Protein AF-A0A354PH97-F1 (afdb_monomer_lite)

Radius of gyration: 28.87 Å; chains: 1; bounding box: 68×59×77 Å

Structure (mmCIF, N/CA/C/O backbone):
data_AF-A0A354PH97-F1
#
_entry.id   AF-A0A354PH97-F1
#
loop_
_atom_site.group_PDB
_atom_site.id
_atom_site.type_symbol
_atom_site.label_atom_id
_atom_site.label_alt_id
_atom_site.label_comp_id
_atom_site.label_asym_id
_atom_site.label_entity_id
_atom_site.label_seq_id
_atom_site.pdbx_PDB_ins_code
_atom_site.Cartn_x
_atom_site.Cartn_y
_atom_site.Cartn_z
_atom_site.occupancy
_atom_site.B_iso_or_equiv
_atom_site.auth_seq_id
_atom_site.auth_comp_id
_atom_site.auth_asym_id
_atom_site.auth_atom_id
_atom_site.pdbx_PDB_model_num
ATOM 1 N N . MET A 1 1 ? 23.334 31.371 -3.937 1.00 40.00 1 MET A N 1
ATOM 2 C CA . MET A 1 1 ? 24.743 31.131 -4.333 1.00 40.00 1 MET A CA 1
ATOM 3 C C . MET A 1 1 ? 25.051 29.667 -4.700 1.00 40.00 1 MET A C 1
ATOM 5 O O . MET A 1 1 ? 26.193 29.397 -5.033 1.00 40.00 1 MET A O 1
ATOM 9 N N . ALA A 1 2 ? 24.076 28.739 -4.723 1.00 43.94 2 ALA A N 1
ATOM 10 C CA . ALA A 1 2 ? 24.310 27.326 -5.072 1.00 43.94 2 ALA A CA 1
ATOM 11 C C . ALA A 1 2 ? 24.195 26.987 -6.583 1.00 43.94 2 ALA A C 1
ATOM 13 O O . ALA A 1 2 ? 24.674 25.937 -6.992 1.00 43.94 2 ALA A O 1
ATOM 14 N N . ASP A 1 3 ? 23.640 27.875 -7.421 1.00 51.91 3 ASP A N 1
ATOM 15 C CA . ASP A 1 3 ? 23.367 27.592 -8.850 1.00 51.91 3 ASP A CA 1
ATOM 16 C C . ASP A 1 3 ? 24.599 27.570 -9.773 1.00 51.91 3 ASP A C 1
ATOM 18 O O . ASP A 1 3 ? 24.575 26.954 -10.838 1.00 51.91 3 ASP A O 1
ATOM 22 N N . GLY A 1 4 ? 25.700 28.234 -9.398 1.00 56.56 4 GLY A N 1
ATOM 23 C CA . GLY A 1 4 ? 26.853 28.400 -10.298 1.00 56.56 4 GLY A CA 1
ATOM 24 C C . GLY A 1 4 ? 27.605 27.097 -10.601 1.00 56.56 4 GLY A C 1
ATOM 25 O O . GLY A 1 4 ? 28.130 26.923 -11.701 1.00 56.56 4 GLY A O 1
ATOM 26 N N . GLY A 1 5 ? 27.636 26.165 -9.642 1.00 69.19 5 GLY A N 1
ATOM 27 C CA . GLY A 1 5 ? 28.298 24.868 -9.808 1.00 69.19 5 GLY A CA 1
ATOM 28 C C . GLY A 1 5 ? 27.518 23.913 -10.711 1.00 69.19 5 GLY A C 1
ATOM 29 O O . GLY A 1 5 ? 28.118 23.211 -11.522 1.00 69.19 5 GLY A O 1
ATOM 30 N N . GLU A 1 6 ? 26.187 23.925 -10.618 1.00 74.00 6 GLU A N 1
ATOM 31 C CA . GLU A 1 6 ? 25.323 23.039 -11.405 1.00 74.00 6 GLU A CA 1
ATOM 32 C C . GLU A 1 6 ? 25.297 23.446 -12.884 1.00 74.00 6 GLU A C 1
ATOM 34 O O . GLU A 1 6 ? 25.471 22.600 -13.762 1.00 74.00 6 GLU A O 1
ATOM 39 N N . ALA A 1 7 ? 25.178 24.747 -13.172 1.00 76.69 7 ALA A N 1
ATOM 40 C CA . ALA A 1 7 ? 25.239 25.257 -14.541 1.00 76.69 7 ALA A CA 1
ATOM 41 C C . ALA A 1 7 ? 26.593 24.949 -15.208 1.00 76.69 7 ALA A C 1
ATOM 43 O O . ALA A 1 7 ? 26.640 24.511 -16.357 1.00 76.69 7 ALA A O 1
ATOM 44 N N . SER A 1 8 ? 27.700 25.103 -14.472 1.00 80.94 8 SER A N 1
ATOM 45 C CA . SER A 1 8 ? 29.038 24.763 -14.972 1.00 80.94 8 SER A CA 1
ATOM 46 C C . SER A 1 8 ? 29.207 23.260 -15.226 1.00 80.94 8 SER A C 1
ATOM 48 O O . SER A 1 8 ? 29.823 22.871 -16.219 1.00 80.94 8 SER A O 1
ATOM 50 N N . ALA A 1 9 ? 28.635 22.405 -14.373 1.00 85.00 9 ALA A N 1
ATOM 51 C CA . ALA A 1 9 ? 28.674 20.957 -14.558 1.00 85.00 9 ALA A CA 1
ATOM 52 C C . ALA A 1 9 ? 27.910 20.516 -15.816 1.00 85.00 9 ALA A C 1
ATOM 54 O O . ALA A 1 9 ? 28.424 19.716 -16.593 1.00 85.00 9 ALA A O 1
ATOM 55 N N . ARG A 1 10 ? 26.722 21.078 -16.061 1.00 89.25 10 ARG A N 1
ATOM 56 C CA . ARG A 1 10 ? 25.916 20.786 -17.258 1.00 89.25 10 ARG A CA 1
ATOM 57 C C . ARG A 1 10 ? 26.630 21.144 -18.555 1.00 89.25 10 ARG A C 1
ATOM 59 O O . ARG A 1 10 ? 26.642 20.339 -19.482 1.00 89.25 10 ARG A O 1
ATOM 66 N N . ILE A 1 11 ? 27.292 22.303 -18.593 1.00 88.19 11 ILE A N 1
ATOM 67 C CA . ILE A 1 11 ? 28.107 22.720 -19.743 1.00 88.19 11 ILE A CA 1
ATOM 68 C C . ILE A 1 11 ? 29.213 21.692 -20.014 1.00 88.19 11 ILE A C 1
ATOM 70 O O . ILE A 1 11 ? 29.354 21.233 -21.145 1.00 88.19 11 ILE A O 1
ATOM 74 N N . LYS A 1 12 ? 29.931 21.247 -18.973 1.00 91.25 12 LYS A N 1
ATOM 75 C CA . LYS A 1 12 ? 30.970 20.212 -19.112 1.00 91.25 12 LYS A CA 1
ATOM 76 C C . LYS A 1 12 ? 30.424 18.874 -19.609 1.00 91.25 12 LYS A C 1
ATOM 78 O O . LYS A 1 12 ? 31.085 18.209 -20.397 1.00 91.25 12 LYS A O 1
ATOM 83 N N . LEU A 1 13 ? 29.228 18.470 -19.176 1.00 91.50 13 LEU A N 1
ATOM 84 C CA . LEU A 1 13 ? 28.596 17.246 -19.680 1.00 91.50 13 LEU A CA 1
ATOM 85 C C . LEU A 1 13 ? 28.285 17.359 -21.178 1.00 91.50 13 LEU A C 1
ATOM 87 O O . LEU A 1 13 ? 28.539 16.419 -21.927 1.00 91.50 13 LEU A O 1
ATOM 91 N N . VAL A 1 14 ? 27.803 18.516 -21.636 1.00 91.75 14 VAL A N 1
ATOM 92 C CA . VAL A 1 14 ? 27.587 18.772 -23.069 1.00 91.75 14 VAL A CA 1
ATOM 93 C C . VAL A 1 14 ? 28.905 18.767 -23.851 1.00 91.75 14 VAL A C 1
ATOM 95 O O . VAL A 1 14 ? 28.948 18.249 -24.965 1.00 91.75 14 VAL A O 1
ATOM 98 N N . GLU A 1 15 ? 29.995 19.283 -23.280 1.00 92.00 15 GLU A N 1
ATOM 99 C CA . GLU A 1 15 ? 31.332 19.188 -23.883 1.00 92.00 15 GLU A CA 1
ATOM 100 C C . GLU A 1 15 ? 31.814 17.734 -23.979 1.00 92.00 15 GLU A C 1
ATOM 102 O O . GLU A 1 15 ? 32.326 17.321 -25.017 1.00 92.00 15 GLU A O 1
ATOM 107 N N . TRP A 1 16 ? 31.600 16.924 -22.939 1.00 92.38 16 TRP A N 1
ATOM 108 C CA . TRP A 1 16 ? 31.986 15.510 -22.930 1.00 92.38 16 TRP A CA 1
ATOM 109 C C . TRP A 1 16 ? 31.212 14.649 -23.925 1.00 92.38 16 TRP A C 1
ATOM 111 O O . TRP A 1 16 ? 31.763 13.659 -24.397 1.00 92.38 16 TRP A O 1
ATOM 121 N N . LEU A 1 17 ? 29.995 15.038 -24.319 1.00 91.69 17 LEU A N 1
ATOM 122 C CA . LEU A 1 17 ? 29.286 14.402 -25.439 1.00 91.69 17 LEU A CA 1
ATOM 123 C C . LEU A 1 17 ? 30.018 14.561 -26.783 1.00 91.69 17 LEU A C 1
ATOM 125 O O . LEU A 1 17 ? 29.730 13.817 -27.716 1.00 91.69 17 LEU A O 1
ATOM 129 N N . ARG A 1 18 ? 30.959 15.508 -26.885 1.00 91.50 18 ARG A N 1
ATOM 130 C CA . ARG A 1 18 ? 31.780 15.775 -28.076 1.00 91.50 18 ARG A CA 1
ATOM 131 C C . ARG A 1 18 ? 33.241 15.351 -27.911 1.00 91.50 18 ARG A C 1
ATOM 133 O O . ARG A 1 18 ? 34.040 15.619 -28.801 1.00 91.50 18 ARG A O 1
ATOM 140 N N . ALA A 1 19 ? 33.605 14.747 -26.779 1.00 90.94 19 ALA A N 1
ATOM 141 C CA . ALA A 1 19 ? 34.960 14.251 -26.552 1.00 90.94 19 ALA A CA 1
ATOM 142 C C . ALA A 1 19 ? 35.274 13.087 -27.499 1.00 90.94 19 ALA A C 1
ATOM 144 O O . ALA A 1 19 ? 34.353 12.386 -27.902 1.00 90.94 19 ALA A O 1
ATOM 145 N N . ASP A 1 20 ? 36.552 12.834 -27.792 1.00 89.94 20 ASP A N 1
ATOM 146 C CA . ASP A 1 20 ? 36.976 11.725 -28.664 1.00 89.94 20 ASP A CA 1
ATOM 147 C C . ASP A 1 20 ? 36.755 10.340 -28.028 1.00 89.94 20 ASP A C 1
ATOM 149 O O . ASP A 1 20 ? 36.531 9.360 -28.740 1.00 89.94 20 ASP A O 1
ATOM 153 N N . ASP A 1 21 ? 36.740 10.258 -26.694 1.00 92.25 21 ASP A N 1
ATOM 154 C CA . ASP A 1 21 ? 36.532 9.019 -25.936 1.00 92.25 21 ASP A CA 1
ATOM 155 C C . ASP A 1 21 ? 35.044 8.589 -25.905 1.00 92.25 21 ASP A C 1
ATOM 157 O O . ASP A 1 21 ? 34.215 9.293 -25.312 1.00 92.25 21 ASP A O 1
ATOM 161 N N . PRO A 1 22 ? 34.683 7.412 -26.460 1.00 90.38 22 PRO A N 1
ATOM 162 C CA . PRO A 1 22 ? 33.319 6.881 -26.401 1.00 90.38 22 PRO A CA 1
ATOM 163 C C . PRO A 1 22 ? 32.786 6.709 -24.973 1.00 90.38 22 PRO A C 1
ATOM 165 O O . PRO A 1 22 ? 31.599 6.925 -24.715 1.00 90.38 22 PRO A O 1
ATOM 168 N N . ILE A 1 23 ? 33.648 6.348 -24.016 1.00 90.69 23 ILE A N 1
ATOM 169 C CA . ILE A 1 23 ? 33.231 6.131 -22.624 1.00 90.69 23 ILE A CA 1
ATOM 170 C C . ILE A 1 23 ? 32.852 7.464 -21.972 1.00 90.69 23 ILE A C 1
ATOM 172 O O . ILE A 1 23 ? 31.864 7.528 -21.233 1.00 90.69 23 ILE A O 1
ATOM 176 N N . ALA A 1 24 ? 33.592 8.537 -22.264 1.00 91.75 24 ALA A N 1
ATOM 177 C CA . ALA A 1 24 ? 33.247 9.886 -21.827 1.00 91.75 24 ALA A CA 1
ATOM 178 C C . ALA A 1 24 ? 31.872 10.318 -22.363 1.00 91.75 24 ALA A C 1
ATOM 180 O O . ALA A 1 24 ? 31.041 10.785 -21.578 1.00 91.75 24 ALA A O 1
ATOM 181 N N . ARG A 1 25 ? 31.589 10.076 -23.653 1.00 93.62 25 ARG A N 1
ATOM 182 C CA . ARG A 1 25 ? 30.284 10.385 -24.268 1.00 93.62 25 ARG A CA 1
ATOM 183 C C . ARG A 1 25 ? 29.142 9.608 -23.609 1.00 93.62 25 ARG A C 1
ATOM 185 O O . ARG A 1 25 ? 28.140 10.203 -23.212 1.00 93.62 25 ARG A O 1
ATOM 192 N N . LEU A 1 26 ? 29.318 8.300 -23.405 1.00 90.88 26 LEU A N 1
ATOM 193 C CA . LEU A 1 26 ? 28.352 7.444 -22.704 1.00 90.88 26 LEU A CA 1
ATOM 194 C C . LEU A 1 26 ? 28.050 7.966 -21.296 1.00 90.88 26 LEU A C 1
ATOM 196 O O . LEU A 1 26 ? 26.885 8.110 -20.919 1.00 90.88 26 LEU A O 1
ATOM 200 N N . ARG A 1 27 ? 29.091 8.256 -20.506 1.00 90.81 27 ARG A N 1
ATOM 201 C CA . ARG A 1 27 ? 28.936 8.732 -19.123 1.00 90.81 27 ARG A CA 1
ATOM 202 C C . ARG A 1 27 ? 28.261 10.093 -19.072 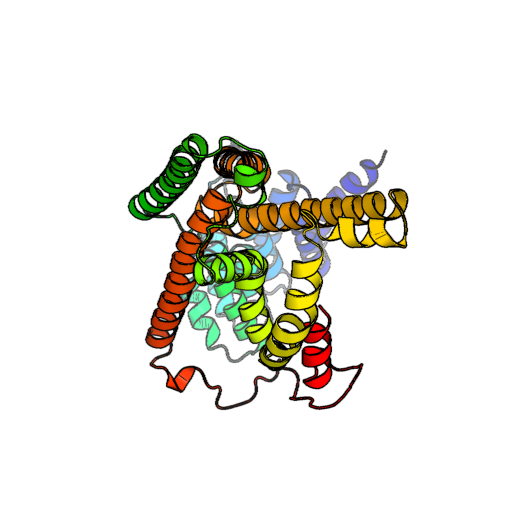1.00 90.81 27 ARG A C 1
ATOM 204 O O . ARG A 1 27 ? 27.441 10.321 -18.186 1.00 90.81 27 ARG A O 1
ATOM 211 N N . ALA A 1 28 ? 28.570 10.971 -20.021 1.00 91.69 28 ALA A N 1
ATOM 212 C CA . ALA A 1 28 ? 27.941 12.276 -20.125 1.00 91.69 28 ALA A CA 1
ATOM 213 C C . ALA A 1 28 ? 26.441 12.166 -20.421 1.00 91.69 28 ALA A C 1
ATOM 215 O O . ALA A 1 28 ? 25.634 12.778 -19.721 1.00 91.69 28 ALA A O 1
ATOM 216 N N . ALA A 1 29 ? 26.054 11.327 -21.384 1.00 89.75 29 ALA A N 1
ATOM 217 C CA . ALA A 1 29 ? 24.648 11.070 -21.686 1.00 89.75 29 ALA A CA 1
ATOM 218 C C . ALA A 1 29 ? 23.911 10.457 -20.488 1.00 89.75 29 ALA A C 1
ATOM 220 O O . ALA A 1 29 ? 22.835 10.924 -20.112 1.00 89.75 29 ALA A O 1
ATOM 221 N N . PHE A 1 30 ? 24.523 9.466 -19.832 1.00 88.69 30 PHE A N 1
ATOM 222 C CA . PHE A 1 30 ? 23.967 8.865 -18.623 1.00 88.69 30 PHE A CA 1
ATOM 223 C C . PHE A 1 30 ? 23.801 9.885 -17.486 1.00 88.69 30 PHE A C 1
ATOM 225 O O . PHE A 1 30 ? 22.788 9.874 -16.793 1.00 88.69 30 PHE A O 1
ATOM 232 N N . ALA A 1 31 ? 24.763 10.784 -17.279 1.00 88.94 31 ALA A N 1
ATOM 233 C CA . ALA A 1 31 ? 24.647 11.817 -16.255 1.00 88.94 31 ALA A CA 1
ATOM 234 C C . ALA A 1 31 ? 23.518 12.807 -16.579 1.00 88.94 31 ALA A C 1
ATOM 236 O O . ALA A 1 31 ? 22.702 13.098 -15.709 1.00 88.94 31 ALA A O 1
ATOM 237 N N . LEU A 1 32 ? 23.431 13.270 -17.832 1.00 88.50 32 LEU A N 1
ATOM 238 C CA . LEU A 1 32 ? 22.405 14.218 -18.273 1.00 88.50 32 LEU A CA 1
ATOM 239 C C . LEU A 1 32 ? 20.989 13.653 -18.117 1.00 88.50 32 LEU A C 1
ATOM 241 O O . LEU A 1 32 ? 20.117 14.339 -17.588 1.00 88.50 32 LEU A O 1
ATOM 245 N N . ARG A 1 33 ? 20.745 12.394 -18.504 1.00 85.62 33 ARG A N 1
ATOM 246 C CA . ARG A 1 33 ? 19.396 11.801 -18.397 1.00 85.62 33 ARG A CA 1
ATOM 247 C C . ARG A 1 33 ? 18.908 11.612 -16.958 1.00 85.62 33 ARG A C 1
ATOM 249 O O . ARG A 1 33 ? 17.709 11.495 -16.744 1.00 85.62 33 ARG A O 1
ATOM 256 N N . ASN A 1 34 ? 19.827 11.556 -15.994 1.00 86.50 34 ASN A N 1
ATOM 257 C CA . ASN A 1 34 ? 19.531 11.317 -14.580 1.00 86.50 34 ASN A CA 1
ATOM 258 C C . ASN A 1 34 ? 19.563 12.605 -13.736 1.00 86.50 34 ASN A C 1
ATOM 260 O O . ASN A 1 34 ? 19.606 12.537 -12.506 1.00 86.50 34 ASN A O 1
ATOM 264 N N . LEU A 1 35 ? 19.561 13.784 -14.366 1.00 85.44 35 LEU A N 1
ATOM 265 C CA . LEU A 1 35 ? 19.449 15.050 -13.645 1.00 85.44 35 LEU A CA 1
ATOM 266 C C . LEU A 1 35 ? 18.048 15.213 -13.038 1.00 85.44 35 LEU A C 1
ATOM 268 O O . LEU A 1 35 ? 17.036 14.899 -13.657 1.00 85.44 35 LEU A O 1
ATOM 272 N N . ASN A 1 36 ? 17.988 15.769 -11.826 1.00 75.62 36 ASN A N 1
ATOM 273 C CA . ASN A 1 36 ? 16.724 16.008 -11.117 1.00 75.62 36 ASN A CA 1
ATOM 274 C C . ASN A 1 36 ? 15.867 17.122 -11.739 1.00 75.62 36 ASN A C 1
ATOM 276 O O . ASN A 1 36 ? 14.689 17.239 -11.404 1.00 75.62 36 ASN A O 1
ATOM 280 N N . GLN A 1 37 ? 16.445 17.965 -12.598 1.00 81.38 37 GLN A N 1
ATOM 281 C CA . GLN A 1 37 ? 15.709 19.022 -13.286 1.00 81.38 37 GLN A CA 1
ATOM 282 C C . GLN A 1 37 ? 15.543 18.686 -14.774 1.00 81.38 37 GLN A C 1
ATOM 284 O O . GLN A 1 37 ? 16.373 17.963 -15.331 1.00 81.38 37 GLN A O 1
ATOM 289 N N . PRO A 1 38 ? 14.529 19.260 -15.445 1.00 83.00 38 PRO A N 1
ATOM 290 C CA . PRO A 1 38 ? 14.336 19.077 -16.875 1.00 83.00 38 PRO A CA 1
ATOM 291 C C . PRO A 1 38 ? 15.576 19.477 -17.677 1.00 83.00 38 PRO A C 1
ATOM 293 O O . PRO A 1 38 ? 16.242 20.472 -17.372 1.00 83.00 38 PRO A O 1
ATOM 296 N N . LEU A 1 39 ? 15.851 18.715 -18.733 1.00 84.62 39 LEU A N 1
ATOM 297 C CA . LEU A 1 39 ? 16.908 19.049 -19.680 1.00 84.62 39 LEU A CA 1
ATOM 298 C C . LEU A 1 39 ? 16.574 20.338 -20.439 1.00 84.62 39 LEU A C 1
ATOM 300 O O . LEU A 1 39 ? 15.420 20.599 -20.792 1.00 84.62 39 LEU A O 1
ATOM 304 N N . GLN A 1 40 ? 17.600 21.121 -20.738 1.00 87.06 40 GLN A N 1
ATOM 305 C CA . GLN A 1 40 ? 17.526 22.260 -21.642 1.00 87.06 40 GLN A CA 1
ATOM 306 C C . GLN A 1 40 ? 17.554 21.786 -23.103 1.00 87.06 40 GLN A C 1
ATOM 308 O O . GLN A 1 40 ? 18.036 20.696 -23.421 1.00 87.06 40 GLN A O 1
ATOM 313 N N . VAL A 1 41 ? 17.074 22.625 -24.022 1.00 82.25 41 VAL A N 1
ATOM 314 C CA . VAL A 1 41 ? 17.041 22.316 -25.467 1.00 82.25 41 VAL A CA 1
ATOM 315 C C . VAL A 1 41 ? 18.441 22.024 -26.018 1.00 82.25 41 VAL A C 1
ATOM 317 O O . VAL A 1 41 ? 18.620 21.093 -26.805 1.00 82.25 41 VAL A O 1
ATOM 320 N N . ALA A 1 42 ? 19.450 22.773 -25.562 1.00 84.31 42 ALA A N 1
ATOM 321 C CA . ALA A 1 42 ? 20.841 22.570 -25.961 1.00 84.31 42 ALA A CA 1
ATOM 322 C C . ALA A 1 42 ? 21.379 21.198 -25.516 1.00 84.31 42 ALA A C 1
ATOM 324 O O . ALA A 1 42 ? 22.057 20.524 -26.289 1.00 84.31 42 ALA A O 1
ATOM 325 N N . GLU A 1 43 ? 21.030 20.760 -24.302 1.00 89.06 43 GLU A N 1
ATOM 326 C CA . GLU A 1 43 ? 21.437 19.462 -23.753 1.00 89.06 43 GLU A CA 1
ATOM 327 C C . GLU A 1 43 ? 20.774 18.312 -24.529 1.00 89.06 43 GLU A C 1
ATOM 329 O O . GLU A 1 43 ? 21.458 17.381 -24.951 1.00 89.06 43 GLU A O 1
ATOM 334 N N . ARG A 1 44 ? 19.461 18.406 -24.801 1.00 87.62 44 ARG A N 1
ATOM 335 C CA . ARG A 1 44 ? 18.735 17.413 -25.618 1.00 87.62 44 ARG A CA 1
ATOM 336 C C . ARG A 1 44 ? 19.310 17.299 -27.028 1.00 87.62 44 ARG A C 1
ATOM 338 O O . ARG A 1 44 ? 19.576 16.195 -27.495 1.00 87.62 44 ARG A O 1
ATOM 345 N N . THR A 1 45 ? 19.541 18.434 -27.686 1.00 86.31 45 THR A N 1
ATOM 346 C CA . THR A 1 45 ? 20.111 18.471 -29.041 1.00 86.31 45 THR A CA 1
ATOM 347 C C . THR A 1 45 ? 21.506 17.845 -29.075 1.00 86.31 45 THR A C 1
ATOM 349 O O . THR A 1 45 ? 21.810 17.083 -29.990 1.00 86.31 45 THR A O 1
ATOM 352 N N . ALA A 1 46 ? 22.345 18.107 -28.067 1.00 89.81 46 ALA A N 1
ATOM 353 C CA . ALA A 1 46 ? 23.680 17.521 -27.982 1.00 89.81 46 ALA A CA 1
ATOM 354 C C . ALA A 1 46 ? 23.644 15.991 -27.828 1.00 89.81 46 ALA A C 1
ATOM 356 O O . ALA A 1 46 ? 24.422 15.299 -28.483 1.00 89.81 46 ALA A O 1
ATOM 357 N N . ILE A 1 47 ? 22.726 15.458 -27.012 1.00 91.00 47 ILE A N 1
ATOM 358 C CA . ILE A 1 47 ? 22.529 14.007 -26.858 1.00 91.00 47 ILE A CA 1
ATOM 359 C C . ILE A 1 47 ? 22.114 13.378 -28.192 1.00 91.00 47 ILE A C 1
ATOM 361 O O . ILE A 1 47 ? 22.671 12.357 -28.591 1.00 91.00 47 ILE A O 1
ATOM 365 N N . LEU A 1 48 ? 21.152 13.992 -28.887 1.00 88.50 48 LEU A N 1
ATOM 366 C CA . LEU A 1 48 ? 20.643 13.492 -30.165 1.00 88.50 48 LEU A CA 1
ATOM 367 C C . LEU A 1 48 ? 21.728 13.480 -31.244 1.00 88.50 48 LEU A C 1
ATOM 369 O O . LEU A 1 48 ? 21.906 12.470 -31.925 1.00 88.50 48 LEU A O 1
ATOM 373 N N . GLN A 1 49 ? 22.500 14.565 -31.346 1.00 89.12 49 GLN A N 1
ATOM 374 C CA . GLN A 1 49 ? 23.640 14.647 -32.257 1.00 89.12 49 GLN A CA 1
ATOM 375 C C . GLN A 1 49 ? 24.666 13.555 -31.956 1.00 89.12 49 GLN A C 1
ATOM 377 O O . GLN A 1 49 ? 24.997 12.794 -32.864 1.00 89.12 49 GLN A O 1
ATOM 382 N N . ALA A 1 50 ? 25.084 13.421 -30.691 1.00 91.06 50 ALA A N 1
ATOM 383 C CA . ALA A 1 50 ? 26.039 12.400 -30.270 1.00 91.06 50 ALA A CA 1
ATOM 384 C C . ALA A 1 50 ? 25.550 10.984 -30.611 1.00 91.06 50 ALA A C 1
ATOM 386 O O . ALA A 1 50 ? 26.305 10.195 -31.167 1.00 91.06 50 ALA A O 1
ATOM 387 N N . ALA A 1 51 ? 24.272 10.673 -30.368 1.00 90.88 51 ALA A N 1
ATOM 388 C CA . ALA A 1 51 ? 23.697 9.370 -30.704 1.00 90.88 51 ALA A CA 1
ATOM 389 C C . ALA A 1 51 ? 23.722 9.070 -32.211 1.00 90.88 51 ALA A C 1
ATOM 391 O O . ALA A 1 51 ? 23.973 7.930 -32.610 1.00 90.88 51 ALA A O 1
ATOM 392 N N . THR A 1 52 ? 23.485 10.073 -33.061 1.00 87.38 52 THR A N 1
ATOM 393 C CA . THR A 1 52 ? 23.529 9.887 -34.521 1.00 87.38 52 THR A CA 1
ATOM 394 C C . THR A 1 52 ? 24.932 9.847 -35.104 1.00 87.38 52 THR A C 1
ATOM 396 O O . THR A 1 52 ? 25.156 9.083 -36.037 1.00 87.38 52 THR A O 1
ATOM 399 N N . SER A 1 53 ? 25.873 10.624 -34.562 1.00 89.88 53 SER A N 1
ATOM 400 C CA . SER A 1 53 ? 27.254 10.668 -35.052 1.00 89.88 53 SER A CA 1
ATOM 401 C C . SER A 1 53 ? 28.112 9.511 -34.549 1.00 89.88 53 SER A C 1
ATOM 403 O O . SER A 1 53 ? 29.169 9.254 -35.118 1.00 89.88 53 SER A O 1
ATOM 405 N N . GLU A 1 54 ? 27.697 8.843 -33.470 1.00 93.00 54 GLU A N 1
ATOM 406 C CA . GLU A 1 54 ? 28.438 7.717 -32.911 1.00 93.00 54 GLU A CA 1
ATOM 407 C C . GLU A 1 54 ? 28.523 6.557 -33.925 1.00 93.00 54 GLU A C 1
ATOM 409 O O . GLU A 1 54 ? 27.487 6.185 -34.486 1.00 93.00 54 GLU A O 1
ATOM 414 N N . PRO A 1 55 ? 29.706 5.958 -34.146 1.00 91.44 55 PRO A N 1
ATOM 415 C CA . PRO A 1 55 ? 29.852 4.763 -34.979 1.00 91.44 55 PRO A CA 1
ATOM 416 C C . PRO A 1 55 ? 29.018 3.577 -34.471 1.00 91.44 55 PRO A C 1
ATOM 418 O O . PRO A 1 55 ? 28.853 3.407 -33.263 1.00 91.44 55 PRO A O 1
ATOM 421 N N . ASP A 1 56 ? 28.501 2.743 -35.377 1.00 85.81 56 ASP A N 1
ATOM 422 C CA . ASP A 1 56 ? 27.642 1.600 -35.017 1.00 85.81 56 ASP A CA 1
ATOM 423 C C . ASP A 1 56 ? 28.384 0.482 -34.266 1.00 85.81 56 ASP A C 1
ATOM 425 O O . ASP A 1 56 ? 27.761 -0.277 -33.530 1.00 85.81 56 ASP A O 1
ATOM 429 N N . ASP A 1 57 ? 29.704 0.392 -34.432 1.00 86.50 57 ASP A N 1
ATOM 430 C CA . ASP A 1 57 ? 30.600 -0.539 -33.738 1.00 86.50 57 ASP A CA 1
ATOM 431 C C . ASP A 1 57 ? 31.076 -0.013 -32.373 1.00 86.50 57 ASP A C 1
ATOM 433 O O . ASP A 1 57 ? 31.769 -0.713 -31.631 1.00 86.50 57 ASP A O 1
ATOM 437 N N . SER A 1 58 ? 30.709 1.220 -32.016 1.00 89.62 58 SER A N 1
ATOM 438 C CA . SER A 1 58 ? 31.103 1.814 -30.747 1.00 89.62 58 SER A CA 1
ATOM 439 C C . SER A 1 58 ? 30.299 1.240 -29.577 1.00 89.62 58 SER A C 1
ATOM 441 O O . SER A 1 58 ? 29.063 1.257 -29.605 1.00 89.62 58 SER A O 1
ATOM 443 N N . PRO A 1 59 ? 30.952 0.884 -28.453 1.00 84.94 59 PRO A N 1
ATOM 444 C CA . PRO A 1 59 ? 30.253 0.443 -27.247 1.00 84.94 59 PRO A CA 1
ATOM 445 C C . PRO A 1 59 ? 29.352 1.533 -26.643 1.00 84.94 59 PRO A C 1
ATOM 447 O O . PRO A 1 59 ? 28.478 1.229 -25.833 1.00 84.94 59 PRO A O 1
ATOM 450 N N . ALA A 1 60 ? 29.542 2.805 -27.015 1.00 90.50 60 ALA A N 1
ATOM 451 C CA . ALA A 1 60 ? 28.717 3.915 -26.548 1.00 90.50 60 ALA A CA 1
ATOM 452 C C . ALA A 1 60 ? 27.396 4.063 -27.318 1.00 90.50 60 ALA A C 1
ATOM 454 O O . ALA A 1 60 ? 26.464 4.686 -26.802 1.00 90.50 60 ALA A O 1
ATOM 455 N N . LYS A 1 61 ? 27.292 3.482 -28.522 1.00 93.31 61 LYS A N 1
ATOM 456 C CA . LYS A 1 61 ? 26.186 3.712 -29.457 1.00 93.31 61 LYS A CA 1
ATOM 457 C C . LYS A 1 61 ? 24.827 3.403 -28.844 1.00 93.31 61 LYS A C 1
ATOM 459 O O . LYS A 1 61 ? 23.977 4.289 -28.790 1.00 93.31 61 LYS A O 1
ATOM 464 N N . ILE A 1 62 ? 24.636 2.194 -28.313 1.00 92.00 62 ILE A N 1
ATOM 465 C CA . ILE A 1 62 ? 23.351 1.793 -27.721 1.00 92.00 62 ILE A CA 1
ATOM 466 C C . ILE A 1 62 ? 22.953 2.673 -26.539 1.00 92.00 62 ILE A C 1
ATOM 468 O O . ILE A 1 62 ? 21.796 3.062 -26.414 1.00 92.00 62 ILE A O 1
ATOM 472 N N . TYR A 1 63 ? 23.905 3.049 -25.687 1.00 90.50 63 TYR A N 1
ATOM 473 C CA . TYR A 1 63 ? 23.625 3.875 -24.514 1.00 90.50 63 TYR A CA 1
ATOM 474 C C . TYR A 1 63 ? 23.253 5.305 -24.903 1.00 90.50 63 TYR A C 1
ATOM 476 O O . TYR A 1 63 ? 22.355 5.895 -24.293 1.00 90.50 63 TYR A O 1
ATOM 484 N N . LEU A 1 64 ? 23.906 5.852 -25.931 1.00 92.31 64 LEU A N 1
ATOM 485 C CA . LEU A 1 64 ? 23.564 7.149 -26.502 1.00 92.31 64 LEU A CA 1
ATOM 486 C C . LEU A 1 64 ? 22.196 7.106 -27.185 1.00 92.31 64 LEU A C 1
ATOM 488 O O . LEU A 1 64 ? 21.380 7.986 -26.932 1.00 92.31 64 LEU A O 1
ATOM 492 N N . MET A 1 65 ? 21.901 6.063 -27.965 1.00 91.88 65 MET A N 1
ATOM 493 C CA . MET A 1 65 ? 20.595 5.874 -28.608 1.00 91.88 65 MET A CA 1
ATOM 494 C C . MET A 1 65 ? 19.463 5.693 -27.594 1.00 91.88 65 MET A C 1
ATOM 496 O O . MET A 1 65 ? 18.426 6.342 -27.716 1.00 91.88 65 MET A O 1
ATOM 500 N N . ALA A 1 66 ? 19.667 4.873 -26.561 1.00 91.12 66 ALA A N 1
ATOM 501 C CA . ALA A 1 66 ? 18.714 4.686 -25.470 1.00 91.12 66 ALA A CA 1
ATOM 502 C C . ALA A 1 66 ? 18.434 6.009 -24.751 1.00 91.12 66 ALA A C 1
ATOM 504 O O . ALA A 1 66 ? 17.284 6.367 -24.508 1.00 91.12 66 ALA A O 1
ATOM 505 N N . THR A 1 67 ? 19.489 6.770 -24.459 1.00 91.06 67 THR A N 1
ATOM 506 C CA . THR A 1 67 ? 19.363 8.073 -23.805 1.00 91.06 67 THR A CA 1
ATOM 507 C C . THR A 1 67 ? 18.650 9.082 -24.703 1.00 91.06 67 THR A C 1
ATOM 509 O O . THR A 1 67 ? 17.722 9.740 -24.246 1.00 91.06 67 THR A O 1
ATOM 512 N N . ALA A 1 68 ? 19.015 9.156 -25.984 1.00 90.94 68 ALA A N 1
ATOM 513 C CA . ALA A 1 68 ? 18.361 9.991 -26.987 1.00 90.94 68 ALA A CA 1
ATOM 514 C C . ALA A 1 68 ? 16.862 9.683 -27.098 1.00 90.94 68 ALA A C 1
ATOM 516 O O . ALA A 1 68 ? 16.040 10.598 -27.082 1.00 90.94 68 ALA A O 1
ATOM 517 N N . TRP A 1 69 ? 16.493 8.404 -27.144 1.00 90.88 69 TRP A N 1
ATOM 518 C CA . TRP A 1 69 ? 15.098 7.983 -27.172 1.00 90.88 69 TRP A CA 1
ATOM 519 C C . TRP A 1 69 ? 14.335 8.440 -25.926 1.00 90.88 69 TRP A C 1
ATOM 521 O O . TRP A 1 69 ? 13.273 9.046 -26.051 1.00 90.88 69 TRP A O 1
ATOM 531 N N . LEU A 1 70 ? 14.900 8.229 -24.732 1.00 88.75 70 LEU A N 1
ATOM 532 C CA . LEU A 1 70 ? 14.262 8.589 -23.463 1.00 88.75 70 LEU A CA 1
ATOM 533 C C . LEU A 1 70 ? 14.000 10.093 -23.335 1.00 88.75 70 LEU A C 1
ATOM 535 O O . LEU A 1 70 ? 12.929 10.478 -22.865 1.00 88.75 70 LEU A O 1
ATOM 539 N N . VAL A 1 71 ? 14.946 10.931 -23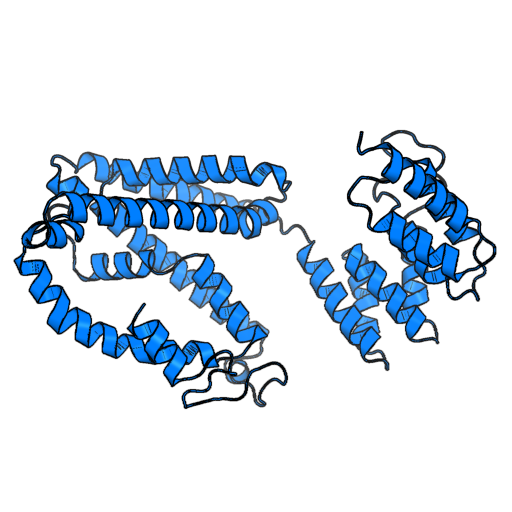.771 1.00 87.38 71 VAL A N 1
ATOM 540 C CA . VAL A 1 71 ? 14.859 12.397 -23.635 1.00 87.38 71 VAL A CA 1
ATOM 541 C C . VAL A 1 71 ? 14.060 13.081 -24.749 1.00 87.38 71 VAL A C 1
ATOM 543 O O . VAL A 1 71 ? 13.748 14.266 -24.624 1.00 87.38 71 VAL A O 1
ATOM 546 N N . THR A 1 72 ? 13.731 12.368 -25.832 1.00 85.88 72 THR A N 1
ATOM 547 C CA . THR A 1 72 ? 12.912 12.896 -26.936 1.00 85.88 72 THR A CA 1
ATOM 548 C C . THR A 1 72 ? 11.429 12.837 -26.555 1.00 85.88 72 THR A C 1
ATOM 550 O O . THR A 1 72 ? 10.973 11.755 -26.215 1.00 85.88 72 THR A O 1
ATOM 553 N N . PRO A 1 73 ? 10.639 13.921 -26.599 1.00 75.00 73 PRO A N 1
ATOM 554 C CA . PRO A 1 73 ? 9.212 13.885 -26.242 1.00 75.00 73 PRO A CA 1
ATOM 555 C C . PRO A 1 73 ? 8.376 12.916 -27.107 1.00 75.00 73 PRO A C 1
ATOM 557 O O . PRO A 1 73 ? 8.689 12.707 -28.275 1.00 75.00 73 PRO A O 1
ATOM 560 N N . GLU A 1 74 ? 7.300 12.336 -26.555 1.00 66.38 74 GLU A N 1
ATOM 561 C CA . GLU A 1 74 ? 6.375 11.450 -27.301 1.00 66.38 74 GLU A CA 1
ATOM 562 C C . GLU A 1 74 ? 5.513 12.204 -28.319 1.00 66.38 74 GLU A C 1
ATOM 564 O O . GLU A 1 74 ? 5.379 11.779 -29.463 1.00 66.38 74 GLU A O 1
ATOM 569 N N . ASN A 1 75 ? 4.966 13.351 -27.919 1.00 59.56 75 ASN A N 1
ATOM 570 C CA . ASN A 1 75 ? 4.284 14.271 -28.817 1.00 59.56 75 ASN A CA 1
ATOM 571 C C . ASN A 1 75 ? 5.324 15.304 -29.2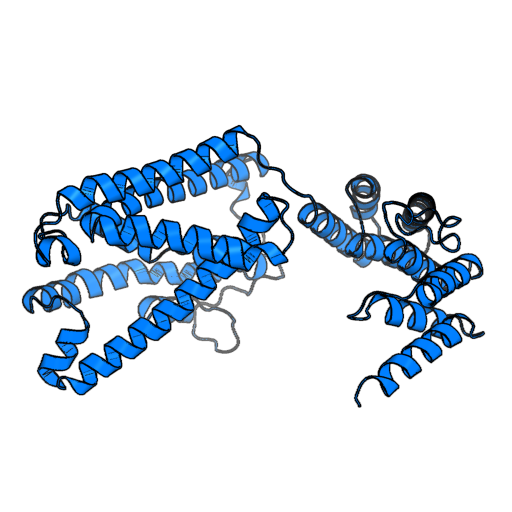37 1.00 59.56 75 ASN A C 1
ATOM 573 O O . ASN A 1 75 ? 5.720 16.109 -28.392 1.00 59.56 75 ASN A O 1
ATOM 577 N N . GLY A 1 76 ? 5.801 15.238 -30.485 1.00 55.03 76 GLY A N 1
ATOM 578 C CA . GLY A 1 76 ? 6.790 16.176 -31.031 1.00 55.03 76 GLY A CA 1
ATOM 579 C C . GLY A 1 76 ? 6.535 17.612 -30.562 1.00 55.03 76 GLY A C 1
ATOM 580 O O . GLY A 1 76 ? 5.379 18.024 -30.460 1.00 55.03 76 GLY A O 1
ATOM 581 N N . ASP A 1 77 ? 7.610 18.316 -30.199 1.00 50.88 77 ASP A N 1
ATOM 582 C CA . ASP A 1 77 ? 7.604 19.550 -29.402 1.00 50.88 77 ASP A CA 1
ATOM 583 C C . ASP A 1 77 ? 6.395 20.468 -29.676 1.00 50.88 77 ASP A C 1
ATOM 585 O O . ASP A 1 77 ? 6.364 21.220 -30.651 1.00 50.88 77 ASP A O 1
ATOM 589 N N . GLN A 1 78 ? 5.406 20.467 -28.769 1.00 46.38 78 GLN A N 1
ATOM 590 C CA . GLN A 1 78 ? 4.282 21.420 -28.814 1.00 46.38 78 GLN A CA 1
ATOM 591 C C . GLN A 1 78 ? 4.748 22.877 -28.622 1.00 46.38 78 GLN A C 1
ATOM 593 O O . GLN A 1 78 ? 3.986 23.807 -28.875 1.00 46.38 78 GLN A O 1
ATOM 598 N N . ASN A 1 79 ? 6.006 23.075 -28.216 1.00 50.78 79 ASN A N 1
ATOM 599 C CA . ASN A 1 79 ? 6.620 24.376 -27.968 1.00 50.78 79 ASN A CA 1
ATOM 600 C C . ASN A 1 79 ? 7.351 24.977 -29.185 1.00 50.78 79 ASN A C 1
ATOM 602 O O . ASN A 1 79 ? 7.924 26.055 -29.062 1.00 50.78 79 ASN A O 1
ATOM 606 N N . GLY A 1 80 ? 7.315 24.335 -30.361 1.00 46.44 80 GLY A N 1
ATOM 607 C CA . GLY A 1 80 ? 7.868 24.917 -31.593 1.00 46.44 80 GLY A CA 1
ATOM 608 C C . GLY A 1 80 ? 9.395 24.840 -31.732 1.00 46.44 80 GLY A C 1
ATOM 609 O O . GLY A 1 80 ? 9.968 25.566 -32.545 1.00 46.44 80 GLY A O 1
ATOM 610 N N . ASP A 1 81 ? 10.060 23.955 -30.986 1.00 55.06 81 ASP A N 1
ATOM 611 C CA . ASP A 1 81 ? 11.506 23.738 -31.089 1.00 55.06 81 ASP A CA 1
ATOM 612 C C . ASP A 1 81 ? 11.859 22.950 -32.369 1.00 55.06 81 ASP A C 1
ATOM 614 O O . ASP A 1 81 ? 11.750 21.728 -32.454 1.00 55.06 81 ASP A O 1
ATOM 618 N N . GLN A 1 82 ? 12.321 23.662 -33.401 1.00 51.91 82 GLN A N 1
ATOM 619 C CA . GLN A 1 82 ? 12.714 23.072 -34.692 1.00 51.91 82 GLN A CA 1
ATOM 620 C C . GLN A 1 82 ? 13.963 22.167 -34.613 1.00 51.91 82 GLN A C 1
ATOM 622 O O . GLN A 1 82 ? 14.194 21.366 -35.516 1.00 51.91 82 GLN A O 1
ATOM 627 N N . ALA A 1 83 ? 14.772 22.265 -33.550 1.00 52.28 83 ALA A N 1
ATOM 628 C CA . ALA A 1 83 ? 16.027 21.513 -33.409 1.00 52.28 83 ALA A CA 1
ATOM 629 C C . ALA A 1 83 ? 15.816 20.014 -33.112 1.00 52.28 83 ALA A C 1
ATOM 631 O O . ALA A 1 83 ? 16.614 19.176 -33.533 1.00 52.28 83 ALA A O 1
ATOM 632 N N . THR A 1 84 ? 14.730 19.671 -32.419 1.00 54.94 84 THR A N 1
ATOM 633 C CA . THR A 1 84 ? 14.302 18.300 -32.090 1.00 54.94 84 THR A CA 1
ATOM 634 C C . THR A 1 84 ? 13.336 17.726 -33.130 1.00 54.94 84 THR A C 1
ATOM 636 O O . THR A 1 84 ? 13.162 16.512 -33.185 1.00 54.94 84 THR A O 1
ATOM 639 N N . ALA A 1 85 ? 12.768 18.562 -34.009 1.00 53.31 85 ALA A N 1
ATOM 640 C CA . ALA A 1 85 ? 11.764 18.175 -35.007 1.00 53.31 85 ALA A CA 1
ATOM 641 C C . ALA A 1 85 ? 12.240 17.115 -36.022 1.00 53.31 85 ALA A C 1
ATOM 643 O O . ALA A 1 85 ? 11.425 16.362 -36.550 1.00 53.31 85 ALA A O 1
ATOM 644 N N . ASN A 1 86 ? 13.550 17.023 -36.271 1.00 58.69 86 ASN A N 1
ATOM 645 C CA . ASN A 1 86 ? 14.129 16.010 -37.161 1.00 58.69 86 ASN A CA 1
ATOM 646 C C . ASN A 1 86 ? 14.314 14.637 -36.491 1.00 58.69 86 ASN A C 1
ATOM 648 O O . ASN A 1 86 ? 14.622 13.662 -37.175 1.00 58.69 86 ASN A O 1
ATOM 652 N N . PHE A 1 87 ? 14.152 14.545 -35.169 1.00 67.00 87 PHE A N 1
ATOM 653 C CA . PHE A 1 87 ? 14.370 13.318 -34.414 1.00 67.00 87 PHE A CA 1
ATOM 654 C C . PHE A 1 87 ? 13.033 12.721 -33.986 1.00 67.00 87 PHE A C 1
ATOM 656 O O . PHE A 1 87 ? 12.376 13.191 -33.060 1.00 67.00 87 PHE A O 1
ATOM 663 N N . ASN A 1 88 ? 12.630 11.656 -34.676 1.00 77.31 88 ASN A N 1
ATOM 664 C CA . ASN A 1 88 ? 11.398 10.946 -34.373 1.00 77.31 88 ASN A CA 1
ATOM 665 C C . ASN A 1 88 ? 11.641 9.919 -33.249 1.00 77.31 88 ASN A C 1
ATOM 667 O O . ASN A 1 88 ? 12.400 8.961 -33.417 1.00 77.31 88 ASN A O 1
ATOM 671 N N . ARG A 1 89 ? 10.966 10.080 -32.099 1.00 83.38 89 ARG A N 1
ATOM 672 C CA . ARG A 1 89 ? 11.023 9.105 -30.990 1.00 83.38 89 ARG A CA 1
ATOM 673 C C . ARG A 1 89 ? 10.633 7.699 -31.461 1.00 83.38 89 ARG A C 1
ATOM 675 O O . ARG A 1 89 ? 11.209 6.722 -30.988 1.00 83.38 89 ARG A O 1
ATOM 682 N N . GLN A 1 90 ? 9.714 7.584 -32.420 1.00 84.31 90 GLN A N 1
ATOM 683 C CA . GLN A 1 90 ? 9.295 6.300 -32.977 1.00 84.31 90 GLN A CA 1
ATOM 684 C C . GLN A 1 90 ? 10.437 5.594 -33.721 1.00 84.31 90 GLN A C 1
ATOM 686 O O . GLN A 1 90 ? 10.672 4.416 -33.469 1.00 84.31 90 GLN A O 1
ATOM 691 N N . SER A 1 91 ? 11.204 6.301 -34.561 1.00 85.69 91 SER A N 1
ATOM 692 C CA . SER A 1 91 ? 12.316 5.692 -35.309 1.00 85.69 91 SER A CA 1
ATOM 693 C C . SER A 1 91 ? 13.474 5.285 -34.395 1.00 85.69 91 SER A C 1
ATOM 695 O O . SER A 1 91 ? 14.106 4.248 -34.596 1.00 85.69 91 SER A O 1
ATOM 697 N N . LEU A 1 92 ? 13.737 6.079 -33.351 1.00 88.38 92 LEU A N 1
ATOM 698 C CA . LEU A 1 92 ? 14.688 5.713 -32.300 1.00 88.38 92 LEU A CA 1
ATOM 699 C C . LEU A 1 92 ? 14.218 4.461 -31.540 1.00 88.38 92 LEU A C 1
ATOM 701 O O . LEU A 1 92 ? 15.022 3.568 -31.288 1.00 88.38 92 LEU A O 1
ATOM 705 N N . GLY A 1 93 ? 12.921 4.358 -31.237 1.00 88.75 93 GLY A N 1
ATOM 706 C CA . GLY A 1 93 ? 12.330 3.178 -30.602 1.00 88.75 93 GLY A CA 1
ATOM 707 C C . GLY A 1 93 ? 12.415 1.923 -31.475 1.00 88.75 93 GLY A C 1
ATOM 708 O O . GLY A 1 93 ? 12.822 0.869 -30.997 1.00 88.75 93 GLY A O 1
ATOM 709 N N . GLU A 1 94 ? 12.114 2.031 -32.771 1.00 89.81 94 GLU A N 1
ATOM 710 C CA . GLU A 1 94 ? 12.299 0.935 -33.734 1.00 89.81 94 GLU A CA 1
ATOM 711 C C . GLU A 1 94 ? 13.754 0.481 -33.804 1.00 89.81 94 GLU A C 1
ATOM 713 O O . GLU A 1 94 ? 14.025 -0.720 -33.798 1.00 89.81 94 GLU A O 1
ATOM 718 N N . SER A 1 95 ? 14.688 1.434 -33.787 1.00 89.69 95 SER A N 1
ATOM 719 C CA . SER A 1 95 ? 16.110 1.116 -33.722 1.00 89.69 95 SER A CA 1
ATOM 720 C C . SER A 1 95 ? 16.420 0.333 -32.445 1.00 89.69 95 SER A C 1
ATOM 722 O O . SER A 1 95 ? 16.969 -0.754 -32.534 1.00 89.69 95 SER A O 1
ATOM 724 N N . LEU A 1 96 ? 15.988 0.786 -31.263 1.00 92.06 96 LEU A N 1
ATOM 725 C CA . LEU A 1 96 ? 16.198 0.044 -30.009 1.00 92.06 96 LEU A CA 1
ATOM 726 C C . LEU A 1 96 ? 15.638 -1.387 -30.053 1.00 92.06 96 LEU A C 1
ATOM 728 O O . LEU A 1 96 ? 16.296 -2.306 -29.569 1.00 92.06 96 LEU A O 1
ATOM 732 N N . ARG A 1 97 ? 14.477 -1.608 -30.683 1.00 94.00 97 ARG A N 1
ATOM 733 C CA . ARG A 1 97 ? 13.908 -2.958 -30.870 1.00 94.00 97 ARG A CA 1
ATOM 734 C C . ARG A 1 97 ? 14.766 -3.844 -31.771 1.00 94.00 97 ARG A C 1
ATOM 736 O O . ARG A 1 97 ? 14.810 -5.048 -31.570 1.00 94.00 97 ARG A O 1
ATOM 743 N N . GLN A 1 98 ? 15.476 -3.287 -32.748 1.00 92.75 98 GLN A N 1
ATOM 744 C CA . GLN A 1 98 ? 16.428 -4.073 -33.544 1.00 92.75 98 GLN A CA 1
ATOM 745 C C . GLN A 1 98 ? 17.651 -4.483 -32.713 1.00 92.75 98 GLN A C 1
ATOM 747 O O . GLN A 1 98 ? 18.183 -5.579 -32.883 1.00 92.75 98 GLN A O 1
ATOM 752 N N . TRP A 1 99 ? 18.078 -3.636 -31.773 1.00 92.56 99 TRP A N 1
ATOM 753 C CA . TRP A 1 99 ? 19.222 -3.922 -30.905 1.00 92.56 99 TRP A CA 1
ATOM 754 C C . TRP A 1 99 ? 18.949 -5.041 -29.895 1.00 92.56 99 TRP A C 1
ATOM 756 O O . TRP A 1 99 ? 19.888 -5.708 -29.467 1.00 92.56 99 TRP A O 1
ATOM 766 N N . THR A 1 100 ? 17.684 -5.337 -29.576 1.00 92.62 100 THR A N 1
ATOM 767 C CA . THR A 1 100 ? 17.342 -6.505 -28.747 1.00 92.62 100 THR A CA 1
ATOM 768 C C . THR A 1 100 ? 17.582 -7.841 -29.454 1.00 92.62 100 THR A C 1
ATOM 770 O O . THR A 1 100 ? 17.455 -8.877 -28.815 1.00 92.62 100 THR A O 1
ATOM 773 N N . ALA A 1 101 ? 17.920 -7.841 -30.747 1.00 91.12 101 ALA A N 1
ATOM 774 C CA . ALA A 1 101 ? 18.228 -9.039 -31.531 1.00 91.12 101 ALA A CA 1
ATOM 775 C C . ALA A 1 101 ? 19.704 -9.117 -31.979 1.00 91.12 101 ALA A C 1
ATOM 777 O O . ALA A 1 101 ? 20.050 -9.975 -32.788 1.00 91.12 101 ALA A O 1
ATOM 778 N N . LYS A 1 102 ? 20.579 -8.228 -31.484 1.00 91.00 102 LYS A N 1
ATOM 779 C CA . LYS A 1 102 ? 22.021 -8.234 -31.794 1.00 91.00 102 LYS A CA 1
ATOM 780 C C . LYS A 1 102 ? 22.749 -9.405 -31.136 1.00 91.00 102 LYS A C 1
ATOM 782 O O . LYS A 1 102 ? 22.325 -9.898 -30.094 1.00 91.00 102 LYS A O 1
ATOM 787 N N . ASP A 1 103 ? 23.887 -9.804 -31.698 1.00 88.06 103 ASP A N 1
ATOM 788 C CA . ASP A 1 103 ? 24.659 -10.962 -31.223 1.00 88.06 103 ASP A CA 1
ATOM 789 C C . ASP A 1 103 ? 25.225 -10.770 -29.807 1.00 88.06 103 ASP A C 1
ATOM 791 O O . ASP A 1 103 ? 25.272 -11.714 -29.011 1.00 88.06 103 ASP A O 1
ATOM 795 N N . GLN A 1 104 ? 25.610 -9.543 -29.446 1.00 91.06 104 GLN A N 1
ATOM 796 C CA . GLN A 1 104 ? 26.249 -9.265 -28.165 1.00 91.06 104 GLN A CA 1
ATOM 797 C C . GLN A 1 104 ? 25.224 -9.081 -27.034 1.00 91.06 104 GLN A C 1
ATOM 799 O O . GLN A 1 104 ? 24.371 -8.194 -27.069 1.00 91.06 104 GLN A O 1
ATOM 804 N N . ALA A 1 105 ? 25.353 -9.881 -25.971 1.00 91.31 105 ALA A N 1
ATOM 805 C CA . ALA A 1 105 ? 24.424 -9.858 -24.838 1.00 91.31 105 ALA A CA 1
ATOM 806 C C . ALA A 1 105 ? 24.357 -8.492 -24.134 1.00 91.31 105 ALA A C 1
ATOM 808 O O . ALA A 1 105 ? 23.272 -8.035 -23.781 1.00 91.31 105 ALA A O 1
ATOM 809 N N . SER A 1 106 ? 25.488 -7.790 -23.989 1.00 89.62 106 SER A N 1
ATOM 810 C CA . SER A 1 106 ? 25.516 -6.462 -23.359 1.00 89.62 106 SER A CA 1
ATOM 811 C C . SER A 1 106 ? 24.744 -5.401 -24.148 1.00 89.62 106 SER A C 1
ATOM 813 O O . SER A 1 106 ? 24.200 -4.476 -23.550 1.00 89.62 106 SER A O 1
ATOM 815 N N . GLU A 1 107 ? 24.677 -5.527 -25.475 1.00 91.56 107 GLU A N 1
ATOM 816 C CA . GLU A 1 107 ? 23.899 -4.626 -26.331 1.00 91.56 107 GLU A CA 1
ATOM 817 C C . GLU A 1 107 ? 22.402 -4.893 -26.187 1.00 91.56 107 GLU A C 1
ATOM 819 O O . GLU A 1 107 ? 21.630 -3.960 -25.953 1.00 91.56 107 GLU A O 1
ATOM 824 N N . ARG A 1 108 ? 22.004 -6.174 -26.232 1.00 94.06 108 ARG A N 1
ATOM 825 C CA . ARG A 1 108 ? 20.614 -6.585 -25.985 1.00 94.06 108 ARG A CA 1
ATOM 826 C C . ARG A 1 108 ? 20.150 -6.143 -24.602 1.00 94.06 108 ARG A C 1
ATOM 828 O O . ARG A 1 108 ? 19.074 -5.565 -24.471 1.00 94.06 108 ARG A O 1
ATOM 835 N N . TYR A 1 109 ? 20.983 -6.346 -23.583 1.00 93.38 109 TYR A N 1
ATOM 836 C CA . TYR A 1 109 ? 20.709 -5.909 -22.217 1.00 93.38 109 TYR A CA 1
ATOM 837 C C . TYR A 1 109 ? 20.500 -4.391 -22.141 1.00 93.38 109 TYR A C 1
ATOM 839 O O . TYR A 1 109 ? 19.500 -3.937 -21.586 1.00 93.38 109 TYR A O 1
ATOM 847 N N . ALA A 1 110 ? 21.393 -3.595 -22.736 1.00 90.94 110 ALA A N 1
ATOM 848 C CA . ALA A 1 110 ? 21.270 -2.138 -22.742 1.00 90.94 110 ALA A CA 1
ATOM 849 C C . ALA A 1 110 ? 19.991 -1.659 -23.456 1.00 90.94 110 ALA A C 1
ATOM 851 O O . ALA A 1 110 ? 19.323 -0.747 -22.962 1.00 90.94 110 ALA A O 1
ATOM 852 N N . ALA A 1 111 ? 19.617 -2.298 -24.569 1.00 92.94 111 ALA A N 1
ATOM 853 C CA . ALA A 1 111 ? 18.373 -2.017 -25.282 1.00 92.94 111 ALA A CA 1
ATOM 854 C C . ALA A 1 111 ? 17.136 -2.329 -24.421 1.00 92.94 111 ALA A C 1
ATOM 856 O O . ALA A 1 111 ? 16.254 -1.484 -24.267 1.00 92.94 111 ALA A O 1
ATOM 857 N N . VAL A 1 112 ? 17.100 -3.503 -23.783 1.00 95.12 112 VAL A N 1
ATOM 858 C CA . VAL A 1 112 ? 16.009 -3.901 -22.879 1.00 95.12 112 VAL A CA 1
ATOM 859 C C . VAL A 1 112 ? 15.898 -2.953 -21.680 1.00 95.12 112 VAL A C 1
ATOM 861 O O . VAL A 1 112 ? 14.799 -2.531 -21.315 1.00 95.12 112 VAL A O 1
ATOM 864 N N . MET A 1 113 ? 17.029 -2.545 -21.101 1.00 93.38 113 MET A N 1
ATOM 865 C CA . MET A 1 113 ? 17.065 -1.579 -20.000 1.00 93.38 113 MET A CA 1
ATOM 866 C C . MET A 1 113 ? 16.537 -0.194 -20.394 1.00 93.38 113 MET A C 1
ATOM 868 O O . MET A 1 113 ? 16.009 0.516 -19.540 1.00 93.38 113 MET A O 1
ATOM 872 N N . ALA A 1 114 ? 16.596 0.197 -21.668 1.00 92.44 114 ALA A N 1
ATOM 873 C CA . ALA A 1 114 ? 15.939 1.422 -22.122 1.00 92.44 114 ALA A CA 1
ATOM 874 C C . ALA A 1 114 ? 14.408 1.322 -21.967 1.00 92.44 114 ALA A C 1
ATOM 876 O O . ALA A 1 114 ? 13.770 2.238 -21.439 1.00 92.44 114 ALA A O 1
ATOM 877 N N . PHE A 1 115 ? 13.813 0.180 -22.330 1.00 93.69 115 PHE A N 1
ATOM 878 C CA . PHE A 1 115 ? 12.373 -0.063 -22.166 1.00 93.69 115 PHE A CA 1
ATOM 879 C C . PHE A 1 115 ? 11.950 -0.142 -20.689 1.00 93.69 115 PHE A C 1
ATOM 881 O O . PHE A 1 115 ? 10.854 0.302 -20.327 1.00 93.69 115 PHE A O 1
ATOM 888 N N . VAL A 1 116 ? 12.846 -0.591 -19.801 1.00 91.00 116 VAL A N 1
ATOM 889 C CA . VAL A 1 116 ? 12.645 -0.499 -18.344 1.00 91.00 116 VAL A CA 1
ATOM 890 C C . VAL A 1 116 ? 12.408 0.935 -17.892 1.00 91.00 116 VAL A C 1
ATOM 892 O O . VAL A 1 116 ? 11.669 1.117 -16.931 1.00 91.00 116 VAL A O 1
ATOM 895 N N . GLU A 1 117 ? 12.980 1.948 -18.545 1.00 87.56 117 GLU A N 1
ATOM 896 C CA . GLU A 1 117 ? 12.829 3.361 -18.173 1.00 87.56 117 GLU A CA 1
ATOM 897 C C . GLU A 1 117 ? 11.672 4.046 -18.919 1.00 87.56 117 GLU A C 1
ATOM 899 O O . GLU A 1 117 ? 10.888 4.752 -18.281 1.00 87.56 117 GLU A O 1
ATOM 904 N N . GLY A 1 118 ? 11.505 3.787 -20.222 1.00 86.88 118 GLY A N 1
ATOM 905 C CA . GLY A 1 118 ? 10.560 4.524 -21.078 1.00 86.88 118 GLY A CA 1
ATOM 906 C C . GLY A 1 118 ? 9.642 3.693 -21.975 1.00 86.88 118 GLY A C 1
ATOM 907 O O . GLY A 1 118 ? 8.942 4.281 -22.790 1.00 86.88 118 GLY A O 1
ATOM 908 N N . GLY A 1 119 ? 9.660 2.361 -21.859 1.00 88.38 119 GLY A N 1
ATOM 909 C CA . GLY A 1 119 ? 8.858 1.442 -22.679 1.00 88.38 119 GLY A CA 1
ATOM 910 C C . GLY A 1 119 ? 7.348 1.651 -22.571 1.00 88.38 119 GLY A C 1
ATOM 911 O O . GLY A 1 119 ? 6.847 2.065 -21.515 1.00 88.38 119 GLY A O 1
ATOM 912 N N . THR A 1 120 ? 6.647 1.311 -23.654 1.00 88.56 120 THR A N 1
ATOM 913 C CA . THR A 1 120 ? 5.182 1.351 -23.794 1.00 88.56 120 THR A CA 1
ATOM 914 C C . THR A 1 120 ? 4.619 -0.038 -24.129 1.00 88.56 120 THR A C 1
ATOM 916 O O . THR A 1 120 ? 5.355 -1.015 -24.256 1.00 88.56 120 THR A O 1
ATOM 919 N N . THR A 1 121 ? 3.294 -0.160 -24.264 1.00 87.31 121 THR A N 1
ATOM 920 C CA . THR A 1 121 ? 2.637 -1.421 -24.665 1.00 87.31 121 THR A CA 1
ATOM 921 C C . THR A 1 121 ? 3.125 -1.971 -25.998 1.00 87.31 121 THR A C 1
ATOM 923 O O . THR A 1 121 ? 3.111 -3.184 -26.187 1.00 87.31 121 THR A O 1
ATOM 926 N N . ASP A 1 122 ? 3.597 -1.107 -26.895 1.00 88.81 122 ASP A N 1
ATOM 927 C CA . ASP A 1 122 ? 4.077 -1.510 -28.219 1.00 88.81 122 ASP A CA 1
ATOM 928 C C . ASP A 1 122 ? 5.368 -2.340 -28.132 1.00 88.81 122 ASP A C 1
ATOM 930 O O . ASP A 1 122 ? 5.682 -3.111 -29.037 1.00 88.81 122 ASP A O 1
ATOM 934 N N . ASP A 1 123 ? 6.100 -2.227 -27.019 1.00 90.88 123 ASP A N 1
ATOM 935 C CA . ASP A 1 123 ? 7.359 -2.937 -26.788 1.00 90.88 123 ASP A CA 1
ATOM 936 C C . ASP A 1 123 ? 7.151 -4.331 -26.170 1.00 90.88 123 ASP A C 1
ATOM 938 O O . ASP A 1 123 ? 8.090 -5.127 -26.101 1.00 90.88 123 ASP A O 1
ATOM 942 N N . ILE A 1 124 ? 5.925 -4.666 -25.736 1.00 91.88 124 ILE A N 1
ATOM 943 C CA . ILE A 1 124 ? 5.626 -5.921 -25.025 1.00 91.88 124 ILE A CA 1
ATOM 944 C C . ILE A 1 124 ? 5.985 -7.143 -25.873 1.00 91.88 124 ILE A C 1
ATOM 946 O O . ILE A 1 124 ? 6.608 -8.067 -25.358 1.00 91.88 124 ILE A O 1
ATOM 950 N N . ALA A 1 125 ? 5.651 -7.150 -27.166 1.00 93.44 125 ALA A N 1
ATOM 951 C CA . ALA A 1 125 ? 5.941 -8.287 -28.044 1.00 93.44 125 ALA A CA 1
ATOM 952 C C . ALA A 1 125 ? 7.456 -8.534 -28.194 1.00 93.44 125 ALA A C 1
ATOM 954 O O . ALA A 1 125 ? 7.922 -9.678 -28.151 1.00 93.44 125 ALA A O 1
ATOM 955 N N . THR A 1 126 ? 8.242 -7.459 -28.309 1.00 93.25 126 THR A N 1
ATOM 956 C CA . THR A 1 126 ? 9.709 -7.534 -28.345 1.00 93.25 126 THR A CA 1
ATOM 957 C C . THR A 1 126 ? 10.252 -8.100 -27.034 1.00 93.25 126 THR A C 1
ATOM 959 O O . THR A 1 126 ? 11.036 -9.046 -27.052 1.00 93.25 126 THR A O 1
ATOM 962 N N . LEU A 1 127 ? 9.777 -7.589 -25.896 1.00 93.69 127 LEU A N 1
ATOM 963 C CA . LEU A 1 127 ? 10.218 -8.027 -24.570 1.00 93.69 127 LEU A CA 1
ATOM 964 C C . LEU A 1 127 ? 9.800 -9.465 -24.235 1.00 93.69 127 LEU A C 1
ATOM 966 O O . LEU A 1 127 ? 10.532 -10.186 -23.564 1.00 93.69 127 LEU A O 1
ATOM 970 N N . GLN A 1 128 ? 8.636 -9.913 -24.710 1.00 94.06 128 GLN A N 1
ATOM 971 C CA . GLN A 1 128 ? 8.200 -11.305 -24.574 1.00 94.06 128 GLN A CA 1
ATOM 972 C C . GLN A 1 128 ? 9.121 -12.260 -25.331 1.00 94.06 128 GLN A C 1
ATOM 974 O O . GLN A 1 128 ? 9.398 -13.356 -24.850 1.00 94.06 128 GLN A O 1
ATOM 979 N N . THR A 1 129 ? 9.643 -11.833 -26.481 1.00 93.88 129 THR A N 1
ATOM 980 C CA . THR A 1 129 ? 10.615 -12.623 -27.242 1.00 93.88 129 THR A CA 1
ATOM 981 C C . THR A 1 129 ? 11.924 -12.768 -26.455 1.00 93.88 129 THR A C 1
ATOM 983 O O . THR A 1 129 ? 12.442 -13.877 -26.303 1.00 93.88 129 THR A O 1
ATOM 986 N N . THR A 1 130 ? 12.424 -11.678 -25.862 1.00 93.62 130 THR A N 1
ATOM 987 C CA . THR A 1 130 ? 13.678 -11.670 -25.085 1.00 93.62 130 THR A CA 1
ATOM 988 C C . THR A 1 130 ? 13.581 -12.353 -23.715 1.00 93.62 130 THR A C 1
ATOM 990 O O . THR A 1 130 ? 14.608 -12.627 -23.096 1.00 93.62 130 THR A O 1
ATOM 993 N N . LEU A 1 131 ? 12.387 -12.737 -23.244 1.00 93.50 131 LEU A N 1
ATOM 994 C CA . LEU A 1 131 ? 12.250 -13.631 -22.081 1.00 93.50 131 LEU A CA 1
ATOM 995 C C . LEU A 1 131 ? 12.865 -15.016 -22.321 1.00 93.50 131 LEU A C 1
ATOM 997 O O . LEU A 1 131 ? 13.171 -15.722 -21.361 1.00 93.50 131 LEU A O 1
ATOM 1001 N N . SER A 1 132 ? 13.049 -15.397 -23.585 1.00 93.00 132 SER A N 1
ATOM 1002 C CA . SER A 1 132 ? 13.664 -16.663 -23.989 1.00 93.00 132 SER A CA 1
ATOM 1003 C C . SER A 1 132 ? 15.149 -16.538 -24.364 1.00 93.00 132 SER A C 1
ATOM 1005 O O . SER A 1 132 ? 15.730 -17.498 -24.866 1.00 93.00 132 SER A O 1
ATOM 1007 N N . ASP A 1 133 ? 15.776 -15.380 -24.109 1.00 94.69 133 ASP A N 1
ATOM 1008 C CA . ASP A 1 133 ? 17.193 -15.137 -24.417 1.00 94.69 133 ASP A CA 1
ATOM 1009 C C . ASP A 1 133 ? 18.119 -16.138 -23.709 1.00 94.69 133 ASP A C 1
ATOM 1011 O O . ASP A 1 133 ? 17.830 -16.597 -22.600 1.00 94.69 133 ASP A O 1
ATOM 1015 N N . ALA A 1 134 ? 19.259 -16.460 -24.324 1.00 93.25 134 ALA A N 1
ATOM 1016 C CA . ALA A 1 134 ? 20.272 -17.327 -23.728 1.00 93.25 134 ALA A CA 1
ATOM 1017 C C . ALA A 1 134 ? 20.894 -16.703 -22.464 1.00 93.25 134 ALA A C 1
ATOM 1019 O O . ALA A 1 134 ? 21.192 -17.412 -21.497 1.00 93.25 134 ALA A O 1
ATOM 1020 N N . ASP A 1 135 ? 21.033 -15.378 -22.438 1.00 94.75 135 ASP A N 1
ATOM 1021 C CA . ASP A 1 135 ? 21.641 -14.632 -21.343 1.00 94.75 135 ASP A CA 1
ATOM 1022 C C . ASP A 1 135 ? 20.645 -14.364 -20.197 1.00 94.75 135 ASP A C 1
ATOM 1024 O O . ASP A 1 135 ? 19.509 -13.930 -20.408 1.00 94.75 135 ASP A O 1
ATOM 1028 N N . ALA A 1 136 ? 21.058 -14.643 -18.958 1.00 91.94 136 ALA A N 1
ATOM 1029 C CA . ALA A 1 136 ? 20.195 -14.497 -17.785 1.00 91.94 136 ALA A CA 1
ATOM 1030 C C . ALA A 1 136 ? 19.876 -13.034 -17.443 1.00 91.94 136 ALA A C 1
ATOM 1032 O O . ALA A 1 136 ? 18.758 -12.742 -17.002 1.00 91.94 136 ALA A O 1
ATOM 1033 N N . ASP A 1 137 ? 20.814 -12.119 -17.678 1.00 92.75 137 ASP A N 1
ATOM 1034 C CA . ASP A 1 137 ? 20.642 -10.703 -17.382 1.00 92.75 137 ASP A CA 1
ATOM 1035 C C . ASP A 1 137 ? 19.638 -10.090 -18.359 1.00 92.75 137 ASP A C 1
ATOM 1037 O O . ASP A 1 137 ? 18.743 -9.357 -17.940 1.00 92.75 137 ASP A O 1
ATOM 1041 N N . VAL A 1 138 ? 19.687 -10.478 -19.639 1.00 93.62 138 VAL A N 1
ATOM 1042 C CA . VAL A 1 138 ? 18.695 -10.054 -20.644 1.00 93.62 138 VAL A CA 1
ATOM 1043 C C . VAL A 1 138 ? 17.292 -10.553 -20.286 1.00 93.62 138 VAL A C 1
ATOM 1045 O O . VAL A 1 138 ? 16.336 -9.770 -20.320 1.00 93.62 138 VAL A O 1
ATOM 1048 N N . ARG A 1 139 ? 17.145 -11.822 -19.873 1.00 94.81 139 ARG A N 1
ATOM 1049 C CA . ARG A 1 139 ? 15.845 -12.363 -19.432 1.00 94.81 139 ARG A CA 1
ATOM 1050 C C . ARG A 1 139 ? 15.300 -11.615 -18.217 1.00 94.81 139 ARG A C 1
ATOM 1052 O O . ARG A 1 139 ? 14.128 -11.237 -18.200 1.00 94.81 139 ARG A O 1
ATOM 1059 N N . SER A 1 140 ? 16.144 -11.380 -17.210 1.00 92.44 140 SER A N 1
ATOM 1060 C CA . SER A 1 140 ? 15.738 -10.683 -15.984 1.00 92.44 140 SER A CA 1
ATOM 1061 C C . SER A 1 140 ? 15.360 -9.221 -16.250 1.00 92.44 140 SER A C 1
ATOM 1063 O O . SER A 1 140 ? 14.319 -8.762 -15.774 1.00 92.44 140 SER A O 1
ATOM 1065 N N . ALA A 1 141 ? 16.129 -8.518 -17.087 1.00 92.81 141 ALA A N 1
ATOM 1066 C CA . ALA A 1 141 ? 15.822 -7.163 -17.526 1.00 92.81 141 ALA A CA 1
ATOM 1067 C C . ALA A 1 141 ? 14.510 -7.112 -18.319 1.00 92.81 141 ALA A C 1
ATOM 1069 O O . ALA A 1 141 ? 13.722 -6.189 -18.128 1.00 92.81 141 ALA A O 1
ATOM 1070 N N . SER A 1 142 ? 14.230 -8.122 -19.148 1.00 94.62 142 SER A N 1
ATOM 1071 C CA . SER A 1 142 ? 12.999 -8.198 -19.949 1.00 94.62 142 SER A CA 1
ATOM 1072 C C . SER A 1 142 ? 11.771 -8.389 -19.067 1.00 94.62 142 SER A C 1
ATOM 1074 O O . SER A 1 142 ? 10.786 -7.664 -19.204 1.00 94.62 142 SER A O 1
ATOM 1076 N N . ALA A 1 143 ? 11.852 -9.302 -18.095 1.00 93.00 143 ALA A N 1
ATOM 1077 C CA . ALA A 1 143 ? 10.807 -9.479 -17.092 1.00 93.00 143 ALA A CA 1
ATOM 1078 C C . ALA A 1 143 ? 10.582 -8.188 -16.287 1.00 93.00 143 ALA A C 1
ATOM 1080 O O . ALA A 1 143 ? 9.443 -7.775 -16.062 1.00 93.00 143 ALA A O 1
ATOM 1081 N N . TYR A 1 144 ? 11.662 -7.505 -15.901 1.00 93.38 144 TYR A N 1
ATOM 1082 C CA . TYR A 1 144 ? 11.568 -6.236 -15.188 1.00 93.38 144 TYR A CA 1
ATOM 1083 C C . TYR A 1 144 ? 10.955 -5.116 -16.044 1.00 93.38 144 TYR A C 1
ATOM 1085 O O . TYR A 1 144 ? 10.129 -4.350 -15.540 1.00 93.38 144 TYR A O 1
ATOM 1093 N N . ALA A 1 145 ? 11.301 -5.043 -17.332 1.00 93.06 145 ALA A N 1
ATOM 1094 C CA . ALA A 1 145 ? 10.737 -4.088 -18.280 1.00 93.06 145 ALA A CA 1
ATOM 1095 C C . ALA A 1 145 ? 9.229 -4.294 -18.431 1.00 93.06 145 ALA A C 1
ATOM 1097 O O . ALA A 1 145 ? 8.474 -3.341 -18.256 1.00 93.06 145 ALA A O 1
ATOM 1098 N N . LEU A 1 146 ? 8.783 -5.535 -18.648 1.00 93.44 146 LEU A N 1
ATOM 1099 C CA . LEU A 1 146 ? 7.361 -5.877 -18.747 1.00 93.44 146 LEU A CA 1
ATOM 1100 C C . LEU A 1 146 ? 6.583 -5.437 -17.500 1.00 93.44 146 LEU A C 1
ATOM 1102 O O . LEU A 1 146 ? 5.575 -4.746 -17.619 1.00 93.44 146 LEU A O 1
ATOM 1106 N N . LEU A 1 147 ? 7.099 -5.733 -16.301 1.00 89.31 147 LEU A N 1
ATOM 1107 C CA . LEU A 1 147 ? 6.481 -5.301 -15.041 1.00 89.31 147 LEU A CA 1
ATOM 1108 C C . LEU A 1 147 ? 6.441 -3.773 -14.892 1.00 89.31 147 LEU A C 1
ATOM 1110 O O . LEU A 1 147 ? 5.504 -3.222 -14.315 1.00 89.31 147 LEU A O 1
ATOM 1114 N N . ARG A 1 148 ? 7.471 -3.064 -15.365 1.00 89.69 148 ARG A N 1
ATOM 1115 C CA . ARG A 1 148 ? 7.519 -1.596 -15.332 1.00 89.69 148 ARG A CA 1
ATOM 1116 C C . ARG A 1 148 ? 6.527 -0.971 -16.303 1.00 89.69 148 ARG A C 1
ATOM 1118 O O . ARG A 1 148 ? 5.885 0.004 -15.923 1.00 89.69 148 ARG A O 1
ATOM 1125 N N . ILE A 1 149 ? 6.414 -1.514 -17.511 1.00 89.00 149 ILE A N 1
ATOM 1126 C CA . ILE A 1 149 ? 5.477 -1.053 -18.538 1.00 89.00 149 ILE A CA 1
ATOM 1127 C C . ILE A 1 149 ? 4.046 -1.252 -18.052 1.00 89.00 149 ILE A C 1
ATOM 1129 O O . ILE A 1 149 ? 3.275 -0.297 -18.059 1.00 89.00 149 ILE A O 1
ATOM 1133 N N . ASP A 1 150 ? 3.726 -2.442 -17.544 1.00 82.94 150 ASP A N 1
ATOM 1134 C CA . ASP A 1 150 ? 2.413 -2.759 -16.978 1.00 82.94 150 ASP A CA 1
ATOM 1135 C C . ASP A 1 150 ? 2.030 -1.790 -15.844 1.00 82.94 150 ASP A C 1
ATOM 1137 O O . ASP A 1 150 ? 0.964 -1.179 -15.855 1.00 82.94 150 ASP A O 1
ATOM 1141 N N . ARG A 1 151 ? 2.969 -1.500 -14.932 1.00 77.69 151 ARG A N 1
ATOM 1142 C CA . ARG A 1 151 ? 2.768 -0.510 -13.856 1.00 77.69 151 ARG A CA 1
ATOM 1143 C C . ARG A 1 151 ? 2.552 0.928 -14.335 1.00 77.69 151 ARG A C 1
ATOM 1145 O O . ARG A 1 151 ? 2.022 1.728 -13.566 1.00 77.69 151 ARG A O 1
ATOM 1152 N N . ARG A 1 152 ? 3.012 1.295 -15.537 1.00 77.94 152 ARG A N 1
ATOM 1153 C CA . ARG A 1 152 ? 2.777 2.628 -16.122 1.00 77.94 152 ARG A CA 1
ATOM 1154 C C . ARG A 1 152 ? 1.440 2.725 -16.838 1.00 77.94 152 ARG A C 1
ATOM 1156 O O . ARG A 1 152 ? 1.008 3.846 -17.097 1.00 77.94 152 ARG A O 1
ATOM 1163 N N . GLN A 1 153 ? 0.810 1.600 -17.177 1.00 71.06 153 GLN A N 1
ATOM 1164 C CA . GLN A 1 153 ? -0.447 1.623 -17.909 1.00 71.06 153 GLN A CA 1
ATOM 1165 C C . GLN A 1 153 ? -1.533 2.291 -17.056 1.00 71.06 153 GLN A C 1
ATOM 1167 O O . GLN A 1 153 ? -1.841 1.814 -15.956 1.00 71.06 153 GLN A O 1
ATOM 1172 N N . PRO A 1 154 ? -2.125 3.404 -17.532 1.00 64.00 154 PRO A N 1
ATOM 1173 C CA . PRO A 1 154 ? -3.224 4.038 -16.833 1.00 64.00 154 PRO A CA 1
ATOM 1174 C C . PRO A 1 154 ? -4.448 3.128 -16.943 1.00 64.00 154 PRO A C 1
ATOM 1176 O O . PRO A 1 154 ? -5.125 3.085 -17.969 1.00 64.00 154 PRO A O 1
ATOM 1179 N N . HIS A 1 155 ? -4.742 2.401 -15.870 1.00 67.56 155 HIS A N 1
ATOM 1180 C CA . HIS A 1 155 ? -5.964 1.619 -15.766 1.00 67.56 155 HIS A CA 1
ATOM 1181 C C . HIS A 1 155 ? -7.127 2.589 -15.564 1.00 67.56 155 HIS A C 1
ATOM 1183 O O . HIS A 1 155 ? -7.331 3.117 -14.472 1.00 67.56 155 HIS A O 1
ATOM 1189 N N . ARG A 1 156 ? -7.862 2.880 -16.641 1.00 71.19 156 ARG A N 1
ATOM 1190 C CA . ARG A 1 156 ? -9.052 3.730 -16.570 1.00 71.19 156 ARG A CA 1
ATOM 1191 C C . ARG A 1 156 ? -10.225 2.901 -16.067 1.00 71.19 156 ARG A C 1
ATOM 1193 O O . ARG A 1 156 ? -10.639 1.951 -16.722 1.00 71.19 156 ARG A O 1
ATOM 1200 N N . MET A 1 157 ? -10.766 3.305 -14.926 1.00 79.38 157 MET A N 1
ATOM 1201 C CA . MET A 1 157 ? -11.994 2.740 -14.372 1.00 79.38 157 MET A CA 1
ATOM 1202 C C . MET A 1 157 ? -13.167 2.985 -15.329 1.00 79.38 157 MET A C 1
ATOM 1204 O O . MET A 1 157 ? -13.329 4.091 -15.861 1.00 79.38 157 MET A O 1
ATOM 1208 N N . ALA A 1 158 ? -13.993 1.963 -15.544 1.00 87.38 158 ALA A N 1
ATOM 1209 C CA . ALA A 1 158 ? -15.207 2.088 -16.330 1.00 87.38 158 ALA A CA 1
ATOM 1210 C C . ALA A 1 158 ? -16.217 3.000 -15.616 1.00 87.38 158 ALA A C 1
ATOM 1212 O O . ALA A 1 158 ? -16.167 3.220 -14.405 1.00 87.38 158 ALA A O 1
ATOM 1213 N N . VAL A 1 159 ? -17.198 3.514 -16.363 1.00 88.44 159 VAL A N 1
ATOM 1214 C CA . VAL A 1 159 ? -18.279 4.338 -15.788 1.00 88.44 159 VAL A CA 1
ATOM 1215 C C . VAL A 1 159 ? -19.030 3.583 -14.686 1.00 88.44 159 VAL A C 1
ATOM 1217 O O . VAL A 1 159 ? -19.429 4.180 -13.688 1.00 88.44 159 VAL A O 1
ATOM 1220 N N . LEU A 1 160 ? -19.185 2.264 -14.842 1.00 92.62 160 LEU A N 1
ATOM 1221 C CA . LEU A 1 160 ? -19.819 1.414 -13.839 1.00 92.62 160 LEU A CA 1
ATOM 1222 C C . LEU A 1 160 ? -19.022 1.386 -12.527 1.00 92.62 160 LEU A C 1
ATOM 1224 O O . LEU A 1 160 ? -19.617 1.517 -11.460 1.00 92.62 160 LEU A O 1
ATOM 1228 N N . ASP A 1 161 ? -17.695 1.293 -12.597 1.00 90.12 161 ASP A N 1
ATOM 1229 C CA . ASP A 1 161 ? -16.830 1.281 -11.412 1.00 90.12 161 ASP A CA 1
ATOM 1230 C C . ASP A 1 161 ? -16.974 2.590 -10.627 1.00 90.12 161 ASP A C 1
ATOM 1232 O O . ASP A 1 161 ? -17.130 2.593 -9.403 1.00 90.12 161 ASP A O 1
ATOM 1236 N N . TRP A 1 162 ? -17.023 3.718 -11.343 1.00 88.00 162 TRP A N 1
ATOM 1237 C CA . TRP A 1 162 ? -17.289 5.027 -10.748 1.00 88.00 162 TRP A CA 1
ATOM 1238 C C . TRP A 1 162 ? -18.666 5.117 -10.103 1.00 88.00 162 TRP A C 1
ATOM 1240 O O . TRP A 1 162 ? -18.787 5.637 -8.992 1.00 88.00 162 TRP A O 1
ATOM 1250 N N . ALA A 1 163 ? -19.699 4.595 -10.766 1.00 92.75 163 ALA A N 1
ATOM 1251 C CA . ALA A 1 163 ? -21.047 4.565 -10.216 1.00 92.75 163 ALA A CA 1
ATOM 1252 C C . ALA A 1 163 ? -21.095 3.767 -8.902 1.00 92.75 163 ALA A C 1
ATOM 1254 O O . ALA A 1 163 ? -21.696 4.228 -7.930 1.00 92.75 163 ALA A O 1
ATOM 1255 N N . VAL A 1 164 ? -20.399 2.626 -8.833 1.00 93.06 164 VAL A N 1
ATOM 1256 C CA . VAL A 1 164 ? -20.277 1.822 -7.608 1.00 93.06 164 VAL A CA 1
ATOM 1257 C C . VAL A 1 164 ? -19.593 2.623 -6.497 1.00 93.06 164 VAL A C 1
ATOM 1259 O O . VAL A 1 164 ? -20.161 2.741 -5.411 1.00 93.06 164 VAL A O 1
ATOM 1262 N N . ILE A 1 165 ? -18.442 3.250 -6.762 1.00 89.69 165 ILE A N 1
ATOM 1263 C CA . ILE A 1 165 ? -17.709 4.047 -5.759 1.00 89.69 165 ILE A CA 1
ATOM 1264 C C . ILE A 1 165 ? -18.559 5.212 -5.236 1.00 89.69 165 ILE A C 1
ATOM 1266 O O . ILE A 1 165 ? -18.678 5.399 -4.024 1.00 89.69 165 ILE A O 1
ATOM 1270 N N . VAL A 1 166 ? -19.174 5.990 -6.131 1.00 90.50 166 VAL A N 1
ATOM 1271 C CA . VAL A 1 166 ? -20.014 7.133 -5.744 1.00 90.50 166 VAL A CA 1
ATOM 1272 C C . VAL A 1 166 ? -21.226 6.659 -4.944 1.00 90.50 166 VAL A C 1
ATOM 1274 O O . VAL A 1 166 ? -21.532 7.243 -3.904 1.00 90.50 166 VAL A O 1
ATOM 1277 N N . SER A 1 167 ? -21.884 5.575 -5.368 1.00 93.75 167 SER A N 1
ATOM 1278 C CA . SER A 1 167 ? -23.020 5.011 -4.630 1.00 93.75 167 SER A CA 1
ATOM 1279 C C . SER A 1 167 ? -22.628 4.540 -3.227 1.00 93.75 167 SER A C 1
ATOM 1281 O O . SER A 1 167 ? -23.364 4.791 -2.275 1.00 93.75 167 SER A O 1
ATOM 1283 N N . TYR A 1 168 ? -21.442 3.944 -3.074 1.00 92.50 168 TYR A N 1
ATOM 1284 C CA . TYR A 1 168 ? -20.898 3.537 -1.783 1.00 92.50 168 TYR A CA 1
ATOM 1285 C C . TYR A 1 168 ? -20.655 4.747 -0.869 1.00 92.50 168 TYR A C 1
ATOM 1287 O O . TYR A 1 168 ? -21.105 4.749 0.277 1.00 92.50 168 TYR A O 1
ATOM 1295 N N . LEU A 1 169 ? -20.013 5.807 -1.372 1.00 90.12 169 LEU A N 1
ATOM 1296 C CA . LEU A 1 169 ? -19.765 7.026 -0.593 1.00 90.12 169 LEU A CA 1
ATOM 1297 C C . LEU A 1 169 ? -21.075 7.696 -0.155 1.00 90.12 169 LEU A C 1
ATOM 1299 O O . LEU A 1 169 ? -21.216 8.080 1.008 1.00 90.12 169 LEU A O 1
ATOM 1303 N N . LEU A 1 170 ? -22.056 7.787 -1.057 1.00 92.00 170 LEU A N 1
ATOM 1304 C CA . LEU A 1 170 ? -23.385 8.310 -0.737 1.00 92.00 170 LEU A CA 1
ATOM 1305 C C . LEU A 1 170 ? -24.099 7.442 0.304 1.00 92.00 170 LEU A C 1
ATOM 1307 O O . LEU A 1 170 ? -24.708 7.985 1.225 1.00 92.00 170 LEU A O 1
ATOM 1311 N N . ALA A 1 171 ? -23.989 6.114 0.209 1.00 92.06 171 ALA A N 1
ATOM 1312 C CA . ALA A 1 171 ? -24.543 5.201 1.201 1.00 92.06 171 ALA A CA 1
ATOM 1313 C C . ALA A 1 171 ? -23.910 5.414 2.587 1.00 92.06 171 ALA A C 1
ATOM 1315 O O . ALA A 1 171 ? -24.635 5.455 3.579 1.00 92.06 171 ALA A O 1
ATOM 1316 N N . MET A 1 172 ? -22.591 5.622 2.675 1.00 90.50 172 MET A N 1
ATOM 1317 C CA . MET A 1 172 ? -21.917 5.905 3.952 1.00 90.50 172 MET A CA 1
ATOM 1318 C C . MET A 1 172 ? -22.395 7.223 4.575 1.00 90.50 172 MET A C 1
ATOM 1320 O O . MET A 1 172 ? -22.712 7.271 5.765 1.00 90.50 172 MET A O 1
ATOM 1324 N N . VAL A 1 173 ? -22.533 8.282 3.770 1.00 90.19 173 VAL A N 1
ATOM 1325 C CA . VAL A 1 173 ? -23.092 9.564 4.232 1.00 90.19 173 VAL A CA 1
ATOM 1326 C C . VAL A 1 173 ? -24.548 9.403 4.680 1.00 90.19 173 VAL A C 1
ATOM 1328 O O . VAL A 1 173 ? -24.924 9.919 5.733 1.00 90.19 173 VAL A O 1
ATOM 1331 N N . ALA A 1 174 ? -25.361 8.652 3.931 1.00 91.75 174 ALA A N 1
ATOM 1332 C CA . ALA A 1 174 ? -26.756 8.386 4.273 1.00 91.75 174 ALA A CA 1
ATOM 1333 C C . ALA A 1 174 ? -26.892 7.619 5.598 1.00 91.75 174 ALA A C 1
ATOM 1335 O O . ALA A 1 174 ? -27.760 7.949 6.405 1.00 91.75 174 ALA A O 1
ATOM 1336 N N . VAL A 1 175 ? -26.012 6.646 5.858 1.00 91.38 175 VAL A N 1
ATOM 1337 C CA . VAL A 1 175 ? -25.941 5.935 7.144 1.00 91.38 175 VAL A CA 1
ATOM 1338 C C . VAL A 1 175 ? -25.599 6.901 8.278 1.00 91.38 175 VAL A C 1
ATOM 1340 O O . VAL A 1 175 ? -26.315 6.934 9.280 1.00 91.38 175 VAL A O 1
ATOM 1343 N N . GLY A 1 176 ? -24.554 7.721 8.119 1.00 88.69 176 GLY A N 1
ATOM 1344 C CA . GLY A 1 176 ? -24.168 8.716 9.126 1.00 88.69 176 GLY A CA 1
ATOM 1345 C C . GLY A 1 176 ? -25.307 9.689 9.446 1.00 88.69 176 GLY A C 1
ATOM 1346 O O . GLY A 1 176 ? -25.609 9.943 10.611 1.00 88.69 176 GLY A O 1
ATOM 1347 N N . TRP A 1 177 ? -26.008 10.166 8.416 1.00 91.38 177 TRP A N 1
ATOM 1348 C CA . TRP A 1 177 ? -27.174 11.038 8.559 1.00 91.38 177 TRP A CA 1
ATOM 1349 C C . TRP A 1 177 ? -28.395 10.346 9.180 1.00 91.38 177 TRP A C 1
ATOM 1351 O O . TRP A 1 177 ? -29.136 10.956 9.949 1.00 91.38 177 TRP A O 1
ATOM 1361 N N . TYR A 1 178 ? -28.627 9.071 8.877 1.00 92.19 178 TYR A N 1
ATOM 1362 C CA . TYR A 1 178 ? -29.716 8.308 9.482 1.00 92.19 178 TYR A CA 1
ATOM 1363 C C . TYR A 1 178 ? -29.509 8.140 10.993 1.00 92.19 178 TYR A C 1
ATOM 1365 O O . TYR A 1 178 ? -30.434 8.363 11.777 1.00 92.19 178 TYR A O 1
ATOM 1373 N N . PHE A 1 179 ? -28.291 7.784 11.410 1.00 90.00 179 PHE A N 1
ATOM 1374 C CA . PHE A 1 179 ? -27.965 7.589 12.822 1.00 90.00 179 PHE A CA 1
ATOM 1375 C C . PHE A 1 179 ? -27.796 8.897 13.594 1.00 90.00 179 PHE A C 1
ATOM 1377 O O . PHE A 1 179 ? -28.087 8.907 14.788 1.00 90.00 179 PHE A O 1
ATOM 1384 N N . SER A 1 180 ? -27.424 10.007 12.945 1.00 89.31 180 SER A N 1
ATOM 1385 C CA . SER A 1 180 ? -27.319 11.312 13.618 1.00 89.31 180 SER A CA 1
ATOM 1386 C C . SER A 1 180 ? -28.634 11.746 14.266 1.00 89.31 180 SER A C 1
ATOM 1388 O O . SER A 1 180 ? -28.641 12.321 15.349 1.00 89.31 180 SER A O 1
ATOM 1390 N N . ARG A 1 181 ? -29.768 11.369 13.663 1.00 88.06 181 ARG A N 1
ATOM 1391 C CA . ARG A 1 181 ? -31.117 11.611 14.199 1.00 88.06 181 ARG A CA 1
ATOM 1392 C C . ARG A 1 181 ? -31.424 10.839 15.486 1.00 88.06 181 ARG A C 1
ATOM 1394 O O . ARG A 1 181 ? -32.409 11.143 16.148 1.00 88.06 181 ARG A O 1
ATOM 1401 N N . GLN A 1 182 ? -30.629 9.821 15.814 1.00 85.88 182 GLN A N 1
ATOM 1402 C CA . GLN A 1 182 ? -30.803 8.975 16.998 1.00 85.88 182 GLN A CA 1
ATOM 1403 C C . GLN A 1 182 ? -29.851 9.348 18.141 1.00 85.88 182 GLN A C 1
ATOM 1405 O O . GLN A 1 182 ? -29.969 8.790 19.233 1.00 85.88 182 GLN A O 1
ATOM 1410 N N . VAL A 1 183 ? -28.897 10.253 17.902 1.00 88.00 183 VAL A N 1
ATOM 1411 C CA . VAL A 1 183 ? -27.950 10.717 18.917 1.00 88.00 183 VAL A CA 1
ATOM 1412 C C . VAL A 1 183 ? -28.600 11.844 19.714 1.00 88.00 183 VAL A C 1
ATOM 1414 O O . VAL A 1 183 ? -28.759 12.954 19.214 1.00 88.00 183 VAL A O 1
ATOM 1417 N N . VAL A 1 184 ? -28.973 11.558 20.963 1.00 87.88 184 VAL A N 1
ATOM 1418 C CA . VAL A 1 184 ? -29.566 12.552 21.877 1.00 87.88 184 VAL A CA 1
ATOM 1419 C C . VAL A 1 184 ? -28.614 12.887 23.024 1.00 87.88 184 VAL A C 1
ATOM 1421 O O . VAL A 1 184 ? -28.534 14.036 23.448 1.00 87.88 184 VAL A O 1
ATOM 1424 N N . THR A 1 185 ? -27.874 11.894 23.523 1.00 90.38 185 THR A N 1
ATOM 1425 C CA . THR A 1 185 ? -26.980 12.041 24.679 1.00 90.38 185 THR A CA 1
ATOM 1426 C C . THR A 1 185 ? -25.519 11.754 24.330 1.00 90.38 185 THR A C 1
ATOM 1428 O O . THR A 1 185 ? -25.210 11.094 23.337 1.00 90.38 185 THR A O 1
ATOM 1431 N N . THR A 1 186 ? -24.595 12.193 25.188 1.00 88.00 186 THR A N 1
ATOM 1432 C CA . THR A 1 186 ? -23.167 11.859 25.063 1.00 88.00 186 THR A CA 1
ATOM 1433 C C . THR A 1 186 ? -22.913 10.348 25.152 1.00 88.00 186 THR A C 1
ATOM 1435 O O . THR A 1 186 ? -22.019 9.847 24.476 1.00 88.00 186 THR A O 1
ATOM 1438 N N . ASP A 1 187 ? -23.708 9.605 25.932 1.00 87.00 187 ASP A N 1
ATOM 1439 C CA . ASP A 1 187 ? -23.621 8.136 26.018 1.00 87.00 187 ASP A CA 1
ATOM 1440 C C . ASP A 1 187 ? -24.079 7.466 24.706 1.00 87.00 187 ASP A C 1
ATOM 1442 O O . ASP A 1 187 ? -23.453 6.509 24.243 1.00 87.00 187 ASP A O 1
ATOM 1446 N N . ASP A 1 188 ? -25.095 8.015 24.026 1.00 86.50 188 ASP A N 1
ATOM 1447 C CA . ASP A 1 188 ? -25.466 7.568 22.676 1.00 86.50 188 ASP A CA 1
ATOM 1448 C C . ASP A 1 188 ? -24.343 7.821 21.668 1.00 86.50 188 ASP A C 1
ATOM 1450 O O . ASP A 1 188 ? -24.043 6.947 20.853 1.00 86.50 188 ASP A O 1
ATOM 1454 N N . TYR A 1 189 ? -23.699 8.988 21.739 1.00 88.75 189 TYR A N 1
ATOM 1455 C CA . TYR A 1 189 ? -22.625 9.351 20.819 1.00 88.75 189 TYR A CA 1
ATOM 1456 C C . TYR A 1 189 ? -21.353 8.520 21.039 1.00 88.75 189 TYR A C 1
ATOM 1458 O O . TYR A 1 189 ? -20.828 7.944 20.087 1.00 88.75 189 TYR A O 1
ATOM 1466 N N . LEU A 1 190 ? -20.860 8.434 22.281 1.00 86.81 190 LEU A N 1
ATOM 1467 C CA . LEU A 1 190 ? -19.572 7.806 22.603 1.00 86.81 190 LEU A CA 1
ATOM 1468 C C . LEU A 1 190 ? -19.655 6.292 22.793 1.00 86.81 190 LEU A C 1
ATOM 1470 O O . LEU A 1 190 ? -18.679 5.604 22.522 1.00 86.81 190 LEU A O 1
ATOM 1474 N N . LEU A 1 191 ? -20.784 5.770 23.280 1.00 86.00 191 LEU A N 1
ATOM 1475 C CA . LEU A 1 191 ? -20.922 4.366 23.697 1.00 86.00 191 LEU A CA 1
ATOM 1476 C C . LEU A 1 191 ? -22.048 3.637 22.961 1.00 86.00 191 LEU A C 1
ATOM 1478 O O . LEU A 1 191 ? -22.342 2.470 23.240 1.00 86.00 191 LEU A O 1
ATOM 1482 N N . GLY A 1 192 ? -22.711 4.317 22.026 1.00 85.12 192 GLY A N 1
ATOM 1483 C CA . GLY A 1 192 ? -23.842 3.770 21.296 1.00 85.12 192 GLY A CA 1
ATOM 1484 C C . GLY A 1 192 ? -24.991 3.353 22.210 1.00 85.12 192 GLY A C 1
ATOM 1485 O O . GLY A 1 192 ? -25.717 2.402 21.899 1.00 85.12 192 GLY A O 1
ATOM 1486 N N . GLY A 1 193 ? -25.150 4.006 23.365 1.00 81.44 193 GLY A N 1
ATOM 1487 C CA . GLY A 1 193 ? -26.143 3.664 24.385 1.00 81.44 193 GLY A CA 1
ATOM 1488 C C . GLY A 1 193 ? -26.034 2.230 24.912 1.00 81.44 193 GLY A C 1
ATOM 1489 O O . GLY A 1 193 ? -27.031 1.688 25.383 1.00 81.44 193 GLY A O 1
ATOM 1490 N N . ARG A 1 194 ? -24.868 1.576 24.744 1.00 83.81 194 ARG A N 1
ATOM 1491 C CA . ARG A 1 194 ? -24.532 0.231 25.257 1.00 83.81 194 ARG A CA 1
ATOM 1492 C C . ARG A 1 194 ? -25.492 -0.900 24.843 1.00 83.81 194 ARG A C 1
ATOM 1494 O O . ARG A 1 194 ? -25.558 -1.934 25.498 1.00 83.81 194 ARG A O 1
ATOM 1501 N N . LYS A 1 195 ? -26.231 -0.725 23.742 1.00 84.25 195 LYS A N 1
ATOM 1502 C CA . LYS A 1 195 ? -27.239 -1.681 23.225 1.00 84.25 195 LYS A CA 1
ATOM 1503 C C . LYS A 1 195 ? -26.826 -2.364 21.915 1.00 84.25 195 LYS A C 1
ATOM 1505 O O . LYS A 1 195 ? -27.647 -2.998 21.254 1.00 84.25 195 LYS A O 1
ATOM 1510 N N . MET A 1 196 ? -25.570 -2.206 21.503 1.00 89.38 196 MET A N 1
ATOM 1511 C CA . MET A 1 196 ? -25.068 -2.773 20.252 1.00 89.38 196 MET A CA 1
ATOM 1512 C C . MET A 1 196 ? -24.888 -4.288 20.368 1.00 89.38 196 MET A C 1
ATOM 1514 O O . MET A 1 196 ? -24.498 -4.808 21.412 1.00 89.38 196 MET A O 1
ATOM 1518 N N . LYS A 1 197 ? -25.167 -5.008 19.278 1.00 91.94 197 LYS A N 1
ATOM 1519 C CA . LYS A 1 197 ? -25.017 -6.467 19.243 1.00 91.94 197 LYS A CA 1
ATOM 1520 C C . LYS A 1 197 ? -23.525 -6.837 19.339 1.00 91.94 197 LYS A C 1
ATOM 1522 O O . LYS A 1 197 ? -22.745 -6.286 18.562 1.00 91.94 197 LYS A O 1
ATOM 1527 N N . PRO A 1 198 ? -23.120 -7.797 20.196 1.00 91.06 198 PRO A N 1
ATOM 1528 C CA . PRO A 1 198 ? -21.706 -8.134 20.398 1.00 91.06 198 PRO A CA 1
ATOM 1529 C C . PRO A 1 198 ? -20.954 -8.514 19.119 1.00 91.06 198 PRO A C 1
ATOM 1531 O O . PRO A 1 198 ? -19.819 -8.095 18.932 1.00 91.06 198 PRO A O 1
ATOM 1534 N N . TRP A 1 199 ? -21.591 -9.251 18.202 1.00 92.88 199 TRP A N 1
ATOM 1535 C CA . TRP A 1 199 ? -20.964 -9.631 16.931 1.00 92.88 199 TRP A CA 1
ATOM 1536 C C . TRP A 1 199 ? -20.671 -8.420 16.032 1.00 92.88 199 TRP A C 1
ATOM 1538 O O . TRP A 1 199 ? -19.652 -8.405 15.352 1.00 92.88 199 TRP A O 1
ATOM 1548 N N . ALA A 1 200 ? -21.528 -7.392 16.049 1.00 92.88 200 ALA A N 1
ATOM 1549 C CA . ALA A 1 200 ? -21.336 -6.184 15.250 1.00 92.88 200 ALA A CA 1
ATOM 1550 C C . ALA A 1 200 ? -20.177 -5.352 15.810 1.00 92.88 200 ALA A C 1
ATOM 1552 O O . ALA A 1 200 ? -19.331 -4.886 15.056 1.00 92.88 200 ALA A O 1
ATOM 1553 N N . VAL A 1 201 ? -20.091 -5.249 17.141 1.00 91.88 201 VAL A N 1
ATOM 1554 C CA . VAL A 1 201 ? -18.943 -4.634 17.823 1.00 91.88 201 VAL A CA 1
ATOM 1555 C C . VAL A 1 201 ? -17.659 -5.410 17.518 1.00 91.88 201 VAL A C 1
ATOM 1557 O O . VAL A 1 201 ? -16.645 -4.800 17.210 1.00 91.88 201 VAL A O 1
ATOM 1560 N N . GLY A 1 202 ? -17.704 -6.745 17.534 1.00 91.25 202 GLY A N 1
ATOM 1561 C CA . GLY A 1 202 ? -16.564 -7.593 17.176 1.00 91.25 202 GLY A CA 1
ATOM 1562 C C . GLY A 1 202 ? -16.076 -7.376 15.741 1.00 91.25 202 GLY A C 1
ATOM 1563 O O . GLY A 1 202 ? -14.877 -7.213 15.527 1.00 91.25 202 GLY A O 1
ATOM 1564 N N . LEU A 1 203 ? -16.989 -7.311 14.765 1.00 91.94 203 LEU A N 1
ATOM 1565 C CA . LEU A 1 203 ? -16.636 -6.999 13.375 1.00 91.94 203 LEU A CA 1
ATOM 1566 C C . LEU A 1 203 ? -16.089 -5.578 13.222 1.00 91.94 203 LEU A C 1
ATOM 1568 O O . LEU A 1 203 ? -15.129 -5.389 12.489 1.00 91.94 203 LEU A O 1
ATOM 1572 N N . SER A 1 204 ? -16.640 -4.597 13.939 1.00 91.94 204 SER A N 1
ATOM 1573 C CA . SER A 1 204 ? -16.117 -3.224 13.940 1.00 91.94 204 SER A CA 1
ATOM 1574 C C . SER A 1 204 ? -14.708 -3.132 14.529 1.00 91.94 204 SER A C 1
ATOM 1576 O O . SER A 1 204 ? -13.827 -2.497 13.946 1.00 91.94 204 SER A O 1
ATOM 1578 N N . LEU A 1 205 ? -14.442 -3.849 15.626 1.00 89.50 205 LEU A N 1
ATOM 1579 C CA . LEU A 1 205 ? -13.091 -3.974 16.178 1.00 89.50 205 LEU A CA 1
ATOM 1580 C C . LEU A 1 205 ? -12.136 -4.609 15.164 1.00 89.50 205 LEU A C 1
ATOM 1582 O O . LEU A 1 205 ? -11.033 -4.107 14.965 1.00 89.50 205 LEU A O 1
ATOM 1586 N N . PHE A 1 206 ? -12.568 -5.672 14.486 1.00 87.44 206 PHE A N 1
ATOM 1587 C CA . PHE A 1 206 ? -11.784 -6.314 13.436 1.00 87.44 206 PHE A CA 1
ATOM 1588 C C . PHE A 1 206 ? -11.492 -5.362 12.263 1.00 87.44 206 PHE A C 1
ATOM 1590 O O . PHE A 1 206 ? -10.336 -5.215 11.869 1.00 87.44 206 PHE A O 1
ATOM 1597 N N . ALA A 1 207 ? -12.512 -4.664 11.755 1.00 88.00 207 ALA A N 1
ATOM 1598 C CA . ALA A 1 207 ? -12.385 -3.674 10.686 1.00 88.00 207 ALA A CA 1
ATOM 1599 C C . ALA A 1 207 ? -11.394 -2.566 11.053 1.00 88.00 207 ALA A C 1
ATOM 1601 O O . ALA A 1 207 ? -10.549 -2.192 10.251 1.00 88.00 207 ALA A O 1
ATOM 1602 N N . THR A 1 208 ? -11.455 -2.085 12.296 1.00 87.81 208 THR A N 1
ATOM 1603 C CA . THR A 1 208 ? -10.582 -1.018 12.799 1.00 87.81 208 THR A CA 1
ATOM 1604 C C . THR A 1 208 ? -9.108 -1.440 12.864 1.00 87.81 208 THR A C 1
ATOM 1606 O O . THR A 1 208 ? -8.219 -0.592 12.736 1.00 87.81 208 THR A O 1
ATOM 1609 N N . LEU A 1 209 ? -8.835 -2.733 13.078 1.00 84.44 209 LEU A N 1
ATOM 1610 C CA . LEU A 1 209 ? -7.478 -3.288 13.136 1.00 84.44 209 LEU A CA 1
ATOM 1611 C C . LEU A 1 209 ? -6.896 -3.573 11.743 1.00 84.44 209 LEU A C 1
ATOM 1613 O O . LEU A 1 209 ? -5.675 -3.546 11.571 1.00 84.44 209 LEU A O 1
ATOM 1617 N N . LEU A 1 210 ? -7.744 -3.814 10.742 1.00 83.62 210 LEU A N 1
ATOM 1618 C CA . LEU A 1 210 ? -7.315 -4.014 9.362 1.00 83.62 210 LEU A CA 1
ATOM 1619 C C . LEU A 1 210 ? -7.256 -2.694 8.595 1.00 83.62 210 LEU A C 1
ATOM 1621 O O . LEU A 1 210 ? -8.263 -2.063 8.302 1.00 83.62 210 LEU A O 1
ATOM 1625 N N . SER A 1 211 ? -6.047 -2.301 8.198 1.00 85.06 211 SER A N 1
ATOM 1626 C CA . SER A 1 211 ? -5.830 -1.125 7.352 1.00 85.06 211 SER A CA 1
ATOM 1627 C C . SER A 1 211 ? -5.537 -1.514 5.905 1.00 85.06 211 SER A C 1
ATOM 1629 O O . SER A 1 211 ? -5.073 -2.623 5.632 1.00 85.06 211 SER A O 1
ATOM 1631 N N . THR A 1 212 ? -5.696 -0.566 4.979 1.00 82.19 212 THR A N 1
ATOM 1632 C CA . THR A 1 212 ? -5.238 -0.711 3.587 1.00 82.19 212 THR A CA 1
ATOM 1633 C C . THR A 1 212 ? -3.755 -1.077 3.505 1.00 82.19 212 THR A C 1
ATOM 1635 O O . THR A 1 212 ? -3.365 -1.876 2.658 1.00 82.19 212 THR A O 1
ATOM 1638 N N . ILE A 1 213 ? -2.926 -0.538 4.410 1.00 83.00 213 ILE A N 1
ATOM 1639 C CA . ILE A 1 213 ? -1.505 -0.898 4.490 1.00 83.00 213 ILE A CA 1
ATOM 1640 C C . ILE A 1 213 ? -1.374 -2.380 4.831 1.00 83.00 213 ILE A C 1
ATOM 1642 O O . ILE A 1 213 ? -0.672 -3.090 4.129 1.00 83.00 213 ILE A O 1
ATOM 1646 N N . SER A 1 214 ? -2.066 -2.869 5.860 1.00 85.12 214 SER A N 1
ATOM 1647 C CA . SER A 1 214 ? -2.032 -4.291 6.222 1.00 85.12 214 SER A CA 1
ATOM 1648 C C . SER A 1 214 ? -2.494 -5.173 5.055 1.00 85.12 214 SER A C 1
ATOM 1650 O O . SER A 1 214 ? -1.827 -6.150 4.724 1.00 85.12 214 SER A O 1
ATOM 1652 N N . TYR A 1 215 ? -3.586 -4.780 4.391 1.00 84.62 215 TYR A N 1
ATOM 1653 C CA . TYR A 1 215 ? -4.183 -5.515 3.275 1.00 84.62 215 TYR A CA 1
ATOM 1654 C C . TYR A 1 215 ? -3.232 -5.672 2.077 1.00 84.62 215 TYR A C 1
ATOM 1656 O O . TYR A 1 215 ? -3.174 -6.744 1.482 1.00 84.62 215 TYR A O 1
ATOM 1664 N N . LEU A 1 216 ? -2.459 -4.632 1.734 1.00 83.75 216 LEU A N 1
ATOM 1665 C CA . LEU A 1 216 ? -1.501 -4.676 0.618 1.00 83.75 216 LEU A CA 1
ATOM 1666 C C . LEU A 1 216 ? -0.135 -5.242 1.037 1.00 83.75 216 LEU A C 1
ATOM 1668 O O . LEU A 1 216 ? 0.502 -5.960 0.266 1.00 83.75 216 LEU A O 1
ATOM 1672 N N . SER A 1 217 ? 0.330 -4.918 2.243 1.00 86.56 217 SER A N 1
ATOM 1673 C CA . SER A 1 217 ? 1.676 -5.271 2.700 1.00 86.56 217 SER A CA 1
ATOM 1674 C C . SER A 1 217 ? 1.825 -6.755 3.010 1.00 86.56 217 SER A C 1
ATOM 1676 O O . SER A 1 217 ? 2.901 -7.292 2.786 1.00 86.56 217 SER A O 1
ATOM 1678 N N . TRP A 1 218 ? 0.784 -7.437 3.502 1.00 89.69 218 TRP A N 1
ATOM 1679 C CA . TRP A 1 218 ? 0.892 -8.857 3.861 1.00 89.69 218 TRP A CA 1
ATOM 1680 C C . TRP A 1 218 ? 1.170 -9.759 2.645 1.00 89.69 218 TRP A C 1
ATOM 1682 O O . TRP A 1 218 ? 2.156 -10.496 2.688 1.00 89.69 218 TRP A O 1
ATOM 1692 N N . PRO A 1 219 ? 0.403 -9.689 1.535 1.00 89.75 219 PRO A N 1
ATOM 1693 C CA . PRO A 1 219 ? 0.759 -10.416 0.316 1.00 89.75 219 PRO A CA 1
ATOM 1694 C C . PRO A 1 219 ? 2.137 -10.021 -0.223 1.00 89.75 219 PRO A C 1
ATOM 1696 O O . PRO A 1 219 ? 2.909 -10.890 -0.617 1.00 89.75 219 PRO A O 1
ATOM 1699 N N . GLY A 1 220 ? 2.473 -8.724 -0.200 1.00 89.31 220 GLY A N 1
ATOM 1700 C CA . GLY A 1 220 ? 3.776 -8.228 -0.653 1.00 89.31 220 GLY A CA 1
ATOM 1701 C C . GLY A 1 220 ? 4.952 -8.815 0.136 1.00 89.31 220 GLY A C 1
ATOM 1702 O O . GLY A 1 220 ? 5.925 -9.269 -0.466 1.00 89.31 220 GLY A O 1
ATOM 1703 N N . GLU A 1 221 ? 4.836 -8.869 1.464 1.00 90.62 221 GLU A N 1
ATOM 1704 C CA . GLU A 1 221 ? 5.828 -9.476 2.357 1.00 90.62 221 GLU A CA 1
ATOM 1705 C C . GLU A 1 221 ? 5.993 -10.971 2.061 1.00 90.62 221 GLU A C 1
ATOM 1707 O O . GLU A 1 221 ? 7.118 -11.449 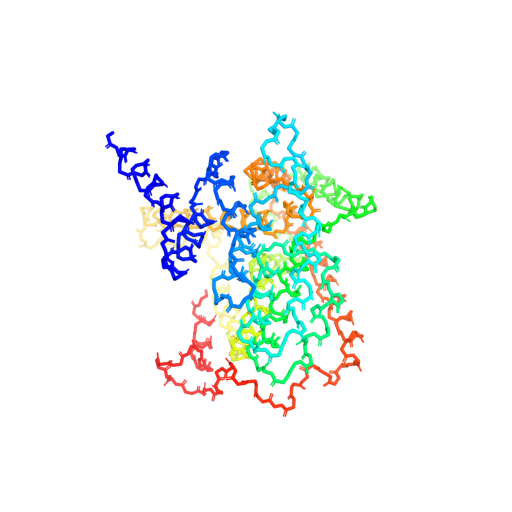1.941 1.00 90.62 221 GLU A O 1
ATOM 1712 N N . ILE A 1 222 ? 4.893 -11.707 1.868 1.00 91.19 222 ILE A N 1
ATOM 1713 C CA . ILE A 1 222 ? 4.940 -13.151 1.591 1.00 91.19 222 ILE A CA 1
ATOM 1714 C C . ILE A 1 222 ? 5.574 -13.434 0.226 1.00 91.19 222 ILE A C 1
ATOM 1716 O O . ILE A 1 222 ? 6.394 -14.342 0.111 1.00 91.19 222 ILE A O 1
ATOM 1720 N N . ILE A 1 223 ? 5.248 -12.644 -0.802 1.00 88.56 223 ILE A N 1
ATOM 1721 C CA . ILE A 1 223 ? 5.844 -12.789 -2.137 1.00 88.56 223 ILE A CA 1
ATOM 1722 C C . ILE A 1 223 ? 7.360 -12.553 -2.072 1.00 88.56 223 ILE A C 1
ATOM 1724 O O . ILE A 1 223 ? 8.132 -13.345 -2.619 1.00 88.56 223 ILE A O 1
ATOM 1728 N N . MET A 1 224 ? 7.801 -11.495 -1.383 1.00 89.31 224 MET A N 1
ATOM 1729 C CA . MET A 1 224 ? 9.217 -11.114 -1.335 1.00 89.31 224 MET A CA 1
ATOM 1730 C C . MET A 1 224 ? 10.060 -11.973 -0.388 1.00 89.31 224 MET A C 1
ATOM 1732 O O . MET A 1 224 ? 11.190 -12.317 -0.737 1.00 89.31 224 MET A O 1
ATOM 1736 N N . HIS A 1 225 ? 9.537 -12.312 0.790 1.00 91.31 225 HIS A N 1
ATOM 1737 C CA . HIS A 1 225 ? 10.318 -12.872 1.900 1.00 91.31 225 HIS A CA 1
ATOM 1738 C C . HIS A 1 225 ? 9.838 -14.246 2.385 1.00 91.31 225 HIS A C 1
ATOM 1740 O O . HIS A 1 225 ? 10.557 -14.911 3.137 1.00 91.31 225 HIS A O 1
ATOM 1746 N N . GLY A 1 226 ? 8.679 -14.707 1.917 1.00 91.38 226 GLY A N 1
ATOM 1747 C CA . GLY A 1 226 ? 8.130 -16.024 2.220 1.00 91.38 226 GLY A CA 1
ATOM 1748 C C . GLY A 1 226 ? 7.115 -16.034 3.369 1.00 91.38 226 GLY A C 1
ATOM 1749 O O . GLY A 1 226 ? 6.850 -15.018 4.013 1.00 91.38 226 GLY A O 1
ATOM 1750 N N . PRO A 1 227 ? 6.518 -17.203 3.657 1.00 91.69 227 PRO A N 1
ATOM 1751 C CA . PRO A 1 227 ? 5.344 -17.319 4.522 1.00 91.69 227 PRO A CA 1
ATOM 1752 C C . PRO A 1 227 ? 5.650 -17.263 6.026 1.00 91.69 227 PRO A C 1
ATOM 1754 O O . PRO A 1 227 ? 4.721 -17.327 6.825 1.00 91.69 227 PRO A O 1
ATOM 1757 N N . MET A 1 228 ? 6.916 -17.135 6.442 1.00 90.88 228 MET A N 1
ATOM 1758 C CA . MET A 1 228 ? 7.307 -17.144 7.863 1.00 90.88 228 MET A CA 1
ATOM 1759 C C . MET A 1 228 ? 6.608 -16.061 8.694 1.00 90.88 228 MET A C 1
ATOM 1761 O O . MET A 1 228 ? 6.337 -16.265 9.875 1.00 90.88 228 MET A O 1
ATOM 1765 N N . PHE A 1 229 ? 6.248 -14.937 8.073 1.00 89.25 229 PHE A N 1
ATOM 1766 C CA . PHE A 1 229 ? 5.459 -13.882 8.708 1.00 89.25 229 PHE A CA 1
ATOM 1767 C C . PHE A 1 229 ? 4.080 -14.370 9.200 1.00 89.25 229 PHE A C 1
ATOM 1769 O O . PHE A 1 229 ? 3.595 -13.916 10.236 1.00 89.25 229 PHE A O 1
ATOM 1776 N N . LEU A 1 230 ? 3.472 -15.358 8.527 1.00 91.62 230 LEU A N 1
ATOM 1777 C CA . LEU A 1 230 ? 2.174 -15.930 8.907 1.00 91.62 230 LEU A CA 1
ATOM 1778 C C . LEU A 1 230 ? 2.213 -16.684 10.241 1.00 91.62 230 LEU A C 1
ATOM 1780 O O . LEU A 1 230 ? 1.164 -16.914 10.839 1.00 91.62 230 LEU A O 1
ATOM 1784 N N . CYS A 1 231 ? 3.393 -17.041 10.754 1.00 92.12 231 CYS A N 1
ATOM 1785 C CA . CYS A 1 231 ? 3.515 -17.679 12.062 1.00 92.12 231 CYS A CA 1
ATOM 1786 C C . CYS A 1 231 ? 3.006 -16.792 13.209 1.00 92.12 231 CYS A C 1
ATOM 1788 O O . CYS A 1 231 ? 2.590 -17.326 14.234 1.00 92.12 231 CYS A O 1
ATOM 1790 N N . GLY A 1 232 ? 2.945 -15.466 13.024 1.00 92.12 232 GLY A N 1
ATOM 1791 C CA . GLY A 1 232 ? 2.299 -14.558 13.978 1.00 92.12 232 GLY A CA 1
ATOM 1792 C C . GLY A 1 232 ? 0.805 -14.850 14.178 1.00 92.12 232 GLY A C 1
ATOM 1793 O O . GLY A 1 232 ? 0.266 -14.603 15.254 1.00 92.12 232 GLY A O 1
ATOM 1794 N N . LEU A 1 233 ? 0.134 -15.476 13.197 1.00 93.25 233 LEU A N 1
ATOM 1795 C CA . LEU A 1 233 ? -1.272 -15.879 13.327 1.00 93.25 233 LEU A CA 1
ATOM 1796 C C . LEU A 1 233 ? -1.498 -16.870 14.480 1.00 93.25 233 LEU A C 1
ATOM 1798 O O . LEU A 1 233 ? -2.591 -16.918 15.046 1.00 93.25 233 LEU A O 1
ATOM 1802 N N . LEU A 1 234 ? -0.464 -17.633 14.856 1.00 93.81 234 LEU A N 1
ATOM 1803 C CA . LEU A 1 234 ? -0.513 -18.571 15.977 1.00 93.81 234 LEU A CA 1
ATOM 1804 C C . LEU A 1 234 ? -0.747 -17.866 17.320 1.00 93.81 234 LEU A C 1
ATOM 1806 O O . LEU A 1 234 ? -1.197 -18.516 18.259 1.00 93.81 234 LEU A O 1
ATOM 1810 N N . SER A 1 235 ? -0.493 -16.557 17.417 1.00 95.00 235 SER A N 1
ATOM 1811 C CA . SER A 1 235 ? -0.710 -15.765 18.633 1.00 95.00 235 SER A CA 1
ATOM 1812 C C . SER A 1 235 ? -2.178 -15.440 18.885 1.00 95.00 235 SER A C 1
ATOM 1814 O O . SER A 1 235 ? -2.579 -15.338 20.044 1.00 95.00 235 SER A O 1
ATOM 1816 N N . TYR A 1 236 ? -3.010 -15.314 17.844 1.00 92.56 236 TYR A N 1
ATOM 1817 C CA . TYR A 1 236 ? -4.394 -14.843 17.991 1.00 92.56 236 TYR A CA 1
ATOM 1818 C C . TYR A 1 236 ? -5.265 -15.684 18.937 1.00 92.56 236 TYR A C 1
ATOM 1820 O O . TYR A 1 236 ? -5.978 -15.079 19.738 1.00 92.56 236 TYR A O 1
ATOM 1828 N N . PRO A 1 237 ? -5.216 -17.033 18.939 1.00 94.69 237 PRO A N 1
ATOM 1829 C CA . PRO A 1 237 ? -5.944 -17.830 19.928 1.00 94.69 237 PRO A CA 1
ATOM 1830 C C . PRO A 1 237 ? -5.537 -17.514 21.374 1.00 94.69 237 PRO A C 1
ATOM 1832 O O . PRO A 1 237 ? -6.392 -17.436 22.256 1.00 94.69 237 PRO A O 1
ATOM 1835 N N . PHE A 1 238 ? -4.245 -17.277 21.621 1.00 95.50 238 PHE A N 1
ATOM 1836 C CA . PHE A 1 238 ? -3.733 -16.939 22.950 1.00 95.50 238 PHE A CA 1
ATOM 1837 C C . PHE A 1 238 ? -4.102 -15.511 23.352 1.00 95.50 238 PHE A C 1
ATOM 1839 O O . PHE A 1 238 ? -4.458 -15.284 24.507 1.00 95.50 238 PHE A O 1
ATOM 1846 N N . ILE A 1 239 ? -4.076 -14.565 22.408 1.00 93.75 239 ILE A N 1
ATOM 1847 C CA . ILE A 1 239 ? -4.567 -13.197 22.621 1.00 93.75 239 ILE A CA 1
ATOM 1848 C C . ILE A 1 239 ? -6.056 -13.243 22.970 1.00 93.75 239 ILE A C 1
ATOM 1850 O O . ILE A 1 239 ? -6.467 -12.665 23.970 1.00 93.75 239 ILE A O 1
ATOM 1854 N N . ALA A 1 240 ? -6.866 -13.971 22.196 1.00 91.81 240 ALA A N 1
ATOM 1855 C CA . ALA A 1 240 ? -8.298 -14.110 22.444 1.00 91.81 240 ALA A CA 1
ATOM 1856 C C . ALA A 1 240 ? -8.582 -14.717 23.825 1.00 91.81 240 ALA A C 1
ATOM 1858 O O . ALA A 1 240 ? -9.477 -14.251 24.531 1.00 91.81 240 ALA A O 1
ATOM 1859 N N . TRP A 1 241 ? -7.796 -15.713 24.238 1.00 94.69 241 TRP A N 1
ATOM 1860 C CA . TRP A 1 241 ? -7.884 -16.294 25.573 1.00 94.69 241 TRP A CA 1
ATOM 1861 C C . TRP A 1 241 ? -7.507 -15.284 26.667 1.00 94.69 241 TRP A C 1
ATOM 1863 O O . TRP A 1 241 ? -8.334 -14.991 27.529 1.00 94.69 241 TRP A O 1
ATOM 1873 N N . ALA A 1 242 ? -6.312 -14.689 26.612 1.00 94.94 242 ALA A N 1
ATOM 1874 C CA . ALA A 1 242 ? -5.825 -13.762 27.635 1.00 94.94 242 ALA A CA 1
ATOM 1875 C C . ALA A 1 242 ? -6.684 -12.487 27.722 1.00 94.94 242 ALA A C 1
ATOM 1877 O O . ALA A 1 242 ? -7.149 -12.100 28.796 1.00 94.94 242 ALA A O 1
ATOM 1878 N N . VAL A 1 243 ? -6.949 -11.842 26.585 1.00 92.75 243 VAL A N 1
ATOM 1879 C CA . VAL A 1 243 ? -7.734 -10.604 26.529 1.00 92.75 243 VAL A CA 1
ATOM 1880 C C . VAL A 1 243 ? -9.198 -10.877 26.865 1.00 92.75 243 VAL A C 1
ATOM 1882 O O . VAL A 1 243 ? -9.787 -10.158 27.673 1.00 92.75 243 VAL A O 1
ATOM 1885 N N . GLY A 1 244 ? -9.781 -11.927 26.282 1.00 92.19 244 GLY A N 1
ATOM 1886 C CA . GLY A 1 244 ? -11.194 -12.261 26.437 1.00 92.19 244 GLY A CA 1
ATOM 1887 C C . GLY A 1 244 ? -11.567 -12.710 27.845 1.00 92.19 244 GLY A C 1
ATOM 1888 O O . GLY A 1 244 ? -12.595 -12.280 28.365 1.00 92.19 244 GLY A O 1
ATOM 1889 N N . TRP A 1 245 ? -10.743 -13.548 28.478 1.00 93.56 245 TRP A N 1
ATOM 1890 C CA . TRP A 1 245 ? -11.064 -14.107 29.793 1.00 93.56 245 TRP A CA 1
ATOM 1891 C C . TRP A 1 245 ? -10.525 -13.278 30.955 1.00 93.56 245 TRP A C 1
ATOM 1893 O O . TRP A 1 245 ? -11.127 -13.306 32.028 1.00 93.56 245 TRP A O 1
ATOM 1903 N N . TRP A 1 246 ? -9.410 -12.559 30.791 1.00 93.38 246 TRP A N 1
ATOM 1904 C CA . TRP A 1 246 ? -8.777 -11.853 31.912 1.00 93.38 246 TRP A CA 1
ATOM 1905 C C . TRP A 1 246 ? -8.940 -10.337 31.820 1.00 93.38 246 TRP A C 1
ATOM 1907 O O . TRP A 1 246 ? -9.441 -9.722 32.762 1.00 93.38 246 TRP A O 1
ATOM 1917 N N . LEU A 1 247 ? -8.562 -9.720 30.697 1.00 92.38 247 LEU A N 1
ATOM 1918 C CA . LEU A 1 247 ? -8.520 -8.255 30.597 1.00 92.38 247 LEU A CA 1
ATOM 1919 C C . LEU A 1 247 ? -9.916 -7.641 30.443 1.00 92.38 247 LEU A C 1
ATOM 1921 O O . LEU A 1 247 ? -10.274 -6.744 31.206 1.00 92.38 247 LEU A O 1
ATOM 1925 N N . ILE A 1 248 ? -10.723 -8.123 29.490 1.00 91.00 248 ILE A N 1
ATOM 1926 C CA . ILE A 1 248 ? -12.053 -7.559 29.212 1.00 91.00 248 ILE A CA 1
ATOM 1927 C C . ILE A 1 248 ? -12.954 -7.597 30.460 1.00 91.00 248 ILE A C 1
ATOM 1929 O O . ILE A 1 248 ? -13.470 -6.539 30.832 1.00 91.00 248 ILE A O 1
ATOM 1933 N N . PRO A 1 249 ? -13.125 -8.734 31.171 1.00 91.31 249 PRO A N 1
ATOM 1934 C CA . PRO A 1 249 ? -13.986 -8.779 32.353 1.00 91.31 249 PRO A CA 1
ATOM 1935 C C . PRO A 1 249 ? -13.509 -7.861 33.480 1.00 91.31 249 PRO A C 1
ATOM 1937 O O . PRO A 1 249 ? -14.328 -7.355 34.246 1.00 91.31 249 PRO A O 1
ATOM 1940 N N . TYR A 1 250 ? -12.198 -7.639 33.596 1.00 91.19 250 TYR A N 1
ATOM 1941 C CA . TYR A 1 250 ? -11.634 -6.703 34.562 1.00 91.19 250 TYR A CA 1
ATOM 1942 C C . TYR A 1 250 ? -11.952 -5.249 34.184 1.00 91.19 250 TYR A C 1
ATOM 1944 O O . TYR A 1 250 ? -12.500 -4.512 35.003 1.00 91.19 250 TYR A O 1
ATOM 1952 N N . PHE A 1 251 ? -11.687 -4.844 32.939 1.00 89.62 251 PHE A N 1
ATOM 1953 C CA . PHE A 1 251 ? -11.917 -3.467 32.491 1.00 89.62 251 PHE A CA 1
ATOM 1954 C C . PHE A 1 251 ? -13.396 -3.084 32.463 1.00 89.62 251 PHE A C 1
ATOM 1956 O O . PHE A 1 251 ? -13.743 -1.966 32.843 1.00 89.62 251 PHE A O 1
ATOM 1963 N N . MET A 1 252 ? -14.284 -4.013 32.101 1.00 87.75 252 MET A N 1
ATOM 1964 C CA . MET A 1 252 ? -15.726 -3.750 32.085 1.00 87.75 252 MET A CA 1
ATOM 1965 C C . MET A 1 252 ? -16.297 -3.440 33.480 1.00 87.75 252 MET A C 1
ATOM 1967 O O . MET A 1 252 ? -17.299 -2.739 33.577 1.00 87.75 252 MET A O 1
ATOM 1971 N N . LYS A 1 253 ? -15.648 -3.878 34.571 1.00 90.31 253 LYS A N 1
ATOM 1972 C CA . LYS A 1 253 ? -16.061 -3.535 35.947 1.00 90.31 253 LYS A CA 1
ATOM 1973 C C . LYS A 1 253 ? -15.751 -2.087 36.332 1.00 90.31 253 LYS A C 1
ATOM 1975 O O . LYS A 1 253 ? -16.379 -1.565 37.248 1.00 90.31 253 LYS A O 1
ATOM 1980 N N . LEU A 1 254 ? -14.796 -1.444 35.658 1.00 89.00 254 LEU A N 1
ATOM 1981 C CA . LEU A 1 254 ? -14.365 -0.080 35.976 1.00 89.00 254 LEU A CA 1
ATOM 1982 C C . LEU A 1 254 ? -15.323 0.988 35.429 1.00 89.00 254 LEU A C 1
ATOM 1984 O O . LEU A 1 254 ? -15.235 2.135 35.849 1.00 89.00 254 LEU A O 1
ATOM 1988 N N . ASN A 1 255 ? -16.236 0.622 34.517 1.00 84.56 255 ASN A N 1
ATOM 1989 C CA . ASN A 1 255 ? -17.237 1.511 33.909 1.00 84.56 255 ASN A CA 1
ATOM 1990 C C . ASN A 1 255 ? -16.673 2.823 33.327 1.00 84.56 255 ASN A C 1
ATOM 1992 O O . ASN A 1 255 ? -17.395 3.811 33.204 1.00 84.56 255 ASN A O 1
ATOM 1996 N N . VAL A 1 256 ? -15.401 2.809 32.933 1.00 86.56 256 VAL A N 1
ATOM 1997 C CA . VAL A 1 256 ? -14.725 3.938 32.294 1.00 86.56 256 VAL A CA 1
ATOM 1998 C C . VAL A 1 256 ? -15.219 4.139 30.863 1.00 86.56 256 VAL A C 1
ATOM 2000 O O . VAL A 1 256 ? -15.588 3.185 30.175 1.00 86.56 256 VAL A O 1
ATOM 2003 N N . THR A 1 257 ? -15.211 5.386 30.405 1.00 84.75 257 THR A N 1
ATOM 2004 C CA . THR A 1 257 ? -15.521 5.740 29.010 1.00 84.75 257 THR A CA 1
ATOM 2005 C C . THR A 1 257 ? -14.279 5.712 28.123 1.00 84.75 257 THR A C 1
ATOM 2007 O O . THR A 1 257 ? -14.376 5.469 26.923 1.00 84.75 257 THR A O 1
ATOM 2010 N N . SER A 1 258 ? -13.100 5.906 28.720 1.00 89.19 258 SER A N 1
ATOM 2011 C CA . SER A 1 258 ? -11.802 5.889 28.046 1.00 89.19 258 SER A CA 1
ATOM 2012 C C . SER A 1 258 ? -10.841 4.940 28.753 1.00 89.19 258 SER A C 1
ATOM 2014 O O . SER A 1 258 ? -10.761 4.928 29.978 1.00 89.19 258 SER A O 1
ATOM 2016 N N . ALA A 1 259 ? -10.038 4.189 27.995 1.00 89.50 259 ALA A N 1
ATOM 2017 C CA . ALA A 1 259 ? -9.002 3.331 28.574 1.00 89.50 259 ALA A CA 1
ATOM 2018 C C . ALA A 1 259 ? -7.992 4.128 29.426 1.00 89.50 259 ALA A C 1
ATOM 2020 O O . ALA A 1 259 ? -7.489 3.623 30.428 1.00 89.50 259 ALA A O 1
ATOM 2021 N N . TYR A 1 260 ? -7.741 5.397 29.083 1.00 92.12 260 TYR A N 1
ATOM 2022 C CA . TYR A 1 260 ? -6.804 6.258 29.812 1.00 92.12 260 TYR A CA 1
ATOM 2023 C C . TYR A 1 260 ? -7.348 6.749 31.160 1.00 92.12 260 TYR A C 1
ATOM 2025 O O . TYR A 1 260 ? -6.560 7.154 32.011 1.00 92.12 260 TYR A O 1
ATOM 2033 N N . GLU A 1 261 ? -8.661 6.665 31.403 1.00 92.19 261 GLU A N 1
ATOM 2034 C CA . GLU A 1 261 ? -9.246 6.916 32.734 1.00 92.19 261 GLU A CA 1
ATOM 2035 C C . GLU A 1 261 ? -8.719 5.933 33.772 1.00 92.19 261 GLU A C 1
ATOM 2037 O O . GLU A 1 261 ? -8.528 6.292 34.928 1.00 92.19 261 GLU A O 1
ATOM 2042 N N . ILE A 1 262 ? -8.394 4.711 33.349 1.00 92.31 262 ILE A N 1
ATOM 2043 C CA . ILE A 1 262 ? -7.831 3.686 34.230 1.00 92.31 262 ILE A CA 1
ATOM 2044 C C . ILE A 1 262 ? -6.483 4.144 34.803 1.00 92.31 262 ILE A C 1
ATOM 2046 O O . ILE A 1 262 ? -6.166 3.835 35.952 1.00 92.31 262 ILE A O 1
ATOM 2050 N N . LEU A 1 263 ? -5.705 4.916 34.034 1.00 92.88 263 LEU A N 1
ATOM 2051 C CA . LEU A 1 263 ? -4.440 5.484 34.503 1.00 92.88 263 LEU A CA 1
ATOM 2052 C C . LEU A 1 263 ? -4.6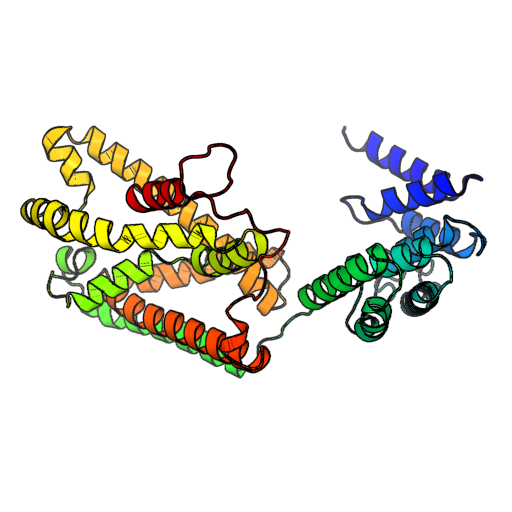73 6.536 35.588 1.00 92.88 263 LEU A C 1
ATOM 2054 O O . LEU A 1 263 ? -3.930 6.569 36.565 1.00 92.88 263 LEU A O 1
ATOM 2058 N N . GLU A 1 264 ? -5.719 7.355 35.457 1.00 93.94 264 GLU A N 1
ATOM 2059 C CA . GLU A 1 264 ? -6.050 8.388 36.442 1.00 93.94 264 GLU A CA 1
ATOM 2060 C C . GLU A 1 264 ? -6.374 7.791 37.811 1.00 93.94 264 GLU A C 1
ATOM 2062 O O . GLU A 1 264 ? -5.902 8.318 38.817 1.00 93.94 264 GLU A O 1
ATOM 2067 N N . ILE A 1 265 ? -7.081 6.651 37.843 1.00 89.00 265 ILE A N 1
ATOM 2068 C CA . ILE A 1 265 ? -7.472 5.960 39.085 1.00 89.00 265 ILE A CA 1
ATOM 2069 C C . ILE A 1 265 ? -6.263 5.711 40.002 1.00 89.00 265 ILE A C 1
ATOM 2071 O O . ILE A 1 265 ? -6.408 5.745 41.222 1.00 89.00 265 ILE A O 1
ATOM 2075 N N . ARG A 1 266 ? -5.073 5.452 39.440 1.00 89.38 266 ARG A N 1
ATOM 2076 C CA . ARG A 1 266 ? -3.861 5.145 40.224 1.00 89.38 266 ARG A CA 1
ATOM 2077 C C . ARG A 1 266 ? -2.756 6.193 40.151 1.00 89.38 266 ARG A C 1
ATOM 2079 O O . ARG A 1 266 ? -1.973 6.287 41.088 1.00 89.38 266 ARG A O 1
ATOM 2086 N N . LEU A 1 267 ? -2.648 6.921 39.044 1.00 95.31 267 LEU A N 1
ATOM 2087 C CA . LEU A 1 267 ? -1.492 7.768 38.722 1.00 95.31 267 LEU A CA 1
ATOM 2088 C C . LEU A 1 267 ? -1.862 9.253 38.569 1.00 95.31 267 LEU A C 1
ATOM 2090 O O . LEU A 1 267 ? -0.984 10.090 38.366 1.00 95.31 267 LEU A O 1
ATOM 2094 N N . GLY A 1 268 ? -3.149 9.587 38.687 1.00 95.44 268 GLY A N 1
ATOM 2095 C CA . GLY A 1 268 ? -3.654 10.952 38.617 1.00 95.44 268 GLY A CA 1
ATOM 2096 C C . GLY A 1 268 ? -3.836 11.495 37.197 1.00 95.44 268 GLY A C 1
ATOM 2097 O O . GLY A 1 268 ? -3.453 10.889 36.190 1.00 95.44 268 GLY A O 1
ATOM 2098 N N . LEU A 1 269 ? -4.448 12.678 37.128 1.00 96.12 269 LEU A N 1
ATOM 2099 C CA . LEU A 1 269 ? -4.893 13.308 35.884 1.00 96.12 269 LEU A CA 1
ATOM 2100 C C . LEU A 1 269 ? -3.746 13.566 34.896 1.00 96.12 269 LEU A C 1
ATOM 2102 O O . LEU A 1 269 ? -3.911 13.355 33.695 1.00 96.12 269 LEU A O 1
ATOM 2106 N N . SER A 1 270 ? -2.569 13.970 35.382 1.00 96.94 270 SER A N 1
ATOM 2107 C CA . SER A 1 270 ? -1.411 14.270 34.529 1.00 96.94 270 SER A CA 1
ATOM 2108 C C . SER A 1 270 ? -1.003 13.076 33.662 1.00 96.94 270 SER A C 1
ATOM 2110 O O . SER A 1 270 ? -0.705 13.246 32.481 1.00 96.94 270 SER A O 1
ATOM 2112 N N . VAL A 1 271 ? -1.047 11.857 34.213 1.00 96.94 271 VAL A N 1
ATOM 2113 C CA . VAL A 1 271 ? -0.689 10.637 33.475 1.00 96.94 271 VAL A CA 1
ATOM 2114 C C . VAL A 1 271 ? -1.784 10.241 32.484 1.00 96.94 271 VAL A C 1
ATOM 2116 O O . VAL A 1 271 ?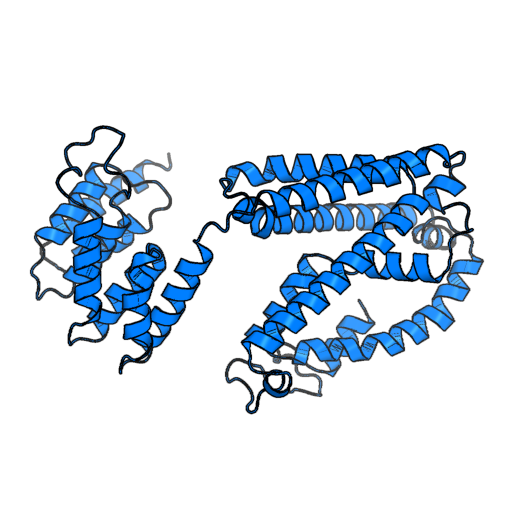 -1.470 9.835 31.365 1.00 96.94 271 VAL A O 1
ATOM 2119 N N . ARG A 1 272 ? -3.066 10.431 32.832 1.00 95.88 272 ARG A N 1
ATOM 2120 C CA . ARG A 1 272 ? -4.181 10.262 31.883 1.00 95.88 272 ARG A CA 1
ATOM 2121 C C . ARG A 1 272 ? -4.043 11.192 30.682 1.00 95.88 272 ARG A C 1
ATOM 2123 O O . ARG A 1 272 ? -4.211 10.743 29.546 1.00 95.88 272 ARG A O 1
ATOM 2130 N N . LEU A 1 273 ? -3.752 12.472 30.920 1.00 97.00 273 LEU A N 1
ATOM 2131 C CA . LEU A 1 273 ? -3.577 13.458 29.854 1.00 97.00 273 LEU A CA 1
ATOM 2132 C C . LEU A 1 273 ? -2.371 13.112 28.982 1.00 97.00 273 LEU A C 1
ATOM 2134 O O . LEU A 1 273 ? -2.500 13.104 27.762 1.00 97.00 273 LEU A O 1
ATOM 2138 N N . LEU A 1 274 ? -1.242 12.741 29.590 1.00 96.81 274 LEU A N 1
ATOM 2139 C CA . LEU A 1 274 ? -0.050 12.319 28.856 1.00 96.81 274 LEU A CA 1
ATOM 2140 C C . LEU A 1 274 ? -0.331 11.105 27.956 1.00 96.81 274 LEU A C 1
ATOM 2142 O O . LEU A 1 274 ? -0.035 11.143 26.763 1.00 96.81 274 LEU A O 1
ATOM 2146 N N . GLY A 1 275 ? -0.958 10.056 28.501 1.00 95.31 275 GLY A N 1
ATOM 2147 C CA . GLY A 1 275 ? -1.331 8.862 27.737 1.00 95.31 275 GLY A CA 1
ATOM 2148 C C . GLY A 1 275 ? -2.303 9.170 26.595 1.00 95.31 275 GLY A C 1
ATOM 2149 O O . GLY A 1 275 ? -2.120 8.688 25.478 1.00 95.31 275 GLY A O 1
ATOM 2150 N N . SER A 1 276 ? -3.285 10.041 26.846 1.00 96.00 276 SER A N 1
ATOM 2151 C CA . SER A 1 276 ? -4.247 10.480 25.828 1.00 96.00 276 SER A CA 1
ATOM 2152 C C . SER A 1 276 ? -3.571 11.286 24.713 1.00 96.00 276 SER A C 1
ATOM 2154 O O . SER A 1 276 ? -3.864 11.065 23.541 1.00 96.00 276 SER A O 1
ATOM 2156 N N . ILE A 1 277 ? -2.638 12.186 25.049 1.00 97.19 277 ILE A N 1
ATOM 2157 C CA . ILE A 1 277 ? -1.879 12.981 24.071 1.00 97.19 277 ILE A CA 1
ATOM 2158 C C . ILE A 1 277 ? -1.015 12.073 23.196 1.00 97.19 277 ILE A C 1
ATOM 2160 O O . ILE A 1 277 ? -1.042 12.215 21.972 1.00 97.19 277 ILE A O 1
ATOM 2164 N N . PHE A 1 278 ? -0.281 11.125 23.785 1.00 96.38 278 PHE A N 1
ATOM 2165 C CA . PHE A 1 278 ? 0.515 10.173 23.007 1.00 96.38 278 PHE A CA 1
ATOM 2166 C C . PHE A 1 278 ? -0.346 9.333 22.070 1.00 96.38 278 PHE A C 1
ATOM 2168 O O . PHE A 1 278 ? -0.013 9.208 20.892 1.00 96.38 278 PHE A O 1
ATOM 2175 N N . PHE A 1 279 ? -1.479 8.824 22.554 1.00 94.38 279 PHE A N 1
ATOM 2176 C CA . PHE A 1 279 ? -2.404 8.069 21.719 1.00 94.38 279 PHE A CA 1
ATOM 2177 C C . PHE A 1 279 ? -2.955 8.891 20.558 1.00 94.38 279 PHE A C 1
ATOM 2179 O O . PHE A 1 279 ? -2.885 8.450 19.412 1.00 94.38 279 PHE A O 1
ATOM 2186 N N . LEU A 1 280 ? -3.473 10.091 20.834 1.00 95.88 280 LEU A N 1
ATOM 2187 C CA . LEU A 1 280 ? -4.030 10.959 19.800 1.00 95.88 280 LEU A CA 1
ATOM 2188 C C . LEU A 1 280 ? -2.964 11.343 18.772 1.00 95.88 280 LEU A C 1
ATOM 2190 O O . LEU A 1 280 ? -3.234 11.294 17.577 1.00 95.88 280 LEU A O 1
ATOM 2194 N N . SER A 1 281 ? -1.742 11.647 19.213 1.00 97.06 281 SER A N 1
ATOM 2195 C CA . SER A 1 281 ? -0.639 12.023 18.320 1.00 97.06 281 SER A CA 1
ATOM 2196 C C . SER A 1 281 ? -0.230 10.860 17.412 1.00 97.06 281 SER A C 1
ATOM 2198 O O . SER A 1 281 ? -0.132 11.029 16.195 1.00 97.06 281 SER A O 1
ATOM 2200 N N . LEU A 1 282 ? -0.056 9.663 17.986 1.00 94.50 282 LEU A N 1
ATOM 2201 C CA . LEU A 1 282 ? 0.251 8.446 17.235 1.00 94.50 282 LEU A CA 1
ATOM 2202 C C . LEU A 1 282 ? -0.864 8.119 16.238 1.00 94.50 282 LEU A C 1
ATOM 2204 O O . LEU A 1 282 ? -0.590 7.832 15.073 1.00 94.50 282 LEU A O 1
ATOM 2208 N N . ARG A 1 283 ? -2.128 8.189 16.674 1.00 91.69 283 ARG A N 1
ATOM 2209 C CA . ARG A 1 283 ? -3.284 7.870 15.833 1.00 91.69 283 ARG A CA 1
ATOM 2210 C C . ARG A 1 283 ? -3.445 8.872 14.694 1.00 91.69 283 ARG A C 1
ATOM 2212 O O . ARG A 1 283 ? -3.706 8.445 13.574 1.00 91.69 283 ARG A O 1
ATOM 2219 N N . LEU A 1 284 ? -3.244 10.168 14.942 1.00 93.38 284 LEU A N 1
ATOM 2220 C CA . LEU A 1 284 ? -3.284 11.205 13.906 1.00 93.38 284 LEU A CA 1
ATOM 2221 C C . LEU A 1 284 ? -2.193 10.993 12.854 1.00 93.38 284 LEU A C 1
ATOM 2223 O O . LEU A 1 284 ? -2.495 10.987 11.661 1.00 93.38 284 LEU A O 1
ATOM 2227 N N . LEU A 1 285 ? -0.947 10.763 13.283 1.00 93.88 285 LEU A N 1
ATOM 2228 C CA . LEU A 1 285 ? 0.163 10.513 12.364 1.00 93.88 285 LEU A CA 1
ATOM 2229 C C . LEU A 1 285 ? -0.075 9.241 11.543 1.00 93.88 285 LEU A C 1
ATOM 2231 O O . LEU A 1 285 ? 0.084 9.247 10.323 1.00 93.88 285 LEU A O 1
ATOM 2235 N N . TRP A 1 286 ? -0.508 8.164 12.196 1.00 90.44 286 TRP A N 1
ATOM 2236 C CA . TRP A 1 286 ? -0.777 6.899 11.523 1.00 90.44 286 TRP A CA 1
ATOM 2237 C C . TRP A 1 286 ? -1.912 7.015 10.496 1.00 90.44 286 TRP A C 1
ATOM 2239 O O . TRP A 1 286 ? -1.758 6.557 9.363 1.00 90.44 286 TRP A O 1
ATOM 2249 N N . MET A 1 287 ? -3.016 7.688 10.841 1.00 90.94 287 MET A N 1
ATOM 2250 C CA . MET A 1 287 ? -4.122 7.934 9.909 1.00 90.94 287 MET A CA 1
ATOM 2251 C C . MET A 1 287 ? -3.688 8.797 8.720 1.00 90.94 287 MET A C 1
ATOM 2253 O O . MET A 1 287 ? -4.051 8.488 7.586 1.00 90.94 287 MET A O 1
ATOM 2257 N N . ALA A 1 288 ? -2.871 9.832 8.946 1.00 91.69 288 ALA A N 1
ATOM 2258 C CA . ALA A 1 288 ? -2.327 10.656 7.868 1.00 91.69 288 ALA A CA 1
ATOM 2259 C C . ALA A 1 288 ? -1.487 9.821 6.885 1.00 91.69 288 ALA A C 1
ATOM 2261 O O . ALA A 1 288 ? -1.665 9.938 5.671 1.00 91.69 288 ALA A O 1
ATOM 2262 N N . VAL A 1 289 ? -0.633 8.929 7.402 1.00 91.75 289 VAL A N 1
ATOM 2263 C CA . VAL A 1 289 ? 0.172 8.008 6.586 1.00 91.75 289 VAL A CA 1
ATOM 2264 C C . VAL A 1 289 ? -0.714 7.044 5.799 1.00 91.75 289 VAL A C 1
ATOM 2266 O O . VAL A 1 289 ? -0.512 6.899 4.595 1.00 91.75 289 VAL A O 1
ATOM 2269 N N . ILE A 1 290 ? -1.714 6.418 6.432 1.00 90.44 290 ILE A N 1
ATOM 2270 C CA . ILE A 1 290 ? -2.630 5.489 5.748 1.00 90.44 290 ILE A CA 1
ATOM 2271 C C . ILE A 1 290 ? -3.378 6.190 4.611 1.00 90.44 290 ILE A C 1
ATOM 2273 O O . ILE A 1 290 ? -3.416 5.665 3.495 1.00 90.44 290 ILE A O 1
ATOM 2277 N N . ILE A 1 291 ? -3.965 7.362 4.876 1.00 91.69 291 ILE A N 1
ATOM 2278 C CA . ILE A 1 291 ? -4.742 8.116 3.882 1.00 91.69 291 ILE A CA 1
ATOM 2279 C C . ILE A 1 291 ? -3.838 8.518 2.716 1.00 91.69 291 ILE A C 1
ATOM 2281 O O . ILE A 1 291 ? -4.167 8.247 1.560 1.00 91.69 291 ILE A O 1
ATOM 2285 N N . TYR A 1 292 ? -2.669 9.094 3.008 1.00 92.69 292 TYR A N 1
ATOM 2286 C CA . TYR A 1 292 ? -1.720 9.511 1.979 1.00 92.69 292 TYR A CA 1
ATOM 2287 C C . TYR A 1 292 ? -1.214 8.331 1.142 1.00 92.69 292 TYR A C 1
ATOM 2289 O O . TYR A 1 292 ? -1.209 8.406 -0.088 1.00 92.69 292 TYR A O 1
ATOM 2297 N N . ALA A 1 293 ? -0.814 7.228 1.779 1.00 90.62 293 ALA A N 1
ATOM 2298 C CA . ALA A 1 293 ? -0.328 6.041 1.083 1.00 90.62 293 ALA A CA 1
ATOM 2299 C C . ALA A 1 293 ? -1.416 5.441 0.182 1.00 90.62 293 ALA A C 1
ATOM 2301 O O . ALA A 1 293 ? -1.161 5.166 -0.987 1.00 90.62 293 ALA A O 1
ATOM 2302 N N . THR A 1 294 ? -2.645 5.317 0.690 1.00 90.25 294 THR A N 1
ATOM 2303 C CA . THR A 1 294 ? -3.779 4.783 -0.076 1.00 90.25 294 THR A CA 1
ATOM 2304 C C . THR A 1 294 ? -4.090 5.660 -1.288 1.00 90.25 294 THR A C 1
ATOM 2306 O O . THR A 1 294 ? -4.228 5.164 -2.403 1.00 90.25 294 THR A O 1
ATOM 2309 N N . ILE A 1 295 ? -4.151 6.979 -1.110 1.00 91.69 295 ILE A N 1
ATOM 2310 C CA . ILE A 1 295 ? -4.521 7.890 -2.197 1.00 91.69 295 ILE A CA 1
ATOM 2311 C C . ILE A 1 295 ? -3.408 8.000 -3.237 1.00 91.69 295 ILE A C 1
ATOM 2313 O O . ILE A 1 295 ? -3.684 7.897 -4.428 1.00 91.69 295 ILE A O 1
ATOM 2317 N N . SER A 1 296 ? -2.156 8.157 -2.806 1.00 89.75 296 SER A N 1
ATOM 2318 C CA . SER A 1 296 ? -1.018 8.305 -3.722 1.00 89.75 296 SER A CA 1
ATOM 2319 C C . SER A 1 296 ? -0.704 7.033 -4.512 1.00 89.75 296 SER A C 1
ATOM 2321 O O . SER A 1 296 ? -0.263 7.129 -5.655 1.00 89.75 296 SER A O 1
ATOM 2323 N N . LYS A 1 297 ? -0.899 5.847 -3.917 1.00 86.12 297 LYS A N 1
ATOM 2324 C CA . LYS A 1 297 ? -0.533 4.564 -4.539 1.00 86.12 297 LYS A CA 1
ATOM 2325 C C . LYS A 1 297 ? -1.686 3.851 -5.227 1.00 86.12 297 LYS A C 1
ATOM 2327 O O . LYS A 1 297 ? -1.420 3.054 -6.117 1.00 86.12 297 LYS A O 1
ATOM 2332 N N . VAL A 1 298 ? -2.928 4.119 -4.828 1.00 85.69 298 VAL A N 1
ATOM 2333 C CA . VAL A 1 298 ? -4.106 3.427 -5.367 1.00 85.69 298 VAL A CA 1
ATOM 2334 C C . VAL A 1 298 ? -5.003 4.408 -6.111 1.00 85.69 298 VAL A C 1
ATOM 2336 O O . VAL A 1 298 ? -5.176 4.286 -7.318 1.00 85.69 298 VAL A O 1
ATOM 2339 N N . LEU A 1 299 ? -5.539 5.422 -5.427 1.00 86.50 299 LEU A N 1
ATOM 2340 C CA . LEU A 1 299 ? -6.617 6.238 -5.994 1.00 86.50 299 LEU A CA 1
ATOM 2341 C C . LEU A 1 299 ? -6.155 7.168 -7.130 1.00 86.50 299 LEU A C 1
ATOM 2343 O O . LEU A 1 299 ? -6.777 7.191 -8.186 1.00 86.50 299 LEU A O 1
ATOM 2347 N N . VAL A 1 300 ? -5.062 7.914 -6.942 1.00 88.50 300 VAL A N 1
ATOM 2348 C CA . VAL A 1 300 ? -4.532 8.853 -7.950 1.00 88.50 300 VAL A CA 1
ATOM 2349 C C . VAL A 1 300 ? -4.148 8.136 -9.255 1.00 88.50 300 VAL A C 1
ATOM 2351 O O . VAL A 1 300 ? -4.602 8.588 -10.309 1.00 88.50 300 VAL A O 1
ATOM 2354 N N . PRO A 1 301 ? -3.410 7.003 -9.222 1.00 82.94 301 PRO A N 1
ATOM 2355 C CA . PRO A 1 301 ? -3.136 6.216 -10.425 1.00 82.94 301 PRO A CA 1
ATOM 2356 C C . PRO A 1 301 ? -4.394 5.684 -11.127 1.00 82.94 301 PRO A C 1
ATOM 2358 O O . PRO A 1 301 ? -4.498 5.821 -12.342 1.00 82.94 301 PRO A O 1
ATOM 2361 N N . LEU A 1 302 ? -5.372 5.143 -10.385 1.00 82.81 302 LEU A N 1
ATOM 2362 C CA . LEU A 1 302 ? -6.630 4.627 -10.959 1.00 82.81 302 LEU A CA 1
ATOM 2363 C C . LEU A 1 302 ? -7.488 5.720 -11.614 1.00 82.81 302 LEU A C 1
ATOM 2365 O O . LEU A 1 302 ? -8.253 5.460 -12.540 1.00 82.81 302 LEU A O 1
ATOM 2369 N N . MET A 1 303 ? -7.371 6.959 -11.134 1.00 82.75 303 MET A N 1
ATOM 2370 C CA . MET A 1 303 ? -8.042 8.116 -11.727 1.00 82.75 303 MET A CA 1
ATOM 2371 C C . MET A 1 303 ? -7.283 8.703 -12.922 1.00 82.75 303 MET A C 1
ATOM 2373 O O . MET A 1 303 ? -7.797 9.610 -13.574 1.00 82.75 303 MET A O 1
ATOM 2377 N N . GLY A 1 304 ? -6.059 8.235 -13.195 1.00 78.94 304 GLY A N 1
ATOM 2378 C CA . GLY A 1 304 ? -5.168 8.853 -14.176 1.00 78.94 304 GLY A CA 1
ATOM 2379 C C . GLY A 1 304 ? -4.822 10.307 -13.834 1.00 78.94 304 GLY A C 1
ATOM 2380 O O . GLY A 1 304 ? -4.560 11.103 -14.734 1.00 78.94 304 GLY A O 1
ATOM 2381 N N . LEU A 1 305 ? -4.872 10.676 -12.549 1.00 84.50 305 LEU A N 1
ATOM 2382 C CA . LEU A 1 305 ? -4.575 12.031 -12.091 1.00 84.50 305 LEU A CA 1
ATOM 2383 C C . LEU A 1 305 ? -3.064 12.219 -11.900 1.00 84.50 305 LEU A C 1
ATOM 2385 O O . LEU A 1 305 ? -2.357 11.272 -11.544 1.00 84.50 305 LEU A O 1
ATOM 2389 N N . PRO A 1 306 ? -2.542 13.446 -12.078 1.00 84.38 306 PRO A N 1
ATOM 2390 C CA . PRO A 1 306 ? -1.147 13.724 -11.779 1.00 84.38 306 PRO A CA 1
ATOM 2391 C C . PRO A 1 306 ? -0.873 13.570 -10.271 1.00 84.38 306 PRO A C 1
ATOM 2393 O O . PRO A 1 306 ? -1.746 13.878 -9.453 1.00 84.38 306 PRO A O 1
ATOM 2396 N N . PRO A 1 307 ? 0.354 13.189 -9.858 1.00 84.75 307 PRO A N 1
ATOM 2397 C CA . PRO A 1 307 ? 0.718 13.055 -8.443 1.00 84.75 307 PRO A CA 1
ATOM 2398 C C . PRO A 1 307 ? 0.448 14.309 -7.594 1.00 84.75 307 PRO A C 1
ATOM 2400 O O . PRO A 1 307 ? 0.192 14.201 -6.393 1.00 84.75 307 PRO A O 1
ATOM 2403 N N . SER A 1 308 ? 0.444 15.496 -8.212 1.00 89.62 308 SER A N 1
ATOM 2404 C CA . SER A 1 308 ? 0.104 16.775 -7.576 1.00 89.62 308 SER A CA 1
ATOM 2405 C C . SER A 1 308 ? -1.343 16.858 -7.068 1.00 89.62 308 SER A C 1
ATOM 2407 O O . SER A 1 308 ? -1.628 17.673 -6.194 1.00 89.62 308 SER A O 1
ATOM 2409 N N . ALA A 1 309 ? -2.251 16.002 -7.549 1.00 91.06 309 ALA A N 1
ATOM 2410 C CA . ALA A 1 309 ? -3.634 15.926 -7.076 1.00 91.06 309 ALA A CA 1
ATOM 2411 C C . ALA A 1 309 ? -3.775 15.232 -5.705 1.00 91.06 309 ALA A C 1
ATOM 2413 O O . ALA A 1 309 ? -4.809 15.370 -5.051 1.00 91.06 309 ALA A O 1
ATOM 2414 N N . THR A 1 310 ? -2.742 14.512 -5.245 1.00 93.62 310 THR A N 1
ATOM 2415 C CA . THR A 1 310 ? -2.778 13.709 -4.007 1.00 93.62 310 THR A CA 1
ATOM 2416 C C . THR A 1 310 ? -3.284 14.490 -2.782 1.00 93.62 310 THR A C 1
ATOM 2418 O O . THR A 1 310 ? -4.213 14.004 -2.137 1.00 93.62 310 THR A O 1
ATOM 2421 N N . PRO A 1 311 ? -2.767 15.693 -2.441 1.00 94.50 311 PRO A N 1
ATOM 2422 C CA . PRO A 1 311 ? -3.192 16.402 -1.228 1.00 94.50 311 PRO A CA 1
ATOM 2423 C C . PRO A 1 311 ? -4.669 16.812 -1.257 1.00 94.50 311 PRO A C 1
ATOM 2425 O O . PRO A 1 311 ? -5.358 16.716 -0.243 1.00 94.50 311 PRO A O 1
ATOM 2428 N N . TRP A 1 312 ? -5.173 17.217 -2.426 1.00 93.69 312 TRP A N 1
ATOM 2429 C CA . TRP A 1 312 ? -6.572 17.605 -2.616 1.00 93.69 312 TRP A CA 1
ATOM 2430 C C . TRP A 1 312 ? -7.515 16.418 -2.440 1.00 93.69 312 TRP A C 1
ATOM 2432 O O . TRP A 1 312 ? -8.533 16.527 -1.759 1.00 93.69 312 TRP A O 1
ATOM 2442 N N . MET A 1 313 ? -7.136 15.261 -2.985 1.00 92.94 313 MET A N 1
ATOM 2443 C CA . MET A 1 313 ? -7.883 14.019 -2.803 1.00 92.94 313 MET A CA 1
ATOM 2444 C C . MET A 1 313 ? -7.880 13.565 -1.337 1.00 92.94 313 MET A C 1
ATOM 2446 O O . MET A 1 313 ? -8.921 13.143 -0.832 1.00 92.94 313 MET A O 1
ATOM 2450 N N . CYS A 1 314 ? -6.752 13.708 -0.627 1.00 94.25 314 CYS A N 1
ATOM 2451 C CA . CYS A 1 314 ? -6.679 13.453 0.816 1.00 94.25 314 CYS A CA 1
ATOM 2452 C C . CYS A 1 314 ? -7.644 14.344 1.600 1.00 94.25 314 CYS A C 1
ATOM 2454 O O . CYS A 1 314 ? -8.377 13.844 2.452 1.00 94.25 314 CYS A O 1
ATOM 2456 N N . ALA A 1 315 ? -7.668 15.644 1.299 1.00 93.75 315 ALA A N 1
ATOM 2457 C CA . ALA A 1 315 ? -8.563 16.588 1.955 1.00 93.75 315 ALA A CA 1
ATOM 2458 C C . ALA A 1 315 ? -10.039 16.261 1.681 1.00 93.75 315 ALA A C 1
ATOM 2460 O O . ALA A 1 315 ? -10.839 16.244 2.613 1.00 93.75 315 ALA A O 1
ATOM 2461 N N . LEU A 1 316 ? -10.393 15.941 0.432 1.00 91.56 316 LEU A N 1
ATOM 2462 C CA . LEU A 1 316 ? -11.759 15.584 0.044 1.00 91.56 316 LEU A CA 1
ATOM 2463 C C . LEU A 1 316 ? -12.245 14.312 0.752 1.00 91.56 316 LEU A C 1
ATOM 2465 O O . LEU A 1 316 ? -13.297 14.324 1.392 1.00 91.56 316 LEU A O 1
ATOM 2469 N N . LEU A 1 317 ? -11.479 13.219 0.668 1.00 89.44 317 LEU A N 1
ATOM 2470 C CA . LEU A 1 317 ? -11.866 11.947 1.282 1.00 89.44 317 LEU A CA 1
ATOM 2471 C C . LEU A 1 317 ? -11.866 12.044 2.812 1.00 89.44 317 LEU A C 1
ATOM 2473 O O . LEU A 1 317 ? -12.769 11.519 3.467 1.00 89.44 317 LEU A O 1
ATOM 2477 N N . GLY A 1 318 ? -10.886 12.754 3.377 1.00 91.06 318 GLY A N 1
ATOM 2478 C CA . GLY A 1 318 ? -10.828 13.061 4.802 1.00 91.06 318 GLY A CA 1
ATOM 2479 C C . GLY A 1 318 ? -12.057 13.840 5.265 1.00 91.06 318 GLY A C 1
ATOM 2480 O O . GLY A 1 318 ? -12.682 13.449 6.246 1.00 91.06 318 GLY A O 1
ATOM 2481 N N . ALA A 1 319 ? -12.465 14.876 4.527 1.00 90.31 319 ALA A N 1
ATOM 2482 C CA . ALA A 1 319 ? -13.659 15.656 4.838 1.00 90.31 319 ALA A CA 1
ATOM 2483 C C . ALA A 1 319 ? -14.929 14.795 4.805 1.00 90.31 319 ALA A C 1
ATOM 2485 O O . ALA A 1 319 ? -15.692 14.815 5.767 1.00 90.31 319 ALA A O 1
ATOM 2486 N N . ILE A 1 320 ? -15.131 13.987 3.757 1.00 87.38 320 ILE A N 1
ATOM 2487 C CA . ILE A 1 320 ? -16.280 13.068 3.666 1.00 87.38 320 ILE A CA 1
ATOM 2488 C C . ILE A 1 320 ? -16.300 12.115 4.868 1.00 87.38 320 ILE A C 1
ATOM 2490 O O . ILE A 1 320 ? -17.340 11.950 5.507 1.00 87.38 320 ILE A O 1
ATOM 2494 N N . THR A 1 321 ? -15.140 11.542 5.206 1.00 88.06 321 THR A N 1
ATOM 2495 C CA . THR A 1 321 ? -14.988 10.589 6.312 1.00 88.06 321 THR A CA 1
ATOM 2496 C C . THR A 1 321 ? -15.306 11.217 7.661 1.00 88.06 321 THR A C 1
ATOM 2498 O O . THR A 1 321 ? -16.072 10.651 8.442 1.00 88.06 321 THR A O 1
ATOM 2501 N N . VAL A 1 322 ? -14.774 12.413 7.921 1.00 89.75 322 VAL A N 1
ATOM 2502 C CA . VAL A 1 322 ? -15.065 13.177 9.137 1.00 89.75 322 VAL A CA 1
ATOM 2503 C C . VAL A 1 322 ? -16.554 13.502 9.215 1.00 89.75 322 VAL A C 1
ATOM 2505 O O . VAL A 1 322 ? -17.158 13.275 10.256 1.00 89.75 322 VAL A O 1
ATOM 2508 N N . ILE A 1 323 ? -17.172 13.956 8.121 1.00 87.12 323 ILE A N 1
ATOM 2509 C CA . ILE A 1 323 ? -18.592 14.324 8.105 1.00 87.12 323 ILE A CA 1
ATOM 2510 C C . ILE A 1 323 ? -19.470 13.135 8.506 1.00 87.12 323 ILE A C 1
ATOM 2512 O O . ILE A 1 323 ? -20.228 13.247 9.468 1.00 87.12 323 ILE A O 1
ATOM 2516 N N . TYR A 1 324 ? -19.381 11.989 7.819 1.00 84.12 324 TYR A N 1
ATOM 2517 C CA . TYR A 1 324 ? -20.296 10.882 8.128 1.00 84.12 324 TYR A CA 1
ATOM 2518 C C . TYR A 1 324 ? -20.002 10.240 9.493 1.00 84.12 324 TYR A C 1
ATOM 2520 O O . TYR A 1 324 ? -20.930 9.779 10.160 1.00 84.12 324 TYR A O 1
ATOM 2528 N N . THR A 1 325 ? -18.739 10.252 9.935 1.00 86.12 325 THR A N 1
ATOM 2529 C CA . THR A 1 325 ? -18.329 9.671 11.223 1.00 86.12 325 THR A CA 1
ATOM 2530 C C . THR A 1 325 ? -18.756 10.551 12.398 1.00 86.12 325 THR A C 1
ATOM 2532 O O . THR A 1 325 ? -19.315 10.055 13.375 1.00 86.12 325 THR A O 1
ATOM 2535 N N . SER A 1 326 ? -18.549 11.867 12.300 1.00 86.94 326 SER A N 1
ATOM 2536 C CA . SER A 1 326 ? -18.911 12.817 13.357 1.00 86.94 326 SER A CA 1
ATOM 2537 C C . SER A 1 326 ? -20.416 13.045 13.474 1.00 86.94 326 SER A C 1
ATOM 2539 O O . SER A 1 326 ? -20.884 13.423 14.542 1.00 86.94 326 SER A O 1
ATOM 2541 N N . LEU A 1 327 ? -21.194 12.812 12.412 1.00 86.00 327 LEU A N 1
ATOM 2542 C CA . LEU A 1 327 ? -22.650 12.952 12.468 1.00 86.00 327 LEU A CA 1
ATOM 2543 C C . LEU A 1 327 ? -23.320 11.812 13.247 1.00 86.00 327 LEU A C 1
ATOM 2545 O O . LEU A 1 327 ? -24.241 12.062 14.018 1.00 86.00 327 LEU A O 1
ATOM 2549 N N . GLY A 1 328 ? -22.894 10.565 13.039 1.00 82.62 328 GLY A N 1
ATOM 2550 C CA . GLY A 1 328 ? -23.655 9.392 13.481 1.00 82.62 328 GLY A CA 1
ATOM 2551 C C . GLY A 1 328 ? -23.235 8.760 14.818 1.00 82.62 328 GLY A C 1
ATOM 2552 O O . GLY A 1 328 ? -23.937 7.875 15.313 1.00 82.62 328 GLY A O 1
ATOM 2553 N N . GLY A 1 329 ? -22.110 9.182 15.404 1.00 89.12 329 GLY A N 1
ATOM 2554 C CA . GLY A 1 329 ? -21.570 8.604 16.642 1.00 89.12 329 GLY A CA 1
ATOM 2555 C C . GLY A 1 329 ? -21.164 7.127 16.512 1.00 89.12 329 GLY A C 1
ATOM 2556 O O . GLY A 1 329 ? -21.141 6.556 15.418 1.00 89.12 329 GLY A O 1
ATOM 2557 N N . LEU A 1 330 ? -20.858 6.473 17.639 1.00 90.94 330 LEU A N 1
ATOM 2558 C CA . LEU A 1 330 ? -20.308 5.110 17.654 1.00 90.94 330 LEU A CA 1
ATOM 2559 C C . LEU A 1 330 ? -21.229 4.076 16.982 1.00 90.94 330 LEU A C 1
ATOM 2561 O O . LEU A 1 330 ? -20.735 3.165 16.324 1.00 90.94 330 LEU A O 1
ATOM 2565 N N . ARG A 1 331 ? -22.562 4.215 17.091 1.00 89.75 331 ARG A N 1
ATOM 2566 C CA . ARG A 1 331 ? -23.501 3.292 16.415 1.00 89.75 331 ARG A CA 1
ATOM 2567 C C . ARG A 1 331 ? -23.345 3.325 14.900 1.00 89.75 331 ARG A C 1
ATOM 2569 O O . ARG A 1 331 ? -23.362 2.266 14.277 1.00 89.75 331 ARG A O 1
ATOM 2576 N N . ALA A 1 332 ? -23.212 4.520 14.323 1.00 90.81 332 ALA A N 1
ATOM 2577 C CA . ALA A 1 332 ? -23.022 4.663 12.888 1.00 90.81 332 ALA A CA 1
ATOM 2578 C C . ALA A 1 332 ? -21.699 4.044 12.453 1.00 90.81 332 ALA A C 1
ATOM 2580 O O . ALA A 1 332 ? -21.704 3.279 11.499 1.00 90.81 332 ALA A O 1
ATOM 2581 N N . VAL A 1 333 ? -20.619 4.303 13.201 1.00 91.75 333 VAL A N 1
ATOM 2582 C CA . VAL A 1 333 ? -19.292 3.726 12.938 1.00 91.75 333 VAL A CA 1
ATOM 2583 C C . VAL A 1 333 ? -19.350 2.201 12.945 1.00 91.75 333 VAL A C 1
ATOM 2585 O O . VAL A 1 333 ? -18.982 1.570 11.963 1.00 91.75 333 VAL A O 1
ATOM 2588 N N . VAL A 1 334 ? -19.919 1.594 13.992 1.00 93.31 334 VAL A N 1
ATOM 2589 C CA . VAL A 1 334 ? -20.047 0.130 14.070 1.00 93.31 334 VAL A CA 1
ATOM 2590 C C . VAL A 1 334 ? -20.861 -0.422 12.896 1.00 93.31 334 VAL A C 1
ATOM 2592 O O . VAL A 1 334 ? -20.531 -1.469 12.345 1.00 93.31 334 VAL A O 1
ATOM 2595 N N . PHE A 1 335 ? -21.925 0.270 12.485 1.00 91.94 335 PHE A N 1
ATOM 2596 C CA . PHE A 1 335 ? -22.739 -0.161 11.353 1.00 91.94 335 PHE A CA 1
ATOM 2597 C C . PHE A 1 335 ? -22.002 -0.031 10.012 1.00 91.94 335 PHE A C 1
ATOM 2599 O O . PHE A 1 335 ? -22.038 -0.965 9.208 1.00 91.94 335 PHE A O 1
ATOM 2606 N N . THR A 1 336 ? -21.318 1.092 9.766 1.00 92.00 336 THR A N 1
ATOM 2607 C CA . THR A 1 336 ? -20.498 1.272 8.561 1.00 92.00 336 THR A CA 1
ATOM 2608 C C . THR A 1 336 ? -19.369 0.253 8.511 1.00 92.00 336 THR A C 1
ATOM 2610 O O . THR A 1 336 ? -19.140 -0.327 7.453 1.00 92.00 336 THR A O 1
ATOM 2613 N N . ASP A 1 337 ? -18.738 -0.054 9.643 1.00 93.25 337 ASP A N 1
ATOM 2614 C CA . ASP A 1 337 ? -17.656 -1.033 9.718 1.00 93.25 337 ASP A CA 1
ATOM 2615 C C . ASP A 1 337 ? -18.133 -2.444 9.365 1.00 93.25 337 ASP A C 1
ATOM 2617 O O . ASP A 1 337 ? -17.425 -3.181 8.682 1.00 93.25 337 ASP A O 1
ATOM 2621 N N . VAL A 1 338 ? -19.345 -2.837 9.776 1.00 93.31 338 VAL A N 1
ATOM 2622 C CA . VAL A 1 338 ? -19.929 -4.131 9.383 1.00 93.31 338 VAL A CA 1
ATOM 2623 C C . VAL A 1 338 ? -20.093 -4.212 7.862 1.00 93.31 338 VAL A C 1
ATOM 2625 O O . VAL A 1 338 ? -19.724 -5.222 7.260 1.00 93.31 338 VAL A O 1
ATOM 2628 N N . ILE A 1 339 ? -20.599 -3.147 7.228 1.00 92.31 339 ILE A N 1
ATOM 2629 C CA . ILE A 1 339 ? -20.728 -3.078 5.764 1.00 92.31 339 ILE A CA 1
ATOM 2630 C C . ILE A 1 339 ? -19.346 -3.156 5.105 1.00 92.31 339 ILE A C 1
ATOM 2632 O O . ILE A 1 339 ? -19.139 -3.965 4.202 1.00 92.31 339 ILE A O 1
ATOM 2636 N N . GLN A 1 340 ? -18.392 -2.353 5.576 1.00 91.56 340 GLN A N 1
ATOM 2637 C CA . GLN A 1 340 ? -17.032 -2.292 5.041 1.00 91.56 340 GLN A CA 1
ATOM 2638 C C . GLN A 1 340 ? -16.291 -3.616 5.192 1.00 91.56 340 GLN A C 1
ATOM 2640 O O . GLN A 1 340 ? -15.603 -4.035 4.269 1.00 91.56 340 GLN A O 1
ATOM 2645 N N . THR A 1 341 ? -16.483 -4.313 6.310 1.00 91.94 341 THR A N 1
ATOM 2646 C CA . THR A 1 341 ? -15.923 -5.648 6.534 1.00 91.94 341 THR A CA 1
ATOM 2647 C C . THR A 1 341 ? -16.473 -6.640 5.518 1.00 91.94 341 THR A C 1
ATOM 2649 O O . THR A 1 341 ? -15.707 -7.394 4.924 1.00 91.94 341 THR A O 1
ATOM 2652 N N . GLY A 1 342 ? -17.784 -6.612 5.259 1.00 92.62 342 GLY A N 1
ATOM 2653 C CA . GLY A 1 342 ? -18.401 -7.435 4.218 1.00 92.62 342 GLY A CA 1
ATOM 2654 C C . GLY A 1 342 ? -17.830 -7.151 2.825 1.00 92.62 342 GLY A C 1
ATOM 2655 O O . GLY A 1 342 ? -17.487 -8.087 2.107 1.00 92.62 342 GLY A O 1
ATOM 2656 N N . ILE A 1 343 ? -17.666 -5.872 2.468 1.00 92.44 343 ILE A N 1
ATOM 2657 C CA . ILE A 1 343 ? -17.053 -5.455 1.196 1.00 92.44 343 ILE A CA 1
ATOM 2658 C C . ILE A 1 343 ? -15.596 -5.930 1.113 1.00 92.44 343 ILE A C 1
ATOM 2660 O O . ILE A 1 343 ? -15.197 -6.498 0.100 1.00 92.44 343 ILE A O 1
ATOM 2664 N N . LEU A 1 344 ? -14.816 -5.744 2.180 1.00 90.50 344 LEU A N 1
ATOM 2665 C CA . LEU A 1 344 ? -13.407 -6.126 2.255 1.00 90.50 344 LEU A CA 1
ATOM 2666 C C . LEU A 1 344 ? -13.222 -7.639 2.087 1.00 90.50 344 LEU A C 1
ATOM 2668 O O . LEU A 1 344 ? -12.454 -8.071 1.231 1.00 90.50 344 LEU A O 1
ATOM 2672 N N . PHE A 1 345 ? -13.943 -8.450 2.867 1.00 90.62 345 PHE A N 1
ATOM 2673 C CA . PHE A 1 345 ? -13.873 -9.910 2.762 1.00 90.62 345 PHE A CA 1
ATOM 2674 C C . PHE A 1 345 ? -14.415 -10.420 1.431 1.00 90.62 345 PHE A C 1
ATOM 2676 O O . PHE A 1 345 ? -13.831 -11.333 0.854 1.00 90.62 345 PHE A O 1
ATOM 2683 N N . GLY A 1 346 ? -15.507 -9.835 0.930 1.00 94.19 346 GLY A N 1
ATOM 2684 C CA . GLY A 1 346 ? -16.055 -10.175 -0.380 1.00 94.19 346 GLY A CA 1
ATOM 2685 C C . GLY A 1 346 ? -15.049 -9.907 -1.499 1.00 94.19 346 GLY A C 1
ATOM 2686 O O . GLY A 1 346 ? -14.827 -10.774 -2.342 1.00 94.19 346 GLY A O 1
ATOM 2687 N N . GLY A 1 347 ? -14.383 -8.750 -1.463 1.00 92.25 347 GLY A N 1
ATOM 2688 C CA . GLY A 1 347 ? -13.316 -8.396 -2.398 1.00 92.25 347 GLY A CA 1
ATOM 2689 C C . GLY A 1 347 ? -12.103 -9.321 -2.292 1.00 92.25 347 GLY A C 1
ATOM 2690 O O . GLY A 1 347 ? -11.606 -9.787 -3.315 1.00 92.25 347 GLY A O 1
ATOM 2691 N N . ALA A 1 348 ? -11.664 -9.648 -1.074 1.00 90.75 348 ALA A N 1
ATOM 2692 C CA . ALA A 1 348 ? -10.567 -10.588 -0.844 1.00 90.75 348 ALA A CA 1
ATOM 2693 C C . ALA A 1 348 ? -10.888 -11.989 -1.381 1.00 90.75 348 ALA A C 1
ATOM 2695 O O . ALA A 1 348 ? -10.074 -12.585 -2.084 1.00 90.75 348 ALA A O 1
ATOM 2696 N N . LEU A 1 349 ? -12.093 -12.497 -1.105 1.00 94.19 349 LEU A N 1
ATOM 2697 C CA . LEU A 1 349 ? -12.544 -13.798 -1.590 1.00 94.19 349 LEU A CA 1
ATOM 2698 C C . LEU A 1 349 ? -12.633 -13.819 -3.119 1.00 94.19 349 LEU A C 1
ATOM 2700 O O . LEU A 1 349 ? -12.157 -14.766 -3.741 1.00 94.19 349 LEU A O 1
ATOM 2704 N N . LEU A 1 350 ? -13.194 -12.771 -3.729 1.00 95.56 350 LEU A N 1
ATOM 2705 C CA . LEU A 1 350 ? -13.263 -12.647 -5.183 1.00 95.56 350 LEU A CA 1
ATOM 2706 C C . LEU A 1 350 ? -11.863 -12.627 -5.806 1.00 95.56 350 LEU A C 1
ATOM 2708 O O . LEU A 1 350 ? -11.617 -13.356 -6.762 1.00 95.56 350 LEU A O 1
ATOM 2712 N N . ALA A 1 351 ? -10.935 -11.853 -5.237 1.00 92.62 351 ALA A N 1
ATOM 2713 C CA . ALA A 1 351 ? -9.548 -11.819 -5.689 1.00 92.62 351 ALA A CA 1
ATOM 2714 C C . ALA A 1 351 ? -8.894 -13.206 -5.599 1.00 92.62 351 ALA A C 1
ATOM 2716 O O . ALA A 1 351 ? -8.271 -13.650 -6.559 1.00 92.62 351 ALA A O 1
ATOM 2717 N N . MET A 1 352 ? -9.090 -13.929 -4.492 1.00 92.12 352 MET A N 1
ATOM 2718 C CA . MET A 1 352 ? -8.592 -15.299 -4.345 1.00 92.12 352 MET A CA 1
ATOM 2719 C C . MET A 1 352 ? -9.182 -16.246 -5.395 1.00 92.12 352 MET A C 1
ATOM 2721 O O . MET A 1 352 ? -8.448 -17.058 -5.954 1.00 92.12 352 MET A O 1
ATOM 2725 N N . VAL A 1 353 ? -10.480 -16.143 -5.697 1.00 95.06 353 VAL A N 1
ATOM 2726 C CA . VAL A 1 353 ? -11.129 -16.952 -6.743 1.00 95.06 353 VAL A CA 1
ATOM 2727 C C . VAL A 1 353 ? -10.522 -16.658 -8.113 1.00 95.06 353 VAL A C 1
ATOM 2729 O O . VAL A 1 353 ? -10.125 -17.595 -8.800 1.00 95.06 353 VAL A O 1
ATOM 2732 N N . VAL A 1 354 ? -10.388 -15.382 -8.487 1.00 95.00 354 VAL A N 1
ATOM 2733 C CA . VAL A 1 354 ? -9.784 -14.976 -9.767 1.00 95.00 354 VAL A CA 1
ATOM 2734 C C . VAL A 1 354 ? -8.350 -15.489 -9.873 1.00 95.00 354 VAL A C 1
ATOM 2736 O O . VAL A 1 354 ? -8.025 -16.179 -10.832 1.00 95.00 354 VAL A O 1
ATOM 2739 N N . ILE A 1 355 ? -7.519 -15.259 -8.850 1.00 91.94 355 ILE A N 1
ATOM 2740 C CA . ILE A 1 355 ? -6.134 -15.757 -8.812 1.00 91.94 355 ILE A CA 1
ATOM 2741 C C . ILE A 1 355 ? -6.096 -17.281 -8.963 1.00 91.94 355 ILE A C 1
ATOM 2743 O O . ILE A 1 355 ? -5.254 -17.812 -9.676 1.00 91.94 355 ILE A O 1
ATOM 2747 N N . THR A 1 356 ? -7.014 -18.003 -8.320 1.00 94.25 356 THR A N 1
ATOM 2748 C CA . THR A 1 356 ? -7.073 -19.469 -8.410 1.00 94.25 356 THR A CA 1
ATOM 2749 C C . THR A 1 356 ? -7.377 -19.945 -9.823 1.00 94.25 356 THR A C 1
ATOM 2751 O O . THR A 1 356 ? -6.787 -20.926 -10.269 1.00 94.25 356 THR A O 1
ATOM 2754 N N . ILE A 1 357 ? -8.287 -19.264 -10.519 1.00 94.94 357 ILE A N 1
ATOM 2755 C CA . ILE A 1 357 ? -8.645 -19.578 -11.905 1.00 94.94 357 ILE A CA 1
ATOM 2756 C C . ILE A 1 357 ? -7.449 -19.311 -12.825 1.00 94.94 357 ILE A C 1
ATOM 2758 O O . ILE A 1 357 ? -7.057 -20.202 -13.574 1.00 94.94 357 ILE A O 1
ATOM 2762 N N . GLU A 1 358 ? -6.829 -18.135 -12.709 1.00 91.88 358 GLU A N 1
ATOM 2763 C CA . GLU A 1 358 ? -5.667 -17.735 -13.518 1.00 91.88 358 GLU A CA 1
ATOM 2764 C C . GLU A 1 358 ? -4.447 -18.642 -13.289 1.00 91.88 358 GLU A C 1
ATOM 2766 O O . GLU A 1 358 ? -3.700 -18.952 -14.214 1.00 91.88 358 GLU A O 1
ATOM 2771 N N . MET A 1 359 ? -4.264 -19.139 -12.063 1.00 89.69 359 MET A N 1
ATOM 2772 C CA . MET A 1 359 ? -3.174 -20.055 -11.706 1.00 89.69 359 MET A CA 1
ATOM 2773 C C . MET A 1 359 ? -3.457 -21.524 -12.068 1.00 89.69 359 MET A C 1
ATOM 2775 O O . MET A 1 359 ? -2.658 -22.402 -11.734 1.00 89.69 359 MET A O 1
ATOM 2779 N N . GLY A 1 360 ? -4.584 -21.828 -12.719 1.00 91.69 360 GLY A N 1
ATOM 2780 C CA . GLY A 1 360 ? -4.932 -23.187 -13.144 1.00 91.69 360 GLY A CA 1
ATOM 2781 C C . GLY A 1 360 ? -5.451 -24.106 -12.030 1.00 91.69 360 GLY A C 1
ATOM 2782 O O . GLY A 1 360 ? -5.495 -25.321 -12.216 1.00 91.69 360 GLY A O 1
ATOM 2783 N N . GLY A 1 361 ? -5.860 -23.554 -10.882 1.00 92.06 361 GLY A N 1
ATOM 2784 C CA . GLY A 1 361 ? -6.516 -24.285 -9.794 1.00 92.06 361 GLY A CA 1
ATOM 2785 C C . GLY A 1 361 ? -5.911 -24.064 -8.404 1.00 92.06 361 GLY A C 1
ATOM 2786 O O . GLY A 1 361 ? -4.851 -23.467 -8.228 1.00 92.06 361 GLY A O 1
ATOM 2787 N N . ILE A 1 362 ? -6.601 -24.580 -7.378 1.00 91.50 362 ILE A N 1
ATOM 2788 C CA . ILE A 1 362 ? -6.218 -24.411 -5.960 1.00 91.50 362 ILE A CA 1
ATOM 2789 C C . ILE A 1 362 ? -4.915 -25.134 -5.599 1.00 91.50 362 ILE A C 1
ATOM 2791 O O . ILE A 1 362 ? -4.213 -24.740 -4.672 1.00 91.50 362 ILE A O 1
ATOM 2795 N N . THR A 1 363 ? -4.555 -26.174 -6.353 1.00 89.69 363 THR A N 1
ATOM 2796 C CA . THR A 1 363 ? -3.297 -26.908 -6.169 1.00 89.69 363 THR A CA 1
ATOM 2797 C C . THR A 1 363 ? -2.076 -26.018 -6.382 1.00 89.69 363 THR A C 1
ATOM 2799 O O . THR A 1 363 ? -1.037 -26.271 -5.782 1.00 89.69 363 THR A O 1
ATOM 2802 N N . SER A 1 364 ? -2.210 -24.950 -7.172 1.00 86.75 364 SER A N 1
ATOM 2803 C CA . SER A 1 364 ? -1.138 -23.997 -7.470 1.00 86.75 364 SER A CA 1
ATOM 2804 C C . SER A 1 364 ? -0.821 -23.042 -6.313 1.00 86.75 364 SER A C 1
ATOM 2806 O O . SER A 1 364 ? 0.159 -22.307 -6.386 1.00 86.75 364 SER A O 1
ATOM 2808 N N . TRP A 1 365 ? -1.625 -23.027 -5.242 1.00 87.44 365 TRP A N 1
ATOM 2809 C CA . TRP A 1 365 ? -1.357 -22.184 -4.070 1.00 87.44 365 TRP A CA 1
ATOM 2810 C C . TRP A 1 365 ? -0.159 -22.670 -3.254 1.00 87.44 365 TRP A C 1
ATOM 2812 O O . TRP A 1 365 ? 0.496 -21.869 -2.586 1.00 87.44 365 TRP A O 1
ATOM 2822 N N . TRP A 1 366 ? 0.120 -23.976 -3.282 1.00 86.81 366 TRP A N 1
ATOM 2823 C CA . TRP A 1 366 ? 1.228 -24.556 -2.536 1.00 86.81 366 TRP A CA 1
ATOM 2824 C C . TRP A 1 366 ? 2.453 -24.693 -3.437 1.00 86.81 366 TRP A C 1
ATOM 2826 O O . TRP A 1 366 ? 2.417 -25.455 -4.405 1.00 86.81 366 TRP A O 1
ATOM 2836 N N . PRO A 1 367 ? 3.554 -23.989 -3.127 1.00 82.19 367 PRO A N 1
ATOM 2837 C CA . PRO A 1 367 ? 4.770 -24.110 -3.909 1.00 82.19 367 PRO A CA 1
ATOM 2838 C C . PRO A 1 367 ? 5.360 -25.516 -3.737 1.00 82.19 367 PRO A C 1
ATOM 2840 O O . PRO A 1 367 ? 5.434 -26.045 -2.628 1.00 82.19 367 PRO A O 1
ATOM 2843 N N . THR A 1 368 ? 5.812 -26.122 -4.836 1.00 87.19 368 THR A N 1
ATOM 2844 C CA . THR A 1 368 ? 6.478 -27.438 -4.812 1.00 87.19 368 THR A CA 1
ATOM 2845 C C . THR A 1 368 ? 7.915 -27.362 -4.300 1.00 87.19 368 THR A C 1
ATOM 2847 O O . THR A 1 368 ? 8.484 -28.373 -3.891 1.00 87.19 368 THR A O 1
ATOM 2850 N N . GLN A 1 369 ? 8.510 -26.168 -4.329 1.00 89.56 369 GLN A N 1
ATOM 2851 C CA . GLN A 1 369 ? 9.873 -25.890 -3.894 1.00 89.56 369 GLN A CA 1
ATOM 2852 C C . GLN A 1 369 ? 9.913 -24.575 -3.120 1.00 89.56 369 GLN A C 1
ATOM 2854 O O . GLN A 1 369 ? 9.147 -23.652 -3.393 1.00 89.56 369 GLN A O 1
ATOM 2859 N N . TRP A 1 370 ? 10.830 -24.481 -2.161 1.00 89.62 370 TRP A N 1
ATOM 2860 C CA . TRP A 1 370 ? 11.063 -23.234 -1.443 1.00 89.62 370 TRP A CA 1
ATOM 2861 C C . TRP A 1 370 ? 11.730 -22.218 -2.371 1.00 89.62 370 TRP A C 1
ATOM 2863 O O . TRP A 1 370 ? 12.748 -22.533 -2.992 1.00 89.62 370 TRP A O 1
ATOM 2873 N N . ALA A 1 371 ? 11.168 -21.013 -2.480 1.00 89.38 371 ALA A N 1
ATOM 2874 C CA . ALA A 1 371 ? 11.734 -20.002 -3.363 1.00 89.38 371 ALA A CA 1
ATOM 2875 C C . ALA A 1 371 ? 13.126 -19.567 -2.856 1.00 89.38 371 ALA A C 1
ATOM 2877 O O . ALA A 1 371 ? 13.283 -19.338 -1.654 1.00 89.38 371 ALA A O 1
ATOM 2878 N N . PRO A 1 372 ? 14.139 -19.407 -3.730 1.00 88.81 372 PRO A N 1
ATOM 2879 C CA . PRO A 1 372 ? 15.499 -19.056 -3.303 1.00 88.81 372 PRO A CA 1
ATOM 2880 C C . PRO A 1 372 ? 15.607 -17.720 -2.554 1.00 88.81 372 PRO A C 1
ATOM 2882 O O . PRO A 1 372 ? 16.514 -17.535 -1.750 1.00 88.81 372 PRO A O 1
ATOM 2885 N N . ASN A 1 373 ? 14.691 -16.783 -2.817 1.00 87.44 373 ASN A N 1
ATOM 2886 C CA . ASN A 1 373 ? 14.624 -15.483 -2.146 1.00 87.44 373 ASN A CA 1
ATOM 2887 C C . ASN A 1 373 ? 13.913 -15.526 -0.782 1.00 87.44 373 ASN A C 1
ATOM 2889 O O . ASN A 1 373 ? 13.951 -14.539 -0.048 1.00 87.44 373 ASN A O 1
ATOM 2893 N N . TRP A 1 374 ? 13.242 -16.627 -0.440 1.00 92.12 374 TRP A N 1
ATOM 2894 C CA . TRP A 1 374 ? 12.557 -16.764 0.840 1.00 92.12 374 TRP A CA 1
ATOM 2895 C C . TRP A 1 374 ? 13.523 -17.211 1.929 1.00 92.12 374 TRP A C 1
ATOM 2897 O O . TRP A 1 374 ? 14.318 -18.133 1.744 1.00 92.12 374 TRP A O 1
ATOM 2907 N N . GLN A 1 375 ? 13.398 -16.610 3.110 1.00 88.56 375 GLN A N 1
ATOM 2908 C CA . GLN A 1 375 ? 14.186 -17.035 4.262 1.00 88.56 375 GLN A CA 1
ATOM 2909 C C . GLN A 1 375 ? 13.863 -18.500 4.609 1.00 88.56 375 GLN A C 1
ATOM 2911 O O . GLN A 1 375 ? 12.683 -18.844 4.660 1.00 88.56 375 GLN A O 1
ATOM 2916 N N . PRO A 1 376 ? 14.853 -19.360 4.900 1.00 89.38 376 PRO A N 1
ATOM 2917 C CA . PRO A 1 376 ? 14.591 -20.700 5.412 1.00 89.38 376 PRO A CA 1
ATOM 2918 C C . PRO A 1 376 ? 13.706 -20.679 6.673 1.00 89.38 376 PRO A C 1
ATOM 2920 O O . PRO A 1 376 ? 13.817 -19.747 7.481 1.00 89.38 376 PRO A O 1
ATOM 2923 N N . PRO A 1 377 ? 12.850 -21.697 6.882 1.00 89.88 377 PRO A N 1
ATOM 2924 C CA . PRO A 1 377 ? 12.039 -21.782 8.086 1.00 89.88 377 PRO A CA 1
ATOM 2925 C C . PRO A 1 377 ? 12.885 -21.874 9.358 1.00 89.88 377 PRO A C 1
ATOM 2927 O O . PRO A 1 377 ? 13.599 -22.852 9.579 1.00 89.88 377 PRO A O 1
ATOM 2930 N N . THR A 1 378 ? 12.756 -20.873 10.228 1.00 91.38 378 THR A N 1
ATOM 2931 C CA . THR A 1 378 ? 13.501 -20.794 11.491 1.00 91.38 378 THR A CA 1
ATOM 2932 C C . THR A 1 378 ? 12.533 -20.859 12.668 1.00 91.38 378 THR A C 1
ATOM 2934 O O . THR A 1 378 ? 11.777 -19.918 12.917 1.00 91.38 378 THR A O 1
ATOM 2937 N N . LEU A 1 379 ? 12.536 -21.979 13.397 1.00 87.81 379 LEU A N 1
ATOM 2938 C CA . LEU A 1 379 ? 11.639 -22.191 14.541 1.00 87.81 379 LEU A CA 1
ATOM 2939 C C . LEU A 1 379 ? 12.057 -21.381 15.778 1.00 87.81 379 LEU A C 1
ATOM 2941 O O . LEU A 1 379 ? 11.206 -20.799 16.441 1.00 87.81 379 LEU A O 1
ATOM 2945 N N . GLY A 1 380 ? 13.354 -21.368 16.094 1.00 84.44 380 GLY A N 1
ATOM 2946 C CA . GLY A 1 380 ? 13.888 -20.811 17.339 1.00 84.44 380 GLY A CA 1
ATOM 2947 C C . GLY A 1 380 ? 14.006 -19.286 17.368 1.00 84.44 380 GLY A C 1
ATOM 2948 O O . GLY A 1 380 ? 13.455 -18.567 16.538 1.00 84.44 380 GLY A O 1
ATOM 2949 N N . TYR A 1 381 ? 14.754 -18.783 18.346 1.00 81.94 381 TYR A N 1
ATOM 2950 C CA . TYR A 1 381 ? 15.192 -17.392 18.361 1.00 81.94 381 TYR A CA 1
ATOM 2951 C C . TYR A 1 381 ? 16.515 -17.279 17.601 1.00 81.94 381 TYR A C 1
ATOM 2953 O O . TYR A 1 381 ? 17.505 -17.892 17.994 1.00 81.94 381 TYR A O 1
ATOM 2961 N N . ASP A 1 382 ? 16.520 -16.503 16.524 1.00 87.19 382 ASP A N 1
ATOM 2962 C CA . ASP A 1 382 ? 17.713 -16.167 15.755 1.00 87.19 382 ASP A CA 1
ATOM 2963 C C . ASP A 1 382 ? 17.660 -14.666 15.439 1.00 87.19 382 ASP A C 1
ATOM 2965 O O . ASP A 1 382 ? 16.791 -14.244 14.676 1.00 87.19 382 ASP A O 1
ATOM 2969 N N . PRO A 1 383 ? 18.545 -13.844 16.030 1.00 84.38 383 PRO A N 1
ATOM 2970 C CA . PRO A 1 383 ? 18.546 -12.402 15.807 1.00 84.38 383 PRO A CA 1
ATOM 2971 C C . PRO A 1 383 ? 19.038 -12.004 14.407 1.00 84.38 383 PRO A C 1
ATOM 2973 O O . PRO A 1 383 ? 18.885 -10.847 14.026 1.00 84.38 383 PRO A O 1
ATOM 2976 N N . SER A 1 384 ? 19.652 -12.926 13.655 1.00 87.81 384 SER A N 1
ATOM 2977 C CA . SER A 1 384 ? 20.088 -12.692 12.273 1.00 87.81 384 SER A CA 1
ATOM 2978 C C . SER A 1 384 ? 18.993 -12.987 11.245 1.00 87.81 384 SER A C 1
ATOM 2980 O O . SER A 1 384 ? 19.042 -12.483 10.121 1.00 87.81 384 SER A O 1
ATOM 2982 N N . ALA A 1 385 ? 17.985 -13.772 11.632 1.00 89.12 385 ALA A N 1
ATOM 2983 C CA . ALA A 1 385 ? 16.832 -14.066 10.801 1.00 89.12 385 ALA A CA 1
ATOM 2984 C C . ALA A 1 385 ? 15.891 -12.855 10.728 1.00 89.12 385 ALA A C 1
ATOM 2986 O O . ALA A 1 385 ? 15.651 -12.166 11.719 1.00 89.12 385 ALA A O 1
ATOM 2987 N N . ARG A 1 386 ? 15.297 -12.622 9.553 1.00 89.00 386 ARG A N 1
ATOM 2988 C CA . ARG A 1 386 ? 14.296 -11.565 9.352 1.00 89.00 386 ARG A CA 1
ATOM 2989 C C . ARG A 1 386 ? 13.045 -11.835 10.187 1.00 89.00 386 ARG A C 1
ATOM 2991 O O . ARG A 1 386 ? 12.534 -10.931 10.839 1.00 89.00 386 ARG A O 1
ATOM 2998 N N . VAL A 1 387 ? 12.546 -13.071 10.140 1.00 92.56 387 VAL A N 1
ATOM 2999 C CA . VAL A 1 387 ? 11.389 -13.530 10.916 1.00 92.56 387 VAL A CA 1
ATOM 3000 C C . VAL A 1 387 ? 11.632 -14.956 11.393 1.00 92.56 387 VAL A C 1
ATOM 3002 O O . VAL A 1 387 ? 11.954 -15.836 10.597 1.00 92.56 387 VAL A O 1
ATOM 3005 N N . THR A 1 388 ? 11.421 -15.218 12.680 1.00 93.81 388 THR A N 1
ATOM 3006 C CA . THR A 1 388 ? 11.358 -16.584 13.217 1.00 93.81 388 THR A CA 1
ATOM 3007 C C . THR A 1 388 ? 9.962 -16.894 13.738 1.00 93.81 388 THR A C 1
ATOM 3009 O O . THR A 1 388 ? 9.195 -15.975 14.017 1.00 93.81 388 THR A O 1
ATOM 3012 N N . VAL A 1 389 ? 9.614 -18.175 13.896 1.00 92.75 389 VAL A N 1
ATOM 3013 C CA . VAL A 1 389 ? 8.293 -18.566 14.425 1.00 92.75 389 VAL A CA 1
ATOM 3014 C C . VAL A 1 389 ? 8.069 -17.983 15.818 1.00 92.75 389 VAL A C 1
ATOM 3016 O O . VAL A 1 389 ? 7.045 -17.347 16.060 1.00 92.75 389 VAL A O 1
ATOM 3019 N N . VAL A 1 390 ? 9.044 -18.144 16.719 1.00 92.50 390 VAL A N 1
ATOM 3020 C CA . VAL A 1 390 ? 8.974 -17.589 18.079 1.00 92.50 390 VAL A CA 1
ATOM 3021 C C . VAL A 1 390 ? 8.968 -16.059 18.057 1.00 92.50 390 VAL A C 1
ATOM 3023 O O . VAL A 1 390 ? 8.188 -15.448 18.781 1.00 92.50 390 VAL A O 1
ATOM 3026 N N . GLY A 1 391 ? 9.792 -15.433 17.212 1.00 92.25 391 GLY A N 1
ATOM 3027 C CA . GLY A 1 391 ? 9.850 -13.977 17.085 1.00 92.25 391 GLY A CA 1
ATOM 3028 C C . GLY A 1 391 ? 8.533 -13.382 16.588 1.00 92.25 391 GLY A C 1
ATOM 3029 O O . GLY A 1 391 ? 8.022 -12.448 17.199 1.00 92.25 391 GLY A O 1
ATOM 3030 N N . ALA A 1 392 ? 7.947 -13.964 15.538 1.00 92.69 392 ALA A N 1
ATOM 3031 C CA . ALA A 1 392 ? 6.643 -13.569 15.009 1.00 92.69 392 ALA A CA 1
ATOM 3032 C C . ALA A 1 392 ? 5.539 -13.765 16.051 1.00 92.69 392 ALA A C 1
ATOM 3034 O O . ALA A 1 392 ? 4.733 -12.863 16.264 1.00 92.69 392 ALA A O 1
ATOM 3035 N N . PHE A 1 393 ? 5.536 -14.911 16.743 1.00 93.44 393 PHE A N 1
ATOM 3036 C CA . PHE A 1 393 ? 4.563 -15.186 17.793 1.00 93.44 393 PHE A CA 1
ATOM 3037 C C . PHE A 1 393 ? 4.626 -14.133 18.905 1.00 93.44 393 PHE A C 1
ATOM 3039 O O . PHE A 1 393 ? 3.610 -13.524 19.238 1.00 93.44 393 PHE A O 1
ATOM 3046 N N . ILE A 1 394 ? 5.816 -13.891 19.466 1.00 92.31 394 ILE A N 1
ATOM 3047 C CA . ILE A 1 394 ? 6.001 -12.929 20.560 1.00 92.31 394 ILE A CA 1
ATOM 3048 C C . ILE A 1 394 ? 5.626 -11.527 20.088 1.00 92.31 394 ILE A C 1
ATOM 3050 O O . ILE A 1 394 ? 4.835 -10.869 20.758 1.00 92.31 394 ILE A O 1
ATOM 3054 N N . ALA A 1 395 ? 6.124 -11.099 18.925 1.00 91.38 395 ALA A N 1
ATOM 3055 C CA . ALA A 1 395 ? 5.820 -9.785 18.373 1.00 91.38 395 ALA A CA 1
ATOM 3056 C C . ALA A 1 395 ? 4.305 -9.574 18.247 1.00 91.38 395 ALA A C 1
ATOM 3058 O O . ALA A 1 395 ? 3.790 -8.615 18.813 1.00 91.38 395 ALA A O 1
ATOM 3059 N N . THR A 1 396 ? 3.582 -10.498 17.606 1.00 91.94 396 THR A N 1
ATOM 3060 C CA . THR A 1 396 ? 2.122 -10.403 17.443 1.00 91.94 396 THR A CA 1
ATOM 3061 C C . THR A 1 396 ? 1.359 -10.555 18.757 1.00 91.94 396 THR A C 1
ATOM 3063 O O . THR A 1 396 ? 0.305 -9.957 18.905 1.00 91.94 396 THR A O 1
ATOM 3066 N N . PHE A 1 397 ? 1.851 -11.343 19.716 1.00 92.88 397 PHE A N 1
ATOM 3067 C CA . PHE A 1 397 ? 1.192 -11.504 21.016 1.00 92.88 397 PHE A CA 1
ATOM 3068 C C . PHE A 1 397 ? 1.317 -10.253 21.897 1.00 92.88 397 PHE A C 1
ATOM 3070 O O . PHE A 1 397 ? 0.420 -9.963 22.685 1.00 92.88 397 PHE A O 1
ATOM 3077 N N . THR A 1 398 ? 2.444 -9.542 21.799 1.00 89.75 398 THR A N 1
ATOM 3078 C CA . THR A 1 398 ? 2.722 -8.347 22.613 1.00 89.75 398 THR A CA 1
ATOM 3079 C C . THR A 1 398 ? 2.229 -7.038 22.003 1.00 89.75 398 THR A C 1
ATOM 3081 O O . THR A 1 398 ? 2.036 -6.080 22.751 1.00 89.75 398 THR A O 1
ATOM 3084 N N . TRP A 1 399 ? 2.086 -6.992 20.677 1.00 82.75 399 TRP A N 1
ATOM 3085 C CA . TRP A 1 399 ? 1.572 -5.846 19.927 1.00 82.75 399 TRP A CA 1
ATOM 3086 C C . TRP A 1 399 ? 0.051 -5.772 20.034 1.00 82.75 399 TRP A C 1
ATOM 3088 O O . TRP A 1 399 ? -0.452 -4.664 20.329 1.00 82.75 399 TRP A O 1
#

Sequence (399 aa):
MADGGEASARIKLVEWLRADDPIARLRAAFALRNLNQPLQVAERTAILQAATSEPDDSPAKIYLMATAWLVTPENGDQNGDQATANFNRQSLGESLRQWTAKDQASERYAAVMAFVEGGTTDDIATLQTTLSDADADVRSASAYALLRIDRRQPHRMAVLDWAVIVSYLLAMVAVGWYFSRQVVTTDDYLLGGRKMKPWAVGLSLFATLLSTISYLSWPGEIIMHGPMFLCGLLSYPFIAWAVGWWLIPYFMKLNVTSAYEILEIRLGLSVRLLGSIFFLSLRLLWMAVIIYATISKVLVPLMGLPPSATPWMCALLGAITVIYTSLGGLRAVVFTDVIQTGILFGGALLAMVVITIEMGGITSWWPTQWAPNWQPPTLGYDPSARVTVVGAFIATFTW

Foldseek 3Di:
DPVPVVVVVLVVLLVQCVDPDLVSVLVSLVVQLPDPDQDDPSSLLSLLVSLVPDDPPRPNNLSSLLSNLLNQDQPHDPPPPPSSVVPHSVVSLVVLLVQCVDPDPVSVLSSLLSLLRVNEPVCLVSLVVQCPPPDPSSVVSSVSSNVSRVLLDQQADDPVNVVVVVVLLVVLLVLLQVQLVVDDDPCCFLVVVVPDDPVLVVLLVVLVPDAPCNVPVQVVCCVQANDLLVLLVVQVVVLCVCCVVPVVVVVVVVVDSDPLVVCCVPPNDVSSVVVVVVVVVVVVVVVVCRLLCCCQPPVCSNNVHDSVCSVVSSVVVVVSVCNSDVSNHPVSSSVSSVVVSVVVVVVVVVVVVVVQVVLVHPVSVDDPDDDPSYDPAAADDDPVDPHYSVRSNVVSNVD

Secondary structure (DSSP, 8-state):
--HHHHHHHHHHHHHHTTSS-HHHHHHHHHHHHT-SSPPPHHHHHHHHHHHHHS-TT-TTHHHHHHHHHHHS-SS--TT--TTTTT--HHHHHHHHHHHTTSS-HHHHHHHHHHHHHH--GGGHHHHHHHTT-SSHHHHHHHHHHHHHHHHHS--PPPHHHHHHHHHHHHHHHHHHHHHHTT--SHHHHHHGGG---HHHHHHHHHHHH--HHHHHHHHHHHHHH-GGGGGGGGGHHHHHHHIIIIIHHHHHTT--SSTTHHHHHHH-HHHHHHHHHHHHHHHHHHHHHHHHHHIIIIIHHHTT--GGGHHHHHHHHHHHHHHHHHHHHHHHHHHHHHHHHHHHHHHHHHHHHHHHHHTTSGGGGS-SS--TTSPPP--S--TTSS--HHHHHHHHHH-

pLDDT: mean 88.08, std 8.88, range [40.0, 97.19]